Protein AF-A0A2V2WIL4-F1 (afdb_monomer_lite)

InterPro domains:
  IPR010301 Ribosomal RNA processing protein 1 [PF05997] (195-309)
  IPR010301 Ribosomal RNA processing protein 1 [PTHR13026] (158-414)

Structure (mmCIF, N/CA/C/O backbone):
data_AF-A0A2V2WIL4-F1
#
_entry.id   AF-A0A2V2WIL4-F1
#
loop_
_atom_site.group_PDB
_atom_site.id
_atom_site.type_symbol
_atom_site.label_atom_id
_atom_site.label_alt_id
_atom_site.label_comp_id
_atom_site.label_asym_id
_atom_site.label_entity_id
_atom_site.label_seq_id
_atom_site.pdbx_PDB_ins_code
_atom_site.Cartn_x
_atom_site.Cartn_y
_atom_site.Cartn_z
_atom_site.occupancy
_atom_site.B_iso_or_equiv
_atom_site.auth_seq_id
_atom_site.auth_comp_id
_atom_site.auth_asym_id
_atom_site.auth_atom_id
_atom_site.pdbx_PDB_model_num
ATOM 1 N N . MET A 1 1 ? 17.177 -31.056 9.328 1.00 36.19 1 MET A N 1
ATOM 2 C CA . MET A 1 1 ? 18.014 -32.006 8.550 1.00 36.19 1 MET A CA 1
ATOM 3 C C . MET A 1 1 ? 19.173 -31.248 7.904 1.00 36.19 1 MET A C 1
ATOM 5 O O . MET A 1 1 ? 18.957 -30.120 7.481 1.00 36.19 1 MET A O 1
ATOM 9 N N . LYS A 1 2 ? 20.387 -31.818 7.833 1.00 34.34 2 LYS A N 1
ATOM 10 C CA . LYS A 1 2 ? 21.531 -31.203 7.123 1.00 34.34 2 LYS A CA 1
ATOM 11 C C . LYS A 1 2 ? 21.518 -31.635 5.648 1.00 34.34 2 LYS A C 1
ATOM 13 O O . LYS A 1 2 ? 22.010 -32.714 5.334 1.00 34.34 2 LYS A O 1
ATOM 18 N N . ILE A 1 3 ? 20.945 -30.811 4.769 1.00 43.88 3 ILE A N 1
ATOM 19 C CA . ILE A 1 3 ? 20.915 -31.048 3.311 1.00 43.88 3 ILE A CA 1
ATOM 20 C C . ILE A 1 3 ? 22.345 -30.961 2.755 1.00 43.88 3 ILE A C 1
ATOM 22 O O . ILE A 1 3 ? 23.100 -30.049 3.110 1.00 43.88 3 ILE A O 1
ATOM 26 N N . LYS A 1 4 ? 22.754 -31.905 1.898 1.00 44.25 4 LYS A N 1
ATOM 27 C CA . LYS A 1 4 ? 24.133 -31.952 1.388 1.00 44.25 4 LYS A CA 1
ATOM 28 C C . LYS A 1 4 ? 24.279 -31.020 0.181 1.00 44.25 4 LYS A C 1
ATOM 30 O O . LYS A 1 4 ? 23.500 -31.073 -0.764 1.00 44.25 4 LYS A O 1
ATOM 35 N N . LYS A 1 5 ? 25.374 -30.243 0.125 1.00 52.03 5 LYS A N 1
ATOM 36 C CA . LYS A 1 5 ? 25.752 -29.300 -0.969 1.00 52.03 5 LYS A CA 1
ATOM 37 C C . LYS A 1 5 ? 25.836 -29.902 -2.397 1.00 52.03 5 LYS A C 1
ATOM 39 O O . LYS A 1 5 ? 26.211 -29.202 -3.343 1.00 52.03 5 LYS A O 1
ATOM 44 N N . LYS A 1 6 ? 25.571 -31.202 -2.559 1.00 45.12 6 LYS A N 1
ATOM 45 C CA . LYS A 1 6 ? 25.514 -31.920 -3.841 1.00 45.12 6 LYS A CA 1
ATOM 46 C C . LYS A 1 6 ? 24.081 -31.986 -4.400 1.00 45.12 6 LYS A C 1
ATOM 48 O O . LYS A 1 6 ? 23.931 -31.938 -5.612 1.00 45.12 6 LYS A O 1
ATOM 53 N N . GLU A 1 7 ? 23.059 -31.992 -3.539 1.00 48.84 7 GLU A N 1
ATOM 54 C CA . GLU A 1 7 ? 21.634 -32.069 -3.914 1.00 48.84 7 GLU A CA 1
ATOM 55 C C . GLU A 1 7 ? 21.127 -30.743 -4.508 1.00 48.84 7 GLU A C 1
ATOM 57 O O . GLU A 1 7 ? 20.537 -30.741 -5.587 1.00 48.84 7 GLU A O 1
ATOM 62 N N . LEU A 1 8 ? 21.488 -29.591 -3.915 1.00 51.78 8 LEU A N 1
ATOM 63 C CA . LEU A 1 8 ? 21.175 -28.263 -4.485 1.00 51.78 8 LEU A CA 1
ATOM 64 C C . LEU A 1 8 ? 21.667 -28.086 -5.935 1.00 51.78 8 LEU A C 1
ATOM 66 O O . LEU A 1 8 ? 21.083 -27.321 -6.697 1.00 51.78 8 LEU A O 1
ATOM 70 N N . ARG A 1 9 ? 22.746 -28.777 -6.331 1.00 48.81 9 ARG A N 1
ATOM 71 C CA . ARG A 1 9 ? 23.337 -28.648 -7.673 1.00 48.81 9 ARG A CA 1
ATOM 72 C C . ARG A 1 9 ? 22.627 -29.469 -8.754 1.00 48.81 9 ARG A C 1
ATOM 74 O O . ARG A 1 9 ? 22.918 -29.254 -9.924 1.00 48.81 9 ARG A O 1
ATOM 81 N N . ARG A 1 10 ? 21.685 -30.350 -8.395 1.00 49.38 10 ARG A N 1
ATOM 82 C CA . ARG A 1 10 ? 20.854 -31.096 -9.357 1.00 49.38 10 ARG A CA 1
ATOM 83 C C . ARG A 1 10 ? 19.494 -30.457 -9.659 1.00 49.38 10 ARG A C 1
ATOM 85 O O . ARG A 1 10 ? 18.772 -30.985 -10.489 1.00 49.38 10 ARG A O 1
ATOM 92 N N . ARG A 1 11 ? 19.140 -29.335 -9.014 1.00 45.31 11 ARG A N 1
ATOM 93 C CA . ARG A 1 11 ? 17.783 -28.730 -9.022 1.00 45.31 11 ARG A CA 1
ATOM 94 C C . ARG A 1 11 ? 16.670 -29.607 -8.410 1.00 45.31 11 ARG A C 1
ATOM 96 O O . ARG A 1 11 ? 15.530 -29.171 -8.363 1.00 45.31 11 ARG A O 1
ATOM 103 N N . GLU A 1 12 ? 17.005 -30.781 -7.875 1.00 49.03 12 GLU A N 1
ATOM 104 C CA . GLU A 1 12 ? 16.069 -31.739 -7.254 1.00 49.03 12 GLU A CA 1
ATOM 105 C C . GLU A 1 12 ? 15.666 -31.366 -5.811 1.00 49.03 12 GLU A C 1
ATOM 107 O O . GLU A 1 12 ? 14.754 -31.964 -5.251 1.00 49.03 12 GLU A O 1
ATOM 112 N N . ALA A 1 13 ? 16.337 -30.388 -5.187 1.00 42.25 13 ALA A N 1
ATOM 113 C CA . ALA A 1 13 ? 16.110 -30.001 -3.794 1.00 42.25 13 ALA A CA 1
ATOM 114 C C . ALA A 1 13 ? 15.630 -28.546 -3.673 1.00 42.25 13 ALA A C 1
ATOM 116 O O . ALA A 1 13 ? 16.425 -27.604 -3.727 1.00 42.25 13 ALA A O 1
ATOM 117 N N . GLN A 1 14 ? 14.327 -28.375 -3.453 1.00 48.66 14 GLN A N 1
ATOM 118 C CA . GLN A 1 14 ? 13.736 -27.110 -3.025 1.00 48.66 14 GLN A CA 1
ATOM 119 C C . GLN A 1 14 ? 14.083 -26.862 -1.548 1.00 48.66 14 GLN A C 1
ATOM 121 O O . GLN A 1 14 ? 13.973 -27.762 -0.714 1.00 48.66 14 GLN A O 1
ATOM 126 N N . LEU A 1 15 ? 14.507 -25.641 -1.201 1.00 44.72 15 LEU A N 1
ATOM 127 C CA . LEU A 1 15 ? 14.585 -25.237 0.206 1.00 44.72 15 LEU A CA 1
ATOM 128 C C . LEU A 1 15 ? 13.162 -25.255 0.788 1.00 44.72 15 LEU A C 1
ATOM 130 O O . LEU A 1 15 ? 12.281 -24.659 0.165 1.00 44.72 15 LEU A O 1
ATOM 134 N N . PRO A 1 16 ? 12.912 -25.886 1.953 1.00 36.34 16 PRO A N 1
ATOM 135 C CA . PRO A 1 16 ? 11.592 -25.864 2.566 1.00 36.34 16 PRO A CA 1
ATOM 136 C C . PRO A 1 16 ? 11.191 -24.425 2.904 1.00 36.34 16 PRO A C 1
ATOM 138 O O . PRO A 1 16 ? 11.681 -23.843 3.874 1.00 36.34 16 PRO A O 1
ATOM 141 N N . ILE A 1 17 ? 10.298 -23.845 2.099 1.00 49.31 17 ILE A N 1
ATOM 142 C CA . ILE A 1 17 ? 9.622 -22.591 2.429 1.00 49.31 17 ILE A CA 1
ATOM 143 C C . ILE A 1 17 ? 8.602 -22.949 3.507 1.00 49.31 17 ILE A C 1
ATOM 145 O O . ILE A 1 17 ? 7.461 -23.296 3.214 1.00 49.31 17 ILE A O 1
ATOM 149 N N . ASN A 1 18 ? 9.063 -22.944 4.756 1.00 34.97 18 ASN A N 1
ATOM 150 C CA . ASN A 1 18 ? 8.259 -23.297 5.914 1.00 34.97 18 ASN A CA 1
ATOM 151 C C . ASN A 1 18 ? 7.233 -22.186 6.184 1.00 34.97 18 ASN A C 1
ATOM 153 O O . ASN A 1 18 ? 7.481 -21.269 6.968 1.00 34.97 18 ASN A O 1
ATOM 157 N N . TYR A 1 19 ? 6.094 -22.253 5.494 1.00 43.78 19 TYR A N 1
ATOM 158 C CA . TYR A 1 19 ? 4.872 -21.642 5.993 1.00 43.78 19 TYR A CA 1
ATOM 159 C C . TYR A 1 19 ? 4.469 -22.417 7.253 1.00 43.78 19 TYR A C 1
ATOM 161 O O . TYR A 1 19 ? 4.292 -23.633 7.156 1.00 43.78 19 TYR A O 1
ATOM 169 N N . PRO A 1 20 ? 4.325 -21.765 8.422 1.00 36.91 20 PRO A N 1
ATOM 170 C CA . PRO A 1 20 ? 3.735 -22.433 9.572 1.00 36.91 20 PRO A CA 1
ATOM 171 C C . PRO A 1 20 ? 2.324 -22.879 9.182 1.00 36.91 20 PRO A C 1
ATOM 173 O O . PRO A 1 20 ? 1.522 -22.060 8.729 1.00 36.91 20 PRO A O 1
ATOM 176 N N . HIS A 1 21 ? 2.040 -24.175 9.315 1.00 30.53 21 HIS A N 1
ATOM 177 C CA . HIS A 1 21 ? 0.690 -24.685 9.110 1.00 30.53 21 HIS A CA 1
ATOM 178 C C . HIS A 1 21 ? -0.252 -24.012 10.120 1.00 30.53 21 HIS A C 1
ATOM 180 O O . HIS A 1 21 ? 0.058 -24.028 11.314 1.00 30.53 21 HIS A O 1
ATOM 186 N N . PRO A 1 22 ? -1.381 -23.426 9.684 1.00 38.47 22 PRO A N 1
ATOM 187 C CA . PRO A 1 22 ? -2.407 -22.996 10.615 1.00 38.47 22 PRO A CA 1
ATOM 188 C C . PRO A 1 22 ? -3.039 -24.241 11.245 1.00 38.47 22 PRO A C 1
ATOM 190 O O . PRO A 1 22 ? -3.589 -25.090 10.543 1.00 38.47 22 PRO A O 1
ATOM 193 N N . GLU A 1 23 ? -2.948 -24.355 12.568 1.00 37.19 23 GLU A N 1
ATOM 194 C CA . GLU A 1 23 ? -3.745 -25.315 13.329 1.00 37.19 23 GLU A CA 1
ATOM 195 C C . GLU A 1 23 ? -5.212 -24.882 13.236 1.00 37.19 23 GLU A C 1
ATOM 197 O O . GLU A 1 23 ? -5.610 -23.854 13.787 1.00 37.19 23 GLU A O 1
ATOM 202 N N . VAL A 1 24 ? -6.009 -25.638 12.480 1.00 40.00 24 VAL A N 1
ATOM 203 C CA . VAL A 1 24 ? -7.449 -25.402 12.349 1.00 40.00 24 VAL A CA 1
ATOM 204 C C . VAL A 1 24 ? -8.147 -26.019 13.558 1.00 40.00 24 VAL A C 1
ATOM 206 O O . VAL A 1 24 ? -8.063 -27.226 13.771 1.00 40.00 24 VAL A O 1
ATOM 209 N N . ALA A 1 25 ? -8.838 -25.184 14.332 1.00 34.16 25 ALA A N 1
ATOM 210 C CA . ALA A 1 25 ? -9.780 -25.603 15.365 1.00 34.16 25 ALA A CA 1
ATOM 211 C C . ALA A 1 25 ? -11.213 -25.265 14.920 1.00 34.16 25 ALA A C 1
ATOM 213 O O . ALA A 1 25 ? -11.446 -24.240 14.275 1.00 34.16 25 ALA A O 1
ATOM 214 N N . ASP A 1 26 ? -12.156 -26.152 15.234 1.00 35.50 26 ASP A N 1
ATOM 215 C CA . ASP A 1 26 ? -13.437 -26.261 14.530 1.00 35.50 26 ASP A CA 1
ATOM 216 C C . ASP A 1 26 ? -14.567 -25.300 14.957 1.00 35.50 26 ASP A C 1
ATOM 218 O O . ASP A 1 26 ? -14.660 -24.831 16.089 1.00 35.50 26 ASP A O 1
ATOM 222 N N . ALA A 1 27 ? -15.509 -25.156 14.016 1.00 44.59 27 ALA A N 1
ATOM 223 C CA . ALA A 1 27 ? -16.955 -24.994 14.222 1.00 44.59 27 ALA A CA 1
ATOM 224 C C . ALA A 1 27 ? -17.500 -23.761 14.982 1.00 44.59 27 ALA A C 1
ATOM 226 O O . ALA A 1 27 ? -18.014 -23.853 16.095 1.00 44.59 27 ALA A O 1
ATOM 227 N N . SER A 1 28 ? -17.600 -22.629 14.275 1.00 44.16 28 SER A N 1
ATOM 228 C CA . SER A 1 28 ? -18.897 -21.945 14.024 1.00 44.16 28 SER A CA 1
ATOM 229 C C . SER A 1 28 ? -18.688 -20.726 13.117 1.00 44.16 28 SER A C 1
ATOM 231 O O . SER A 1 28 ? -18.733 -19.572 13.533 1.00 44.16 28 SER A O 1
ATOM 233 N N . VAL A 1 29 ? -18.387 -20.984 11.845 1.00 44.38 29 VAL A N 1
ATOM 234 C CA . VAL A 1 29 ? -17.968 -19.936 10.908 1.00 44.38 29 VAL A CA 1
ATOM 235 C C . VAL A 1 29 ? -19.201 -19.227 10.331 1.00 44.38 29 VAL A C 1
ATOM 237 O O . VAL A 1 29 ? -19.995 -19.852 9.630 1.00 44.38 29 VAL A O 1
ATOM 240 N N . SER A 1 30 ? -19.360 -17.927 10.618 1.00 58.00 30 SER A N 1
ATOM 241 C CA . SER A 1 30 ? -20.354 -17.063 9.948 1.00 58.00 30 SER A CA 1
ATOM 242 C C . SER A 1 30 ? -20.171 -17.122 8.426 1.00 58.00 30 SER A C 1
ATOM 244 O O . SER A 1 30 ? -19.049 -17.293 7.950 1.00 58.00 30 SER A O 1
ATOM 246 N N . VAL A 1 31 ? -21.243 -16.932 7.650 1.00 60.69 31 VAL A N 1
ATOM 247 C CA . VAL A 1 31 ? -21.197 -16.953 6.173 1.00 60.69 31 VAL A CA 1
ATOM 248 C C . VAL A 1 31 ? -20.116 -16.005 5.632 1.00 60.69 31 VAL A C 1
ATOM 250 O O . VAL A 1 31 ? -19.3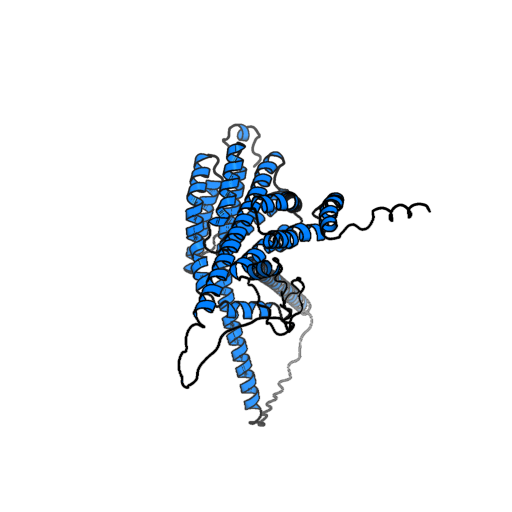78 -16.363 4.718 1.00 60.69 31 VAL A O 1
ATOM 253 N N . GLU A 1 32 ? -19.956 -14.836 6.250 1.00 58.44 32 GLU A N 1
ATOM 254 C CA . GLU A 1 32 ? -18.933 -13.838 5.905 1.00 58.44 32 GLU A CA 1
ATOM 255 C C . GLU A 1 32 ? -17.510 -14.358 6.151 1.00 58.44 32 GLU A C 1
ATOM 257 O O . GLU A 1 32 ? -16.654 -14.280 5.272 1.00 58.44 32 GLU A O 1
ATOM 262 N N . ALA A 1 33 ? -17.275 -14.992 7.302 1.00 61.03 33 ALA A N 1
ATOM 263 C CA . ALA A 1 33 ? -15.991 -15.607 7.627 1.00 61.03 33 ALA A CA 1
ATOM 264 C C . ALA A 1 33 ? -15.690 -16.830 6.734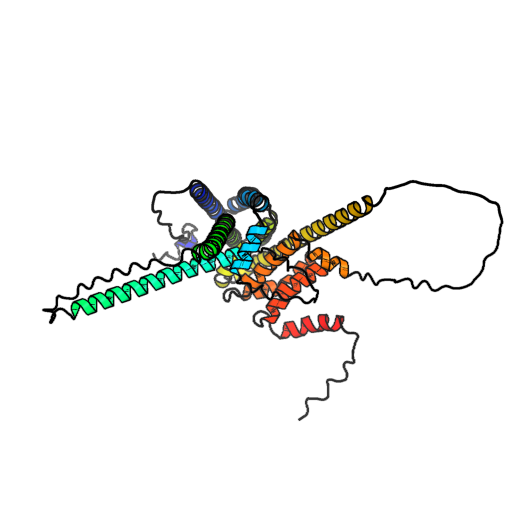 1.00 61.03 33 ALA A C 1
ATOM 266 O O . ALA A 1 33 ? -14.533 -17.093 6.417 1.00 61.03 33 ALA A O 1
ATOM 267 N N . ALA A 1 34 ? -16.712 -17.551 6.259 1.00 64.25 34 ALA A N 1
ATOM 268 C CA . ALA A 1 34 ? -16.537 -18.646 5.304 1.00 64.25 34 ALA A CA 1
ATOM 269 C C . ALA A 1 34 ? -16.131 -18.123 3.913 1.00 64.25 34 ALA A C 1
ATOM 271 O O . ALA A 1 34 ? -15.233 -18.683 3.282 1.00 64.25 34 ALA A O 1
ATOM 272 N N . ILE A 1 35 ? -16.734 -17.013 3.466 1.00 71.50 35 ILE A N 1
ATOM 273 C CA . ILE A 1 35 ? -16.332 -16.290 2.248 1.00 71.50 35 ILE A CA 1
ATOM 274 C C . ILE A 1 35 ? -14.889 -15.782 2.380 1.00 71.50 35 ILE A C 1
ATOM 276 O O . ILE A 1 35 ? -14.094 -15.939 1.452 1.00 71.50 35 ILE A O 1
ATOM 280 N N . PHE A 1 36 ? -14.525 -15.226 3.539 1.00 74.81 36 PHE A N 1
ATOM 281 C CA . PHE A 1 36 ? -13.170 -14.745 3.794 1.00 74.81 36 PHE A CA 1
ATOM 282 C C . PHE A 1 36 ? -12.126 -15.871 3.752 1.00 74.81 36 PHE A C 1
ATOM 284 O O . PHE A 1 36 ? -11.144 -15.759 3.021 1.00 74.81 36 PHE A O 1
ATOM 291 N N . ASN A 1 37 ? -12.371 -16.993 4.436 1.00 78.31 37 ASN A N 1
ATOM 292 C CA . ASN A 1 37 ? -11.480 -18.162 4.430 1.00 78.31 37 ASN A CA 1
ATOM 293 C C . ASN A 1 37 ? -11.314 -18.769 3.017 1.00 78.31 37 ASN A C 1
ATOM 295 O O . ASN A 1 37 ? -10.243 -19.278 2.659 1.00 78.31 37 ASN A O 1
ATOM 299 N N . ALA A 1 38 ? -12.358 -18.699 2.182 1.00 83.75 38 ALA A N 1
ATOM 300 C CA . ALA A 1 38 ? -12.295 -19.121 0.785 1.00 83.75 38 ALA A CA 1
ATOM 301 C C . ALA A 1 38 ? -11.396 -18.195 -0.057 1.00 83.75 38 ALA A C 1
ATOM 303 O O . ALA A 1 38 ? -10.536 -18.684 -0.796 1.00 83.75 38 ALA A O 1
ATOM 304 N N . GLU A 1 39 ? -11.530 -16.871 0.081 1.00 88.06 39 GLU A N 1
ATOM 305 C CA . GLU A 1 39 ? -10.622 -15.924 -0.578 1.00 88.06 39 GLU A CA 1
ATOM 306 C C . GLU A 1 39 ? -9.191 -16.023 -0.035 1.00 88.06 39 GLU A C 1
ATOM 308 O O . GLU A 1 39 ? -8.247 -16.001 -0.820 1.00 88.06 39 GLU A O 1
ATOM 313 N N . GLU A 1 40 ? -8.997 -16.251 1.264 1.00 86.19 40 GLU A N 1
ATOM 314 C CA . GLU A 1 40 ? -7.676 -16.495 1.849 1.00 86.19 40 GLU A CA 1
ATOM 315 C C . GLU A 1 40 ? -6.971 -17.687 1.172 1.00 86.19 40 GLU A C 1
ATOM 317 O O . GLU A 1 40 ? -5.825 -17.572 0.719 1.00 86.19 40 GLU A O 1
ATOM 322 N N . THR A 1 41 ? -7.689 -18.801 1.009 1.00 89.25 41 THR A N 1
ATOM 323 C CA . THR A 1 41 ? -7.214 -20.002 0.300 1.00 89.25 41 THR A CA 1
ATOM 324 C C . THR A 1 41 ? -6.893 -19.706 -1.173 1.00 89.25 41 THR A C 1
ATOM 326 O O . THR A 1 41 ? -5.900 -20.202 -1.721 1.00 89.25 41 THR A O 1
ATOM 329 N N . ARG A 1 42 ? -7.710 -18.868 -1.822 1.00 91.62 42 ARG A N 1
ATOM 330 C CA . ARG A 1 42 ? -7.561 -18.464 -3.227 1.00 91.62 42 ARG A CA 1
ATOM 331 C C . ARG A 1 42 ? -6.334 -17.577 -3.450 1.00 91.62 42 ARG A C 1
ATOM 333 O O . ARG A 1 42 ? -5.567 -17.842 -4.380 1.00 91.62 42 ARG A O 1
ATOM 340 N N . VAL A 1 43 ? -6.096 -16.590 -2.580 1.00 92.56 43 VAL A N 1
ATOM 341 C CA . VAL A 1 43 ? -4.876 -15.764 -2.600 1.00 92.56 43 VAL A CA 1
ATOM 342 C C . VAL A 1 43 ? -3.644 -16.644 -2.448 1.00 92.56 43 VAL A C 1
ATOM 344 O O . VAL A 1 43 ? -2.674 -16.477 -3.182 1.00 92.56 43 VAL A O 1
ATOM 347 N N . GLU A 1 44 ? -3.662 -17.617 -1.537 1.00 92.06 44 GLU A N 1
ATOM 348 C CA . GLU A 1 44 ? -2.512 -18.500 -1.355 1.00 92.06 44 GLU A CA 1
ATOM 349 C C . GLU A 1 44 ? -2.223 -19.374 -2.576 1.00 92.06 44 GLU A C 1
ATOM 351 O O . GLU A 1 44 ? -1.057 -19.541 -2.937 1.00 92.06 44 GLU A O 1
ATOM 356 N N . ALA A 1 45 ? -3.251 -19.893 -3.252 1.00 91.69 45 ALA A N 1
ATOM 357 C CA . ALA A 1 45 ? -3.073 -20.615 -4.510 1.00 91.69 45 ALA A CA 1
ATOM 358 C C . ALA A 1 45 ? -2.432 -19.724 -5.595 1.00 91.69 45 ALA A C 1
ATOM 360 O O . ALA A 1 45 ? -1.515 -20.162 -6.295 1.00 91.69 45 ALA A O 1
ATOM 361 N N . ILE A 1 46 ? -2.848 -18.455 -5.688 1.00 94.31 46 ILE A N 1
ATOM 362 C CA . ILE A 1 46 ? -2.234 -17.449 -6.568 1.00 94.31 46 ILE A CA 1
ATOM 363 C C . ILE A 1 46 ? -0.7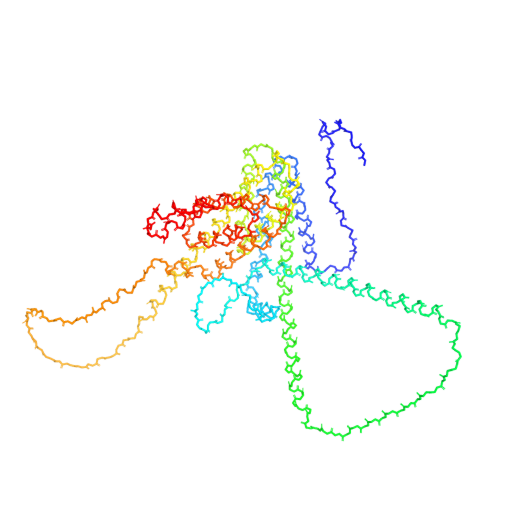70 -17.201 -6.171 1.00 94.31 46 ILE A C 1
ATOM 365 O O . ILE A 1 46 ? 0.112 -17.261 -7.027 1.00 94.31 46 ILE A O 1
ATOM 369 N N . CYS A 1 47 ? -0.474 -17.006 -4.884 1.00 94.12 47 CYS A N 1
ATOM 370 C CA . CYS A 1 47 ? 0.885 -16.771 -4.391 1.00 94.12 47 CYS A CA 1
ATOM 371 C C . CYS A 1 47 ? 1.829 -17.961 -4.631 1.00 94.12 47 CYS A C 1
ATOM 373 O O . CYS A 1 47 ? 2.986 -17.749 -4.991 1.00 94.12 47 CYS A O 1
ATOM 375 N N . ARG A 1 48 ? 1.346 -19.208 -4.515 1.00 91.69 48 ARG A N 1
ATOM 376 C CA . ARG A 1 48 ? 2.124 -20.411 -4.871 1.00 91.69 48 ARG A CA 1
ATOM 377 C C . ARG A 1 48 ? 2.488 -20.430 -6.361 1.00 91.69 48 ARG A C 1
ATOM 379 O O . ARG A 1 48 ? 3.623 -20.758 -6.695 1.00 91.69 48 ARG A O 1
ATOM 386 N N . ARG A 1 49 ? 1.568 -20.029 -7.250 1.00 94.19 49 ARG A N 1
ATOM 387 C CA . ARG A 1 49 ? 1.834 -19.914 -8.699 1.00 94.19 49 ARG A CA 1
ATOM 388 C C . ARG A 1 49 ? 2.753 -18.726 -9.032 1.00 94.19 49 ARG A C 1
ATOM 390 O O . ARG A 1 49 ? 3.617 -18.857 -9.892 1.00 94.19 49 ARG A O 1
ATOM 397 N N . LEU A 1 50 ? 2.637 -17.599 -8.321 1.00 92.19 50 LEU A N 1
ATOM 398 C CA . LEU A 1 50 ? 3.554 -16.451 -8.436 1.00 92.19 50 LEU A CA 1
ATOM 399 C C . LEU A 1 50 ? 4.987 -16.785 -7.997 1.00 92.19 50 LEU A C 1
ATOM 401 O O . LEU A 1 50 ? 5.934 -16.259 -8.571 1.00 92.19 50 LEU A O 1
ATOM 405 N N . ALA A 1 51 ? 5.167 -17.675 -7.022 1.00 90.31 51 ALA A N 1
ATOM 406 C CA . ALA A 1 51 ? 6.480 -18.165 -6.597 1.00 90.31 51 ALA A CA 1
ATOM 407 C C . ALA A 1 51 ? 6.979 -19.386 -7.405 1.00 90.31 51 ALA A C 1
ATOM 409 O O . ALA A 1 51 ? 7.975 -20.005 -7.031 1.00 90.31 51 ALA A O 1
ATOM 410 N N . HIS A 1 52 ? 6.305 -19.764 -8.499 1.00 90.69 52 HIS A N 1
ATOM 411 C CA . HIS A 1 52 ? 6.677 -20.942 -9.282 1.00 90.69 52 HIS A CA 1
ATOM 412 C C . HIS A 1 52 ? 8.001 -20.740 -10.038 1.00 90.69 52 HIS A C 1
ATOM 414 O O . HIS A 1 52 ? 8.294 -19.649 -10.532 1.00 90.69 52 HIS A O 1
ATOM 420 N N . ASN A 1 53 ? 8.794 -21.807 -10.175 1.00 84.06 53 ASN A N 1
ATOM 421 C CA . ASN A 1 53 ? 10.105 -21.749 -10.834 1.00 84.06 53 ASN A CA 1
ATOM 422 C C . ASN A 1 53 ? 9.998 -21.380 -12.326 1.00 84.06 53 ASN A C 1
ATOM 424 O O . ASN A 1 53 ? 10.836 -20.646 -12.852 1.00 84.06 53 ASN A O 1
ATOM 428 N N . GLU A 1 54 ? 8.957 -21.866 -13.005 1.00 87.81 54 GLU A N 1
ATOM 429 C CA . GLU A 1 54 ? 8.740 -21.627 -14.433 1.00 87.81 54 GLU A CA 1
ATOM 430 C C . GLU A 1 54 ? 8.214 -20.218 -14.713 1.00 87.81 54 GLU A C 1
ATOM 432 O O . GLU A 1 54 ? 7.183 -19.805 -14.183 1.00 87.81 54 GLU A O 1
ATOM 437 N N . VAL A 1 55 ? 8.899 -19.510 -15.613 1.00 87.62 55 VAL A N 1
ATOM 438 C CA . VAL A 1 55 ? 8.560 -18.136 -16.013 1.00 87.62 55 VAL A CA 1
ATOM 439 C C . VAL A 1 55 ? 7.157 -18.064 -16.631 1.00 87.62 55 VAL A C 1
ATOM 441 O O . VAL A 1 55 ? 6.366 -17.224 -16.223 1.00 87.62 55 VAL A O 1
ATOM 444 N N . ALA A 1 56 ? 6.801 -19.009 -17.510 1.00 89.88 56 ALA A N 1
ATOM 445 C CA . ALA A 1 56 ? 5.490 -19.049 -18.166 1.00 89.88 56 ALA A CA 1
ATOM 446 C C . ALA A 1 56 ? 4.313 -19.149 -17.174 1.00 89.88 56 ALA A C 1
ATOM 448 O O . ALA A 1 56 ? 3.287 -18.499 -17.365 1.00 89.88 56 ALA A O 1
ATOM 449 N N . VAL A 1 57 ? 4.472 -19.910 -16.082 1.00 91.69 57 VAL A N 1
ATOM 450 C CA . VAL A 1 57 ? 3.452 -20.013 -15.024 1.00 91.69 57 VAL A CA 1
ATOM 451 C C . VAL A 1 57 ? 3.289 -18.676 -14.302 1.00 91.69 57 VAL A C 1
ATOM 453 O O . VAL A 1 57 ? 2.158 -18.245 -14.077 1.00 91.69 57 VAL A O 1
ATOM 456 N N . ARG A 1 58 ? 4.393 -17.988 -13.983 1.00 91.88 58 ARG A N 1
ATOM 457 C CA . ARG A 1 58 ? 4.343 -16.660 -13.352 1.00 91.88 58 ARG A CA 1
ATOM 458 C C . ARG A 1 58 ? 3.714 -15.616 -14.273 1.00 91.88 58 ARG A C 1
ATOM 4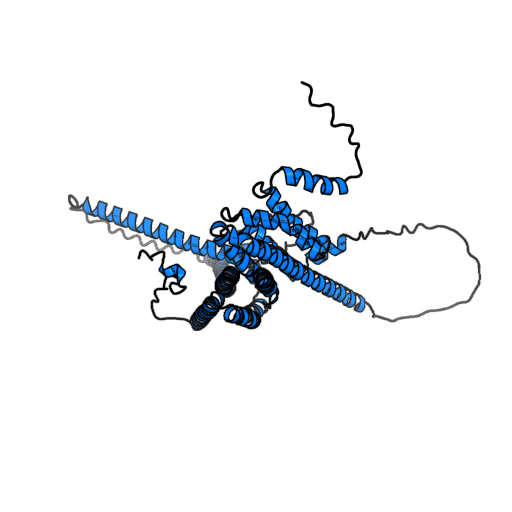60 O O . ARG A 1 58 ? 2.834 -14.881 -13.833 1.00 91.88 58 ARG A O 1
ATOM 467 N N . ASP A 1 59 ? 4.100 -15.588 -15.545 1.00 91.81 59 ASP A N 1
ATOM 468 C CA . ASP A 1 59 ? 3.609 -14.612 -16.526 1.00 91.81 59 ASP A CA 1
ATOM 469 C C . ASP A 1 59 ? 2.113 -14.770 -16.823 1.00 91.81 59 ASP A C 1
ATOM 471 O O . ASP A 1 59 ? 1.419 -13.761 -16.997 1.00 91.81 59 ASP A O 1
ATOM 475 N N . ALA A 1 60 ? 1.610 -16.012 -16.824 1.00 93.75 60 ALA A N 1
ATOM 476 C CA . ALA A 1 60 ? 0.183 -16.314 -16.905 1.00 93.75 60 ALA A CA 1
ATOM 477 C C . ALA A 1 60 ? -0.575 -15.766 -15.685 1.00 93.75 60 ALA A C 1
ATOM 479 O O . ALA A 1 60 ? -1.556 -15.040 -15.842 1.00 93.75 60 ALA A O 1
ATOM 480 N N . VAL A 1 61 ? -0.074 -16.004 -14.465 1.00 93.94 61 VAL A N 1
ATOM 481 C CA . VAL A 1 61 ? -0.695 -15.460 -13.242 1.00 93.94 61 VAL A CA 1
ATOM 482 C C . VAL A 1 61 ? -0.673 -13.932 -13.254 1.00 93.94 61 VAL A C 1
ATOM 484 O O . VAL A 1 61 ? -1.698 -13.307 -12.999 1.00 93.94 61 VAL A O 1
ATOM 487 N N . LEU A 1 62 ? 0.450 -13.310 -13.627 1.00 93.88 62 LEU A N 1
ATOM 488 C CA . LEU A 1 62 ? 0.561 -11.855 -13.779 1.00 93.88 62 LEU A CA 1
ATOM 489 C C . LEU A 1 62 ? -0.410 -11.280 -14.832 1.00 93.88 62 LEU A C 1
ATOM 491 O O . LEU A 1 62 ? -0.679 -10.081 -14.804 1.00 93.88 62 LEU A O 1
ATOM 495 N N . ALA A 1 63 ? -0.917 -12.084 -15.774 1.00 94.62 63 ALA A N 1
ATOM 496 C CA . ALA A 1 63 ? -1.962 -11.686 -16.725 1.00 94.62 63 ALA A CA 1
ATOM 497 C C . ALA A 1 63 ? -3.393 -11.915 -16.185 1.00 94.62 63 ALA A C 1
ATOM 499 O O . ALA A 1 63 ? -4.327 -11.217 -16.581 1.00 94.62 63 ALA A O 1
ATOM 500 N N . GLU A 1 64 ? -3.579 -12.859 -15.258 1.00 95.19 64 GLU A N 1
ATOM 501 C CA . GLU A 1 64 ? -4.840 -13.091 -14.540 1.00 95.19 64 GLU A CA 1
ATOM 502 C C . GLU A 1 64 ? -5.088 -12.046 -13.434 1.00 95.19 64 GLU A C 1
ATOM 504 O O . GLU A 1 64 ? -6.233 -11.636 -13.215 1.00 95.19 64 GLU A O 1
ATOM 509 N N . LEU A 1 65 ? -4.025 -11.585 -12.759 1.00 96.00 65 LEU A N 1
ATOM 510 C CA . LEU A 1 65 ? -4.102 -10.715 -11.578 1.00 96.00 65 LEU A CA 1
ATOM 511 C C . LEU A 1 65 ? -4.977 -9.462 -11.730 1.00 96.00 65 LEU A C 1
ATOM 513 O O . LEU A 1 65 ? -5.730 -9.191 -10.792 1.00 96.00 65 LEU A O 1
ATOM 517 N N . PRO A 1 66 ? -4.961 -8.711 -12.852 1.00 97.25 66 PRO A N 1
ATOM 518 C CA . PRO A 1 66 ? -5.820 -7.540 -12.990 1.00 97.25 66 PRO A CA 1
ATOM 519 C C . PRO A 1 66 ? -7.315 -7.867 -12.854 1.00 97.25 66 PRO A C 1
ATOM 521 O O . PRO A 1 66 ? -8.070 -7.099 -12.263 1.00 97.25 66 PRO A O 1
ATOM 524 N N . ARG A 1 67 ? -7.754 -9.037 -13.339 1.00 96.31 67 ARG A N 1
ATOM 525 C CA . ARG A 1 67 ? -9.145 -9.491 -13.174 1.00 96.31 67 ARG A CA 1
ATOM 526 C C . ARG A 1 67 ? -9.425 -9.908 -11.731 1.00 96.31 67 ARG A C 1
ATOM 528 O O . ARG A 1 67 ? -10.484 -9.583 -11.202 1.00 96.31 67 ARG A O 1
ATOM 535 N N . TYR A 1 68 ? -8.472 -10.589 -11.093 1.00 95.88 68 TYR A N 1
ATOM 536 C CA . TYR A 1 68 ? -8.601 -11.033 -9.706 1.00 95.88 68 TYR A CA 1
ATOM 537 C C . TYR A 1 68 ? -8.710 -9.858 -8.722 1.00 95.88 68 TYR A C 1
ATOM 539 O O . TYR A 1 68 ? -9.696 -9.761 -7.995 1.00 95.88 68 TYR A O 1
ATOM 547 N N . ILE A 1 69 ? -7.756 -8.921 -8.752 1.00 96.56 69 ILE A N 1
ATOM 548 C CA . ILE A 1 69 ? -7.740 -7.741 -7.870 1.00 96.56 69 ILE A CA 1
ATOM 549 C C . ILE A 1 69 ? -9.020 -6.919 -8.057 1.00 96.56 69 ILE A C 1
ATOM 551 O O . ILE A 1 69 ? -9.644 -6.518 -7.074 1.00 96.56 69 ILE A O 1
ATOM 555 N N . ARG A 1 70 ? -9.462 -6.720 -9.306 1.00 95.50 70 ARG A N 1
ATOM 556 C CA . ARG A 1 70 ? -10.723 -6.032 -9.608 1.00 95.50 70 ARG A CA 1
ATOM 557 C C . ARG A 1 70 ? -11.931 -6.742 -8.983 1.00 95.50 70 ARG A C 1
ATOM 559 O O . ARG A 1 70 ? -12.740 -6.093 -8.329 1.00 95.50 70 ARG A O 1
ATOM 566 N N . SER A 1 71 ? -12.020 -8.067 -9.127 1.00 93.88 71 SER A N 1
ATOM 567 C CA . SER A 1 71 ? -13.102 -8.877 -8.550 1.00 93.88 71 SER A CA 1
ATOM 568 C C . SER A 1 71 ? -13.165 -8.783 -7.025 1.00 93.88 71 SER A C 1
ATOM 570 O O . SER A 1 71 ? -14.255 -8.661 -6.476 1.00 93.88 71 SER A O 1
ATOM 572 N N . VAL A 1 72 ? -12.023 -8.844 -6.335 1.00 92.69 72 VAL A N 1
ATOM 573 C CA . VAL A 1 72 ? -11.982 -8.793 -4.864 1.00 92.69 72 VAL A CA 1
ATOM 574 C C . VAL A 1 72 ? -12.293 -7.381 -4.363 1.00 92.69 72 VAL A C 1
ATOM 576 O O . VAL A 1 72 ? -13.158 -7.197 -3.506 1.00 92.69 72 VAL A O 1
ATOM 579 N N . THR A 1 73 ? -11.655 -6.361 -4.946 1.00 94.56 73 THR A N 1
ATOM 580 C CA . THR A 1 73 ? -11.854 -4.954 -4.550 1.00 94.56 73 THR A CA 1
ATOM 581 C C . THR A 1 73 ? -13.232 -4.390 -4.914 1.00 94.56 73 THR A C 1
ATOM 583 O O . THR A 1 73 ? -13.575 -3.306 -4.453 1.00 94.56 73 THR A O 1
ATOM 586 N N . GLN A 1 74 ? -14.069 -5.118 -5.666 1.00 93.06 74 GLN A N 1
ATOM 587 C CA . GLN A 1 74 ? -15.472 -4.757 -5.918 1.00 93.06 74 GLN A CA 1
ATOM 588 C C . GLN A 1 74 ? -16.263 -4.506 -4.620 1.00 93.06 74 GLN A C 1
ATOM 590 O O . GLN A 1 74 ? -17.095 -3.600 -4.585 1.00 93.06 74 GLN A O 1
ATOM 595 N N . ARG A 1 75 ? -15.973 -5.252 -3.538 1.00 90.25 75 ARG A N 1
ATOM 596 C CA . ARG A 1 75 ? -16.614 -5.066 -2.218 1.00 90.25 75 ARG A CA 1
ATOM 597 C C . ARG A 1 75 ? -16.413 -3.651 -1.655 1.00 90.25 75 ARG A C 1
ATOM 599 O O . ARG A 1 75 ? -17.314 -3.136 -1.002 1.00 90.25 75 ARG A O 1
ATOM 606 N N . LEU A 1 76 ? -15.281 -3.003 -1.954 1.00 92.81 76 LEU A N 1
ATOM 607 C CA . LEU A 1 76 ? -14.991 -1.639 -1.494 1.00 92.81 76 LEU A CA 1
ATOM 608 C C . LEU A 1 76 ? -15.910 -0.591 -2.132 1.00 92.81 76 LEU A C 1
ATOM 610 O O . LEU A 1 76 ? -16.216 0.406 -1.492 1.00 92.81 76 LEU A O 1
ATOM 614 N N . VAL A 1 77 ? -16.377 -0.816 -3.366 1.00 91.94 77 VAL A N 1
ATOM 615 C CA . VAL A 1 77 ? -17.272 0.125 -4.065 1.00 91.94 77 VAL A CA 1
ATOM 616 C C . VAL A 1 77 ? -18.625 0.197 -3.360 1.00 91.94 77 VAL A C 1
ATOM 618 O O . VAL A 1 77 ? -19.122 1.285 -3.092 1.00 91.94 77 VAL A O 1
ATOM 621 N N . GLY A 1 78 ? -19.197 -0.962 -3.013 1.00 88.00 78 GLY A N 1
ATOM 622 C CA . GLY A 1 78 ? -20.435 -1.023 -2.231 1.00 88.00 78 GLY A CA 1
ATOM 623 C C . GLY A 1 78 ? -20.254 -0.446 -0.827 1.00 88.00 78 GLY A C 1
ATOM 624 O O . GLY A 1 78 ? -21.100 0.310 -0.362 1.00 88.00 78 GLY A O 1
ATOM 625 N N . LEU A 1 79 ? -19.117 -0.732 -0.182 1.00 90.62 79 LEU A N 1
ATOM 626 C CA . LEU A 1 79 ? -18.789 -0.180 1.131 1.00 90.62 79 LEU A CA 1
ATOM 627 C C . LEU A 1 79 ? -18.723 1.356 1.109 1.00 90.62 79 LEU A C 1
ATOM 629 O O . LEU A 1 79 ? -19.397 2.005 1.898 1.00 90.62 79 LEU A O 1
ATOM 633 N N . GLU A 1 80 ? -17.945 1.950 0.201 1.00 88.12 80 GLU A N 1
ATOM 634 C CA . GLU A 1 80 ? -17.802 3.410 0.116 1.00 88.12 80 GLU A CA 1
ATOM 635 C C . GLU A 1 80 ? -19.111 4.117 -0.282 1.00 88.12 80 GLU A C 1
ATOM 637 O O . GLU A 1 80 ? -19.315 5.259 0.123 1.00 88.12 80 GLU A O 1
ATOM 642 N N . ALA A 1 81 ? -20.015 3.445 -1.006 1.00 88.06 81 ALA A N 1
ATOM 643 C CA . ALA A 1 81 ? -21.318 3.991 -1.392 1.00 88.06 81 ALA A CA 1
ATOM 644 C C . ALA A 1 81 ? -22.396 3.914 -0.290 1.00 88.06 81 ALA A C 1
ATOM 646 O O . ALA A 1 81 ? -23.275 4.772 -0.243 1.00 88.06 81 ALA A O 1
ATOM 647 N N . CYS A 1 82 ? -22.366 2.895 0.578 1.00 85.94 82 CYS A N 1
ATOM 648 C CA . CYS A 1 82 ? -23.419 2.653 1.579 1.00 85.94 82 CYS A CA 1
ATOM 649 C C . CYS A 1 82 ? -23.125 3.225 2.978 1.00 85.94 82 CYS A C 1
ATOM 651 O O . CYS A 1 82 ? -23.996 3.204 3.845 1.00 85.94 82 CYS A O 1
ATOM 653 N N . VAL A 1 83 ? -21.904 3.695 3.231 1.00 86.56 83 VAL A N 1
ATOM 654 C CA . VAL A 1 83 ? -21.437 4.095 4.566 1.00 86.56 83 VAL A CA 1
ATOM 655 C C . VAL A 1 83 ? -21.840 5.528 4.925 1.00 86.56 83 VAL A C 1
ATOM 657 O O . VAL A 1 83 ? -21.553 6.469 4.187 1.00 86.56 83 VAL A O 1
ATOM 660 N N . ASP A 1 84 ? -22.407 5.721 6.123 1.00 87.12 84 ASP A N 1
ATOM 661 C CA . ASP A 1 84 ? -22.605 7.057 6.704 1.00 87.12 84 ASP A CA 1
ATOM 662 C C . ASP A 1 84 ? -21.247 7.677 7.095 1.00 87.12 84 ASP A C 1
ATOM 664 O O . ASP A 1 84 ? -20.721 7.509 8.202 1.00 87.12 84 ASP A O 1
ATOM 668 N N . LEU A 1 85 ? -20.679 8.437 6.156 1.00 85.44 85 LEU A N 1
ATOM 669 C CA . LEU A 1 85 ? -19.443 9.197 6.338 1.00 85.44 85 LEU A CA 1
ATOM 670 C C . LEU A 1 85 ? -19.547 10.239 7.464 1.00 85.44 85 LEU A C 1
ATOM 672 O O . LEU A 1 85 ? -18.529 10.570 8.077 1.00 85.44 85 LEU A O 1
ATOM 676 N N . ALA A 1 86 ? -20.740 10.760 7.767 1.00 85.31 86 ALA A N 1
ATOM 677 C CA . ALA A 1 86 ? -20.933 11.708 8.858 1.00 85.31 86 ALA A CA 1
ATOM 678 C C . ALA A 1 86 ? -20.880 10.994 10.219 1.00 85.31 86 ALA A C 1
ATOM 680 O O . ALA A 1 86 ? -20.203 11.482 11.126 1.00 85.31 86 ALA A O 1
ATOM 681 N N . ALA A 1 87 ? -21.501 9.817 10.356 1.00 86.44 87 ALA A N 1
ATOM 682 C CA . ALA A 1 87 ? -21.342 8.952 11.529 1.00 86.44 87 ALA A CA 1
ATOM 683 C C . ALA A 1 87 ? -19.878 8.553 11.754 1.00 86.44 87 ALA A C 1
ATOM 685 O O . ALA A 1 87 ? -19.375 8.706 12.871 1.00 86.44 87 ALA A O 1
ATOM 686 N N . LEU A 1 88 ? -19.164 8.122 10.706 1.00 87.50 88 LEU A N 1
ATOM 687 C CA . LEU A 1 88 ? -17.736 7.802 10.819 1.00 87.50 88 LEU A CA 1
ATOM 688 C C . LEU A 1 88 ? -16.906 9.014 11.265 1.00 87.50 88 LEU A C 1
ATOM 690 O O . LEU A 1 88 ? -16.112 8.890 12.197 1.00 87.50 88 LEU A O 1
ATOM 694 N N . ARG A 1 89 ? -17.115 10.198 10.668 1.00 87.81 89 ARG A N 1
ATOM 695 C CA . ARG A 1 89 ? -16.434 11.440 11.085 1.00 87.81 89 ARG A CA 1
ATOM 696 C C . ARG A 1 89 ? -16.706 11.764 12.560 1.00 87.81 89 ARG A C 1
ATOM 698 O O . ARG A 1 89 ? -15.750 11.979 13.305 1.00 87.81 89 ARG A O 1
ATOM 705 N N . ARG A 1 90 ? -17.972 11.724 13.009 1.00 85.94 90 ARG A N 1
ATOM 706 C CA . ARG A 1 90 ? -18.345 11.925 14.428 1.00 85.94 90 ARG A CA 1
ATOM 707 C C . ARG A 1 90 ? -17.616 10.936 15.344 1.00 85.94 90 ARG A C 1
ATOM 709 O O . ARG A 1 90 ? -17.071 11.332 16.374 1.00 85.94 90 ARG A O 1
ATOM 716 N N . PHE A 1 91 ? -17.555 9.663 14.957 1.00 86.44 91 PHE A N 1
ATOM 717 C CA . PHE A 1 91 ? -16.908 8.618 15.746 1.00 86.44 91 PHE A CA 1
ATOM 718 C C . PHE A 1 91 ? -15.379 8.774 15.835 1.00 86.44 91 PHE A C 1
ATOM 720 O O . PHE A 1 91 ? -14.822 8.702 16.931 1.00 86.44 91 PHE A O 1
ATOM 727 N N . ILE A 1 92 ? -14.699 9.060 14.721 1.00 85.69 92 ILE A N 1
ATOM 728 C CA . ILE A 1 92 ? -13.238 9.270 14.671 1.00 85.69 92 ILE A CA 1
ATOM 729 C C . ILE A 1 92 ? -12.829 10.506 15.497 1.00 85.69 92 ILE A C 1
ATOM 731 O O . ILE A 1 92 ? -11.852 10.466 16.256 1.00 85.69 92 ILE A O 1
ATOM 735 N N . VAL A 1 93 ? -13.610 11.592 15.429 1.00 84.00 93 VAL A N 1
ATOM 736 C CA . VAL A 1 93 ? -13.403 12.794 16.260 1.00 84.00 93 VAL A CA 1
ATOM 737 C C . VAL A 1 93 ? -13.608 12.483 17.747 1.00 84.00 93 VAL A C 1
ATOM 739 O O . VAL A 1 93 ? -12.784 12.881 18.575 1.00 84.00 93 VAL A O 1
ATOM 742 N N . MET A 1 94 ? -14.647 11.713 18.093 1.00 81.81 94 MET A N 1
ATOM 743 C CA . MET A 1 94 ? -14.902 11.266 19.468 1.00 81.81 94 MET A CA 1
ATOM 744 C C . MET A 1 94 ? -13.747 10.410 20.014 1.00 81.81 94 MET A C 1
ATOM 746 O O . MET A 1 94 ? -13.292 10.638 21.135 1.00 81.81 94 MET A O 1
ATOM 750 N N . GLN A 1 95 ? -13.223 9.469 19.221 1.00 77.19 95 GLN A N 1
ATOM 751 C CA . GLN A 1 95 ? -12.065 8.647 19.595 1.00 77.19 95 GLN A CA 1
ATOM 752 C C . GLN A 1 95 ? -10.774 9.459 19.765 1.00 77.19 95 GLN A C 1
ATOM 754 O O . GLN A 1 95 ? -9.929 9.099 20.582 1.00 77.19 95 GLN A O 1
ATOM 759 N N . SER A 1 96 ? -10.631 10.563 19.028 1.00 67.62 96 SER A N 1
ATOM 760 C CA . SER A 1 96 ? -9.497 11.491 19.142 1.00 67.62 96 SER A CA 1
ATOM 761 C C . SER A 1 96 ? -9.584 12.409 20.377 1.00 67.62 96 SER A C 1
ATOM 763 O O . SER A 1 96 ? -8.706 13.245 20.598 1.00 67.62 96 SER A O 1
ATOM 765 N N . GLY A 1 97 ? -10.630 12.267 21.203 1.00 57.44 97 GLY A N 1
ATOM 766 C CA . GLY A 1 97 ? -10.754 12.932 22.503 1.00 57.44 97 GLY A CA 1
ATOM 767 C C . GLY A 1 97 ? -10.838 14.457 22.424 1.00 57.44 97 GLY A C 1
ATOM 768 O O . GLY A 1 97 ? -10.304 15.140 23.295 1.00 57.44 97 GLY A O 1
ATOM 769 N N . GLY A 1 98 ? -11.409 15.003 21.344 1.00 48.81 98 GLY A N 1
ATOM 770 C CA . GLY A 1 98 ? -11.492 16.452 21.106 1.00 48.81 98 GLY A CA 1
ATOM 771 C C . GLY A 1 98 ? -10.151 17.137 20.805 1.00 48.81 98 GLY A C 1
ATOM 772 O O . GLY A 1 98 ? -10.130 18.301 20.409 1.00 48.81 98 GLY A O 1
ATOM 773 N N . LYS A 1 99 ? -9.019 16.425 20.906 1.00 42.41 99 LYS A N 1
ATOM 774 C CA . LYS A 1 99 ? -7.713 16.894 20.430 1.00 42.41 99 LYS A CA 1
ATOM 775 C C . LYS A 1 99 ? -7.638 16.710 18.918 1.00 42.41 99 LYS A C 1
ATOM 777 O O . LYS A 1 99 ? -6.913 15.849 18.423 1.00 42.41 99 LYS A O 1
ATOM 782 N N . GLY A 1 100 ? -8.394 17.544 18.199 1.00 39.22 100 GLY A N 1
ATOM 783 C CA . GLY A 1 100 ? -8.266 17.705 16.754 1.00 39.22 100 GLY A CA 1
ATOM 784 C C . GLY A 1 100 ? -6.792 17.882 16.406 1.00 39.22 100 GLY A C 1
ATOM 785 O O . GLY A 1 100 ? -6.140 18.810 16.891 1.00 39.22 100 GLY A O 1
ATOM 786 N N . GLY A 1 101 ? -6.251 16.923 15.653 1.00 36.44 101 GLY A N 1
ATOM 787 C CA . GLY A 1 101 ? -4.817 16.804 15.439 1.00 36.44 101 GLY A CA 1
ATOM 788 C C . GLY A 1 101 ? -4.229 18.091 14.874 1.00 36.44 101 GLY A C 1
ATOM 789 O O . GLY A 1 101 ? -4.769 18.682 13.939 1.00 36.44 101 GLY A O 1
ATOM 790 N N . ARG A 1 102 ? -3.083 18.501 15.425 1.00 35.50 102 ARG A N 1
ATOM 791 C CA . ARG A 1 102 ? -2.243 19.580 14.896 1.00 35.50 102 ARG A CA 1
ATOM 792 C C . ARG A 1 102 ? -1.587 19.113 13.586 1.00 35.50 102 ARG A C 1
ATOM 794 O O . ARG A 1 102 ? -0.381 18.899 13.539 1.00 35.50 102 ARG A O 1
ATOM 801 N N . CYS A 1 103 ? -2.394 18.904 12.546 1.00 34.09 103 CYS A N 1
ATOM 802 C CA . CYS A 1 103 ? -1.913 18.769 11.180 1.00 34.09 103 CYS A CA 1
ATOM 803 C C . CYS A 1 103 ? -1.460 20.159 10.739 1.00 34.09 103 CYS A C 1
ATOM 805 O O . CYS A 1 103 ? -2.260 21.096 10.710 1.00 34.09 103 CYS A O 1
ATOM 807 N N . GLY A 1 104 ? -0.157 20.313 10.525 1.00 33.38 104 GLY A N 1
ATOM 808 C CA . GLY A 1 104 ? 0.426 21.591 10.161 1.00 33.38 104 GLY A CA 1
ATOM 809 C C . GLY A 1 104 ? 0.280 21.851 8.671 1.00 33.38 104 GLY A C 1
ATOM 810 O O . GLY A 1 104 ? 0.954 21.198 7.890 1.00 33.38 104 GLY A O 1
ATOM 811 N N . THR A 1 105 ? -0.528 22.848 8.328 1.00 29.78 105 THR A N 1
ATOM 812 C CA . THR A 1 105 ? -0.219 23.872 7.320 1.00 29.78 105 THR A CA 1
ATOM 813 C C . THR A 1 105 ? -0.895 25.177 7.753 1.00 29.78 105 THR A C 1
ATOM 815 O O . THR A 1 105 ? -1.845 25.181 8.542 1.00 29.78 105 THR A O 1
ATOM 818 N N . SER A 1 106 ? -0.313 26.299 7.343 1.00 35.00 106 SER A N 1
ATOM 819 C CA . SER A 1 106 ? -0.642 27.658 7.786 1.00 35.00 106 SER A CA 1
ATOM 820 C C . SER A 1 106 ? -1.924 28.219 7.165 1.00 35.00 106 SER A C 1
ATOM 822 O O . SER A 1 106 ? -2.205 27.961 6.001 1.00 35.00 106 SER A O 1
ATOM 824 N N . GLY A 1 107 ? -2.629 29.081 7.905 1.00 28.50 107 GLY A N 1
ATOM 825 C CA . GLY A 1 107 ? -3.738 29.889 7.383 1.00 28.50 107 GLY A CA 1
ATOM 826 C C . GLY A 1 107 ? -4.766 30.208 8.466 1.00 28.50 107 GLY A C 1
ATOM 827 O O . GLY A 1 107 ? -5.458 29.314 8.948 1.00 28.50 107 GLY A O 1
ATOM 828 N N . GLY A 1 108 ? -4.840 31.469 8.893 1.00 35.06 108 GLY A N 1
ATOM 829 C CA . GLY A 1 108 ? -5.860 31.929 9.837 1.00 35.06 108 GLY A CA 1
ATOM 830 C C . GLY A 1 108 ? -7.157 32.287 9.112 1.00 35.06 108 GLY A C 1
ATOM 831 O O . GLY A 1 108 ? -7.129 33.064 8.166 1.00 35.06 108 GLY A O 1
ATOM 832 N N . GLY A 1 109 ? -8.284 31.756 9.580 1.00 27.92 109 GLY A N 1
ATOM 833 C CA . GLY A 1 109 ? -9.623 32.070 9.081 1.00 27.92 109 GLY A CA 1
ATOM 834 C C . GLY A 1 109 ? -10.668 31.609 10.095 1.00 27.92 109 GLY A C 1
ATOM 835 O O . GLY A 1 109 ? -10.551 30.517 10.651 1.00 27.92 109 GLY A O 1
ATOM 836 N N . ALA A 1 110 ? -11.639 32.465 10.410 1.00 34.44 110 ALA A N 1
ATOM 837 C CA . ALA A 1 110 ? -12.620 32.202 11.460 1.00 34.44 110 ALA A CA 1
ATOM 838 C C . ALA A 1 110 ? -13.760 31.278 10.987 1.00 34.44 110 ALA A C 1
ATOM 840 O O . ALA A 1 110 ? -14.147 31.295 9.824 1.00 34.44 110 ALA A O 1
ATOM 841 N N . GLY A 1 111 ? -14.353 30.526 11.919 1.00 32.44 111 GLY A N 1
ATOM 842 C CA . GLY A 1 111 ? -15.724 30.007 11.790 1.00 32.44 111 GLY A CA 1
ATOM 843 C C . GLY A 1 111 ? -15.950 28.703 11.014 1.00 32.44 111 GLY A C 1
ATOM 844 O O . GLY A 1 111 ? -17.033 28.141 11.135 1.00 32.44 111 GLY A O 1
ATOM 845 N N . GLY A 1 112 ? -14.975 28.177 10.270 1.00 32.50 112 GLY A N 1
ATOM 846 C CA . GLY A 1 112 ? -15.123 26.886 9.584 1.00 32.50 112 GLY A CA 1
ATOM 847 C C . GLY A 1 112 ? -14.860 25.683 10.498 1.00 32.50 112 GLY A C 1
ATOM 848 O O . GLY A 1 112 ? -13.755 25.546 11.032 1.00 32.50 112 GLY A O 1
ATOM 849 N N . GLU A 1 113 ? -15.822 24.761 10.632 1.00 41.50 113 GLU A N 1
ATOM 850 C CA . GLU A 1 113 ? -15.526 23.415 11.141 1.00 41.50 113 GLU A CA 1
ATOM 851 C C . GLU A 1 113 ? -14.466 22.766 10.240 1.00 41.50 113 GLU A C 1
ATOM 853 O O . GLU A 1 113 ? -14.666 22.604 9.034 1.00 41.50 113 GLU A O 1
ATOM 858 N N . LYS A 1 114 ? -13.318 22.377 10.809 1.00 52.47 114 LYS A N 1
ATOM 859 C CA . LYS A 1 114 ? -12.263 21.703 10.043 1.00 52.47 114 LYS A CA 1
ATOM 860 C C . LYS A 1 114 ? -12.771 20.345 9.555 1.00 52.47 114 LYS A C 1
ATOM 862 O O . LYS A 1 114 ? -12.802 19.388 10.327 1.00 52.47 114 LYS A O 1
ATOM 867 N N . ARG A 1 115 ? -13.137 20.265 8.271 1.00 60.66 115 ARG A N 1
ATOM 868 C CA . ARG A 1 115 ? -13.577 19.045 7.575 1.00 60.66 115 ARG A CA 1
ATOM 869 C C . ARG A 1 115 ? -12.535 17.939 7.758 1.00 60.66 115 ARG A C 1
ATOM 871 O O . ARG A 1 115 ? -11.476 17.958 7.139 1.00 60.66 115 ARG A O 1
ATOM 878 N N . VAL A 1 116 ? -12.833 16.971 8.626 1.00 71.94 116 VAL A N 1
ATOM 879 C CA . VAL A 1 116 ? -11.935 15.840 8.888 1.00 71.94 116 VAL A CA 1
ATOM 880 C C . VAL A 1 116 ? -11.976 14.878 7.701 1.00 71.94 116 VAL A C 1
ATOM 882 O O . VAL A 1 116 ? -12.982 14.203 7.456 1.00 71.94 116 VAL A O 1
ATOM 885 N N . VAL A 1 117 ? -10.866 14.819 6.968 1.00 81.81 117 VAL A N 1
ATOM 886 C CA . VAL A 1 117 ? -10.622 13.824 5.919 1.00 81.81 117 VAL A CA 1
ATOM 887 C C . VAL A 1 117 ? -10.401 12.463 6.585 1.00 81.81 117 VAL A C 1
ATOM 889 O O . VAL A 1 117 ? -9.557 12.324 7.472 1.00 81.81 117 VAL A O 1
ATOM 892 N N . ILE A 1 118 ? -11.178 11.453 6.183 1.00 86.06 118 ILE A N 1
ATOM 893 C CA . ILE A 1 118 ? -10.988 10.076 6.656 1.00 86.06 118 ILE A CA 1
ATOM 894 C C . ILE A 1 118 ? -9.835 9.469 5.858 1.00 86.06 118 ILE A C 1
ATOM 896 O O . ILE A 1 118 ? -9.928 9.352 4.641 1.00 86.06 118 ILE A O 1
ATOM 900 N N . ASN A 1 119 ? -8.774 9.062 6.551 1.00 91.62 119 ASN A N 1
ATOM 901 C CA . ASN A 1 119 ? -7.636 8.351 5.975 1.00 91.62 119 ASN A CA 1
ATOM 902 C C . ASN A 1 119 ? -7.735 6.871 6.370 1.00 91.62 119 ASN A C 1
ATOM 904 O O . ASN A 1 119 ? -7.511 6.520 7.532 1.00 91.62 119 ASN A O 1
ATOM 908 N N . VAL A 1 120 ? -8.088 6.009 5.414 1.00 93.00 120 VAL A N 1
ATOM 909 C CA . VAL A 1 120 ? -8.362 4.581 5.666 1.00 93.00 120 VAL A CA 1
ATOM 910 C C . VAL A 1 120 ? -7.147 3.864 6.256 1.00 93.00 120 VAL A C 1
ATOM 912 O O . VAL A 1 120 ? -7.280 3.083 7.197 1.00 93.00 120 VAL A O 1
ATOM 915 N N . LEU A 1 121 ? -5.947 4.153 5.746 1.00 93.69 121 LEU A N 1
ATOM 916 C CA . LEU A 1 121 ? -4.712 3.493 6.181 1.00 93.69 121 LEU A CA 1
ATOM 917 C C . LEU A 1 121 ? -4.365 3.811 7.639 1.00 93.69 121 LEU A C 1
ATOM 919 O O . LEU A 1 121 ? -3.916 2.933 8.379 1.00 93.69 121 LEU A O 1
ATOM 923 N N . ARG A 1 122 ? -4.607 5.058 8.056 1.00 92.38 122 ARG A N 1
ATOM 924 C CA . ARG A 1 122 ? -4.431 5.512 9.437 1.00 92.38 122 ARG A CA 1
ATOM 925 C C . ARG A 1 122 ? -5.430 4.849 10.380 1.00 92.38 122 ARG A C 1
ATOM 927 O O . ARG A 1 122 ? -5.039 4.432 11.468 1.00 92.38 122 ARG A O 1
ATOM 934 N N . GLU A 1 123 ? -6.690 4.718 9.968 1.00 92.44 123 GLU A N 1
ATOM 935 C CA . GLU A 1 123 ? -7.715 4.045 10.774 1.00 92.44 123 GLU A CA 1
ATOM 936 C C . GLU A 1 123 ? -7.460 2.539 10.900 1.00 92.44 123 GLU A C 1
ATOM 938 O O . GLU A 1 123 ? -7.560 2.002 12.002 1.00 92.44 123 GLU A O 1
ATOM 943 N N . LEU A 1 124 ? -7.022 1.872 9.826 1.00 92.69 124 LEU A N 1
ATOM 944 C CA . LEU A 1 124 ? -6.572 0.476 9.862 1.00 92.69 124 LEU A CA 1
ATOM 945 C C . LEU A 1 124 ? -5.444 0.266 10.881 1.00 92.69 124 LEU A C 1
ATOM 947 O O . LEU A 1 124 ? -5.464 -0.679 11.672 1.00 92.69 124 LEU A O 1
ATOM 951 N N . GLU A 1 125 ? -4.466 1.168 10.906 1.00 90.00 125 GLU A N 1
ATOM 952 C CA . GLU A 1 125 ? -3.364 1.095 11.859 1.00 90.00 125 GLU A CA 1
ATOM 953 C C . GLU A 1 125 ? -3.793 1.404 13.297 1.00 90.00 125 GLU A C 1
ATOM 955 O O . GLU A 1 125 ? -3.426 0.674 14.223 1.00 90.00 125 GLU A O 1
ATOM 960 N N . ALA A 1 126 ? -4.632 2.424 13.495 1.00 88.50 126 ALA A N 1
ATOM 961 C CA . ALA A 1 126 ? -5.225 2.732 14.790 1.00 88.50 126 ALA A CA 1
ATOM 962 C C . ALA A 1 126 ? -6.053 1.553 15.330 1.00 88.50 126 ALA A C 1
ATOM 964 O O . ALA A 1 126 ? -5.958 1.232 16.516 1.00 88.50 126 ALA A O 1
ATOM 965 N N . TYR A 1 127 ? -6.813 0.871 14.470 1.00 89.88 127 TYR A N 1
ATOM 966 C CA . TYR A 1 127 ? -7.588 -0.317 14.812 1.00 89.88 127 TYR A CA 1
ATOM 967 C C . TYR A 1 127 ? -6.693 -1.475 15.272 1.00 89.88 127 TYR A C 1
ATOM 969 O O . TYR A 1 127 ? -6.843 -1.940 16.405 1.00 89.88 127 TYR A O 1
ATOM 977 N N . ARG A 1 128 ? -5.688 -1.869 14.471 1.00 89.31 128 ARG A N 1
ATOM 978 C CA . ARG A 1 128 ? -4.720 -2.921 14.850 1.00 89.31 128 ARG A CA 1
ATOM 979 C C . ARG A 1 128 ? -4.021 -2.611 16.175 1.00 89.31 128 ARG A C 1
ATOM 981 O O . ARG A 1 128 ? -3.921 -3.481 17.040 1.00 89.31 128 ARG A O 1
ATOM 988 N N . ASN A 1 129 ? -3.587 -1.364 16.366 1.00 85.50 129 ASN A N 1
ATOM 989 C CA . ASN A 1 129 ? -2.920 -0.926 17.592 1.00 85.50 129 ASN A CA 1
ATOM 990 C C . ASN A 1 129 ? -3.851 -0.991 18.816 1.00 85.50 129 ASN A C 1
ATOM 992 O O . ASN A 1 129 ? -3.414 -1.382 19.901 1.00 85.50 129 ASN A O 1
ATOM 996 N N . ARG A 1 130 ? -5.141 -0.655 18.666 1.00 85.06 130 ARG A N 1
ATOM 997 C CA . ARG A 1 130 ? -6.149 -0.803 19.733 1.00 85.06 130 ARG A CA 1
ATOM 998 C C . ARG A 1 130 ? -6.386 -2.268 20.080 1.00 85.06 130 ARG A C 1
ATOM 1000 O O . ARG A 1 130 ? -6.366 -2.599 21.264 1.00 85.06 130 ARG A O 1
ATOM 1007 N N . GLU A 1 131 ? -6.556 -3.143 19.087 1.00 82.38 131 GLU A N 1
ATOM 1008 C CA . GLU A 1 131 ? -6.712 -4.576 19.345 1.00 82.38 131 GLU A CA 1
ATOM 1009 C C . GLU A 1 131 ? -5.485 -5.170 20.046 1.00 82.38 131 GLU A C 1
ATOM 1011 O O . GLU A 1 131 ? -5.620 -5.922 21.012 1.00 82.38 131 GLU A O 1
ATOM 1016 N N . GLU A 1 132 ? -4.272 -4.846 19.587 1.00 81.12 132 GLU A N 1
ATOM 1017 C CA . GLU A 1 132 ? -3.062 -5.383 20.205 1.00 81.12 132 GLU A CA 1
ATOM 1018 C C . GLU A 1 132 ? -2.901 -4.873 21.641 1.00 81.12 132 GLU A C 1
ATOM 1020 O O . GLU A 1 132 ? -2.573 -5.651 22.538 1.00 81.12 132 GLU A O 1
ATOM 1025 N N . ASN A 1 133 ? -3.208 -3.598 21.895 1.00 83.00 133 ASN A N 1
ATOM 1026 C CA . ASN A 1 133 ? -3.218 -3.036 23.243 1.00 83.00 133 ASN A CA 1
ATOM 1027 C C . ASN A 1 133 ? -4.288 -3.685 24.135 1.00 83.00 133 ASN A C 1
ATOM 1029 O O . ASN A 1 133 ? -3.984 -4.002 25.283 1.00 83.00 133 ASN A O 1
ATOM 1033 N N . ALA A 1 134 ? -5.479 -3.996 23.615 1.00 83.44 134 ALA A N 1
ATOM 1034 C CA . ALA A 1 134 ? -6.488 -4.767 24.342 1.00 83.44 134 ALA A CA 1
ATOM 1035 C C . ALA A 1 134 ? -5.991 -6.188 24.680 1.00 83.44 134 ALA A C 1
ATOM 1037 O O . ALA A 1 134 ? -6.069 -6.610 25.834 1.00 83.44 134 ALA A O 1
ATOM 1038 N N . ARG A 1 135 ? -5.377 -6.900 23.721 1.00 86.12 135 ARG A N 1
ATOM 1039 C CA . ARG A 1 135 ? -4.753 -8.224 23.940 1.00 86.12 135 ARG A C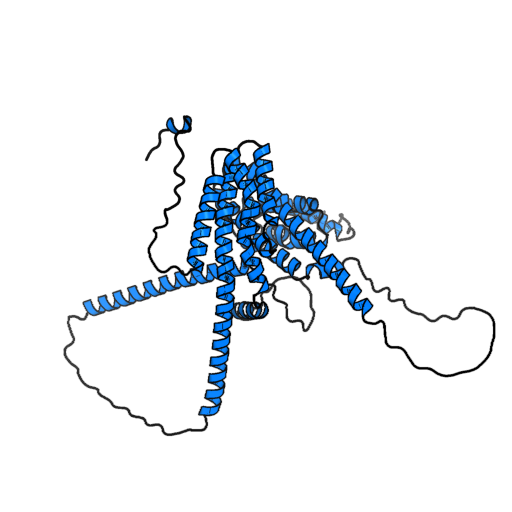A 1
ATOM 1040 C C . ARG A 1 135 ? -3.561 -8.161 24.910 1.00 86.12 135 ARG A C 1
ATOM 1042 O O . ARG A 1 135 ? -3.283 -9.127 25.622 1.00 86.12 135 ARG A O 1
ATOM 1049 N N . ARG A 1 136 ? -2.800 -7.061 24.944 1.00 81.88 136 ARG A N 1
ATOM 1050 C CA . ARG A 1 136 ? -1.724 -6.813 25.931 1.00 81.88 136 ARG A CA 1
ATOM 1051 C C . ARG A 1 136 ? -2.308 -6.577 27.328 1.00 81.88 136 ARG A C 1
ATOM 1053 O O . ARG A 1 136 ? -1.804 -7.146 28.293 1.00 81.88 136 ARG A O 1
ATOM 1060 N N . GLU A 1 137 ? -3.386 -5.809 27.433 1.00 85.94 137 GLU A N 1
ATOM 1061 C CA . GLU A 1 137 ? -4.034 -5.494 28.707 1.00 85.94 137 GLU A CA 1
ATOM 1062 C C . GLU A 1 137 ? -4.765 -6.704 29.309 1.00 85.94 137 GLU A C 1
ATOM 1064 O O . GLU A 1 137 ? -4.593 -6.999 30.488 1.00 85.94 137 GLU A O 1
ATOM 1069 N N . GLN A 1 138 ? -5.449 -7.512 28.494 1.00 90.38 138 GLN A N 1
ATOM 1070 C CA . GLN A 1 138 ? -5.999 -8.808 28.922 1.00 90.38 138 GLN A CA 1
ATOM 1071 C C . GLN A 1 138 ? -4.915 -9.731 29.506 1.00 90.38 138 GLN A C 1
ATOM 1073 O O . GLN A 1 138 ? -5.121 -10.338 30.558 1.00 90.38 138 GLN A O 1
ATOM 1078 N N . ARG A 1 139 ? -3.731 -9.798 28.874 1.00 89.75 139 ARG A N 1
ATOM 1079 C CA . ARG A 1 139 ? -2.582 -10.567 29.390 1.00 89.75 139 ARG A CA 1
ATOM 1080 C C . ARG A 1 139 ? -2.074 -10.026 30.732 1.00 89.75 139 ARG A C 1
ATOM 1082 O O . ARG A 1 139 ? -1.794 -10.822 31.627 1.00 89.75 139 ARG A O 1
ATOM 1089 N N . ARG A 1 140 ? -2.009 -8.700 30.910 1.00 89.75 140 ARG A N 1
ATOM 1090 C CA . ARG A 1 140 ? -1.654 -8.065 32.196 1.00 89.75 140 ARG A CA 1
ATOM 1091 C C . ARG A 1 140 ? -2.675 -8.379 33.287 1.00 89.75 140 ARG A C 1
ATOM 1093 O O . ARG A 1 140 ? -2.289 -8.816 34.365 1.00 89.75 140 ARG A O 1
ATOM 1100 N N . GLN A 1 141 ? -3.967 -8.229 33.002 1.00 92.12 141 GLN A N 1
ATOM 1101 C CA . GLN A 1 141 ? -5.037 -8.529 33.955 1.00 92.12 141 GLN A CA 1
ATOM 1102 C C . GLN A 1 141 ? -5.059 -10.012 34.345 1.00 92.12 141 GLN A C 1
ATOM 1104 O O . GLN A 1 141 ? -5.226 -10.331 35.520 1.00 92.12 141 GLN A O 1
ATOM 1109 N N . ALA A 1 142 ? -4.826 -10.924 33.395 1.00 90.75 142 ALA A N 1
ATOM 1110 C CA . ALA A 1 142 ? -4.682 -12.350 33.681 1.00 90.75 142 ALA A CA 1
ATOM 1111 C C . ALA A 1 142 ? -3.470 -12.642 34.587 1.00 90.75 142 ALA A C 1
ATOM 1113 O O . ALA A 1 142 ? -3.597 -13.414 35.537 1.00 90.75 142 ALA A O 1
ATOM 1114 N N . ALA A 1 143 ? -2.323 -11.994 34.351 1.00 91.75 143 ALA A N 1
ATOM 1115 C CA . ALA A 1 143 ? -1.142 -12.120 35.208 1.00 91.75 143 ALA A CA 1
ATOM 1116 C C . ALA A 1 143 ? -1.383 -11.567 36.627 1.00 91.75 143 ALA A C 1
ATOM 1118 O O . ALA A 1 143 ? -1.043 -12.227 37.605 1.00 91.75 143 ALA A O 1
ATOM 1119 N N . ILE A 1 144 ? -2.040 -10.408 36.756 1.00 92.50 144 ILE A N 1
ATOM 1120 C CA . ILE A 1 144 ? -2.412 -9.824 38.057 1.00 92.50 144 ILE A CA 1
ATOM 1121 C C . ILE A 1 144 ? -3.367 -10.753 38.818 1.00 92.50 144 ILE A C 1
ATOM 1123 O O . ILE A 1 144 ? -3.157 -10.993 40.005 1.00 92.50 144 ILE A O 1
ATOM 1127 N N . ARG A 1 145 ? -4.377 -11.328 38.148 1.00 92.56 145 ARG A N 1
ATOM 1128 C CA . ARG A 1 145 ? -5.301 -12.296 38.768 1.00 92.56 145 ARG A CA 1
ATOM 1129 C C . ARG A 1 145 ? -4.578 -13.557 39.247 1.00 92.56 145 ARG A C 1
ATOM 1131 O O . ARG A 1 145 ? -4.865 -14.010 40.350 1.00 92.56 145 ARG A O 1
ATOM 1138 N N . ARG A 1 146 ? -3.617 -14.087 38.476 1.00 92.56 146 ARG A N 1
ATOM 1139 C CA . ARG A 1 146 ? -2.773 -15.221 38.906 1.00 92.56 146 ARG A CA 1
ATOM 1140 C C . ARG A 1 146 ? -1.955 -14.874 40.151 1.00 92.56 146 ARG A C 1
ATOM 1142 O O . ARG A 1 146 ? -2.072 -15.574 41.147 1.00 92.56 146 ARG A O 1
ATOM 1149 N N . LEU A 1 147 ? -1.253 -13.739 40.157 1.00 91.00 147 LEU A N 1
ATOM 1150 C CA . LEU A 1 147 ? -0.490 -13.271 41.326 1.00 91.00 147 LEU A CA 1
ATOM 1151 C C . LEU A 1 147 ? -1.375 -13.038 42.565 1.00 91.00 147 LEU A C 1
ATOM 1153 O O . LEU A 1 147 ? -0.951 -13.291 43.692 1.00 91.00 147 LEU A O 1
ATOM 1157 N N . GLN A 1 148 ? -2.611 -12.561 42.386 1.00 91.44 148 GLN A N 1
ATOM 1158 C CA . GLN A 1 148 ? -3.581 -12.428 43.478 1.00 91.44 148 GLN A CA 1
ATOM 1159 C C . GLN A 1 148 ? -4.035 -13.794 44.012 1.00 91.44 148 GLN A C 1
ATOM 1161 O O . GLN A 1 148 ? -4.118 -13.964 45.226 1.00 91.44 148 GLN A O 1
ATOM 1166 N N . GLN A 1 149 ? -4.284 -14.771 43.134 1.00 90.12 149 GLN A N 1
ATOM 1167 C CA . GLN A 1 149 ? -4.623 -16.144 43.522 1.00 90.12 149 GLN A CA 1
ATOM 1168 C C . GLN A 1 149 ? -3.456 -16.834 44.241 1.00 90.12 149 GLN A C 1
ATOM 1170 O O . GLN A 1 149 ? -3.669 -17.412 45.302 1.00 90.12 149 GLN A O 1
ATOM 1175 N N . GLU A 1 150 ? -2.228 -16.703 43.739 1.00 87.81 150 GLU A N 1
ATOM 1176 C CA . GLU A 1 150 ? -1.006 -17.212 44.379 1.00 87.81 150 GLU A CA 1
ATOM 1177 C C . GLU A 1 150 ? -0.803 -16.594 45.770 1.00 87.81 150 GLU A C 1
ATOM 1179 O O . GLU A 1 150 ? -0.570 -17.317 46.736 1.00 87.81 150 GLU A O 1
ATOM 1184 N N . ARG A 1 151 ? -0.990 -15.272 45.924 1.00 84.88 151 ARG A N 1
ATOM 1185 C CA . ARG A 1 151 ? -0.953 -14.609 47.243 1.00 84.88 151 ARG A CA 1
ATOM 1186 C C . ARG A 1 151 ? -2.052 -15.099 48.187 1.00 84.88 151 ARG A C 1
ATOM 1188 O O . ARG A 1 151 ? -1.784 -15.279 49.370 1.00 84.88 151 ARG A O 1
ATOM 1195 N N . GLN A 1 152 ? -3.270 -15.330 47.694 1.00 83.88 152 GLN A N 1
ATOM 1196 C CA . GLN A 1 152 ? -4.364 -15.880 48.504 1.00 83.88 152 GLN A CA 1
ATOM 1197 C C . GLN A 1 152 ? -4.112 -17.341 48.904 1.00 83.88 152 GLN A C 1
ATOM 1199 O O . GLN A 1 152 ? -4.453 -17.729 50.018 1.00 83.88 152 GLN A O 1
ATOM 1204 N N . GLN A 1 153 ? -3.500 -18.145 48.032 1.00 79.06 153 GLN A N 1
ATOM 1205 C CA . GLN A 1 153 ? -3.105 -19.522 48.336 1.00 79.06 153 GLN A CA 1
ATOM 1206 C C . GLN A 1 153 ? -1.940 -19.568 49.329 1.00 79.06 153 GLN A C 1
ATOM 1208 O O . GLN A 1 153 ? -2.006 -20.336 50.281 1.00 79.06 153 GLN A O 1
ATOM 1213 N N . ALA A 1 154 ? -0.933 -18.703 49.182 1.00 76.75 154 ALA A N 1
ATOM 1214 C CA . ALA A 1 154 ? 0.159 -18.566 50.145 1.00 76.75 154 ALA A CA 1
ATOM 1215 C C . ALA A 1 154 ? -0.343 -18.094 51.521 1.00 76.75 154 ALA A C 1
ATOM 1217 O O . ALA A 1 154 ? 0.065 -18.643 52.540 1.00 76.75 154 ALA A O 1
ATOM 1218 N N . ALA A 1 155 ? -1.286 -17.143 51.561 1.00 74.31 155 ALA A N 1
ATOM 1219 C CA . ALA A 1 155 ? -1.939 -16.728 52.802 1.00 74.31 155 ALA A CA 1
ATOM 1220 C C . ALA A 1 155 ? -2.720 -17.887 53.449 1.00 74.31 155 ALA A C 1
ATOM 1222 O O . ALA A 1 155 ? -2.528 -18.166 54.627 1.00 74.31 155 ALA A O 1
ATOM 1223 N N . ARG A 1 156 ? -3.530 -18.627 52.677 1.00 62.53 156 ARG A N 1
ATOM 1224 C CA . ARG A 1 156 ? -4.256 -19.817 53.170 1.00 62.53 156 ARG A CA 1
ATOM 1225 C C . ARG A 1 156 ? -3.330 -20.959 53.604 1.00 62.53 156 ARG A C 1
ATOM 1227 O O . ARG A 1 156 ? -3.679 -21.689 54.519 1.00 62.53 156 ARG A O 1
ATOM 1234 N N . GLY A 1 157 ? -2.162 -21.103 52.980 1.00 58.38 157 GLY A N 1
ATOM 1235 C CA . GLY A 1 157 ? -1.129 -22.058 53.388 1.00 58.38 157 GLY A CA 1
ATOM 1236 C C . GLY A 1 157 ? -0.380 -21.654 54.664 1.00 58.38 157 GLY A C 1
ATOM 1237 O O . GLY A 1 157 ? 0.180 -22.521 55.326 1.00 58.38 157 GLY A O 1
ATOM 1238 N N . GLY A 1 158 ? -0.385 -20.364 55.021 1.00 54.47 158 GLY A N 1
ATOM 1239 C CA . GLY A 1 158 ? 0.191 -19.847 56.266 1.00 54.47 158 GLY A CA 1
ATOM 1240 C C . GLY A 1 158 ? -0.772 -19.826 57.461 1.00 54.47 158 GLY A C 1
ATOM 1241 O O . GLY A 1 158 ? -0.316 -19.909 58.596 1.00 54.47 158 GLY A O 1
ATOM 1242 N N . ASP A 1 159 ? -2.087 -19.759 57.225 1.00 49.97 159 ASP A N 1
ATOM 1243 C CA . ASP A 1 159 ? -3.114 -19.547 58.268 1.00 49.97 159 ASP A CA 1
ATOM 1244 C C . ASP A 1 159 ? -3.666 -20.851 58.896 1.00 49.97 159 ASP A C 1
ATOM 1246 O O . ASP A 1 159 ? -4.662 -20.829 59.615 1.00 49.97 159 ASP A O 1
ATOM 1250 N N . ASN A 1 160 ? -3.025 -22.004 58.661 1.00 48.34 160 ASN A N 1
ATOM 1251 C CA . ASN A 1 160 ? -3.476 -23.307 59.186 1.00 48.34 160 ASN A CA 1
ATOM 1252 C C . ASN A 1 160 ? -3.149 -23.555 60.678 1.00 48.34 160 ASN A C 1
ATOM 1254 O O . ASN A 1 160 ? -3.511 -24.604 61.199 1.00 48.34 160 ASN A O 1
ATOM 1258 N N . ASN A 1 161 ? -2.498 -22.607 61.367 1.00 48.53 161 ASN A N 1
ATOM 1259 C CA . ASN A 1 161 ? -2.156 -22.678 62.797 1.00 48.53 161 ASN A CA 1
ATOM 1260 C C . ASN A 1 161 ? -2.614 -21.419 63.571 1.00 48.53 161 ASN A C 1
ATOM 1262 O O . ASN A 1 161 ? -1.800 -20.789 64.244 1.00 48.53 161 ASN A O 1
ATOM 1266 N N . ASN A 1 162 ? -3.888 -21.021 63.435 1.00 51.38 162 ASN A N 1
ATOM 1267 C CA . ASN A 1 162 ? -4.736 -20.446 64.504 1.00 51.38 162 ASN A CA 1
ATOM 1268 C C . ASN A 1 162 ? -5.984 -19.770 63.917 1.00 51.38 162 ASN A C 1
ATOM 1270 O O . ASN A 1 162 ? -5.883 -18.663 63.388 1.00 51.38 162 ASN A O 1
ATOM 1274 N N . ARG A 1 163 ? -7.166 -20.377 64.107 1.00 43.59 163 ARG A N 1
ATOM 1275 C CA . ARG A 1 163 ? -8.464 -19.671 64.131 1.00 43.59 163 ARG A CA 1
ATOM 1276 C C . ARG A 1 163 ? -9.595 -20.571 64.632 1.00 43.59 163 ARG A C 1
ATOM 1278 O O . ARG A 1 163 ? -10.463 -20.998 63.877 1.00 43.59 163 ARG A O 1
ATOM 1285 N N . GLU A 1 164 ? -9.587 -20.810 65.938 1.00 47.06 164 GLU A N 1
ATOM 1286 C CA . GLU A 1 164 ? -10.844 -20.979 66.668 1.00 47.06 164 GLU A CA 1
ATOM 1287 C C . GLU A 1 164 ? -11.463 -19.591 66.933 1.00 47.06 164 GLU A C 1
ATOM 1289 O O . GLU A 1 164 ? -10.761 -18.581 67.006 1.00 47.06 164 GLU A O 1
ATOM 1294 N N . ASP A 1 165 ? -12.790 -19.570 67.022 1.00 47.66 165 ASP A N 1
ATOM 1295 C CA . ASP A 1 165 ? -13.649 -18.549 67.628 1.00 47.66 165 ASP A CA 1
ATOM 1296 C C . ASP A 1 165 ? -13.466 -17.057 67.270 1.00 47.66 165 ASP A C 1
ATOM 1298 O O . ASP A 1 165 ? -12.747 -16.293 67.915 1.00 47.66 165 ASP A O 1
ATOM 1302 N N . ASN A 1 166 ? -14.375 -16.558 66.423 1.00 45.84 166 ASN A N 1
ATOM 1303 C CA . ASN A 1 166 ? -15.553 -15.902 67.011 1.00 45.84 166 ASN A CA 1
ATOM 1304 C C . ASN A 1 166 ? -16.720 -15.735 66.030 1.00 45.84 166 ASN A C 1
ATOM 1306 O O . ASN A 1 166 ? -16.562 -15.278 64.899 1.00 45.84 166 ASN A O 1
ATOM 1310 N N . ASN A 1 167 ? -17.919 -16.052 66.511 1.00 49.88 167 ASN A N 1
ATOM 1311 C CA . ASN A 1 167 ? -19.169 -15.960 65.771 1.00 49.88 167 ASN A CA 1
ATOM 1312 C C . ASN A 1 167 ? -20.106 -14.996 66.506 1.00 49.88 167 ASN A C 1
ATOM 1314 O O . ASN A 1 167 ? -20.678 -15.390 67.516 1.00 49.88 167 ASN A O 1
ATOM 1318 N N . ASN A 1 168 ? -20.222 -13.748 66.034 1.00 48.09 168 ASN A N 1
ATOM 1319 C CA . ASN A 1 168 ? -21.351 -12.831 66.272 1.00 48.09 168 ASN A CA 1
ATOM 1320 C C . ASN A 1 168 ? -21.043 -11.423 65.732 1.00 48.09 168 ASN A C 1
ATOM 1322 O O . ASN A 1 168 ? -20.298 -10.677 66.359 1.00 48.09 168 ASN A O 1
ATOM 1326 N N . ASN A 1 169 ? -21.709 -11.008 64.650 1.00 42.97 169 ASN A N 1
ATOM 1327 C CA . ASN A 1 169 ? -22.547 -9.804 64.711 1.00 42.97 169 ASN A CA 1
ATOM 1328 C C . ASN A 1 169 ? -23.537 -9.782 63.535 1.00 42.97 169 ASN A C 1
ATOM 1330 O O . ASN A 1 169 ? -23.143 -9.640 62.378 1.00 42.97 169 ASN A O 1
ATOM 1334 N N . LYS A 1 170 ? -24.832 -9.927 63.825 1.00 47.59 170 LYS A N 1
ATOM 1335 C CA . LYS A 1 170 ? -25.906 -9.928 62.825 1.00 47.59 170 LYS A CA 1
ATOM 1336 C C . LYS A 1 170 ? -26.736 -8.661 62.988 1.00 47.59 170 LYS A C 1
ATOM 1338 O O . LYS A 1 170 ? -27.838 -8.701 63.527 1.00 47.59 170 LYS A O 1
ATOM 1343 N N . ASN A 1 171 ? -26.177 -7.534 62.555 1.00 38.41 171 ASN A N 1
ATOM 1344 C CA . ASN A 1 171 ? -26.826 -6.238 62.714 1.00 38.41 171 ASN A CA 1
ATOM 1345 C C . ASN A 1 171 ? -27.729 -5.931 61.508 1.00 38.41 171 ASN A C 1
ATOM 1347 O O . ASN A 1 171 ? -27.254 -5.581 60.427 1.00 38.41 171 ASN A O 1
ATOM 1351 N N . ASN A 1 172 ? -29.041 -6.081 61.703 1.00 45.38 172 ASN A N 1
ATOM 1352 C CA . ASN A 1 172 ? -30.054 -5.554 60.790 1.00 45.38 172 ASN A CA 1
ATOM 1353 C C . ASN A 1 172 ? -29.975 -4.023 60.777 1.00 45.38 172 ASN A C 1
ATOM 1355 O O . ASN A 1 172 ? -30.096 -3.408 61.831 1.00 45.38 172 ASN A O 1
ATOM 1359 N N . ASN A 1 173 ? -29.896 -3.414 59.594 1.00 39.84 173 ASN A N 1
ATOM 1360 C CA . ASN A 1 173 ? -30.187 -1.991 59.407 1.00 39.84 173 ASN A CA 1
ATOM 1361 C C . ASN A 1 173 ? -31.193 -1.824 58.260 1.00 39.84 173 ASN A C 1
ATOM 1363 O O . ASN A 1 173 ? -30.828 -1.585 57.110 1.00 39.84 173 ASN A O 1
ATOM 1367 N N . ASN A 1 174 ? -32.480 -1.963 58.590 1.00 43.28 174 ASN A N 1
ATOM 1368 C CA . ASN A 1 174 ? -33.579 -1.560 57.714 1.00 43.28 174 ASN A CA 1
ATOM 1369 C C . ASN A 1 174 ? -33.806 -0.049 57.859 1.00 43.28 174 ASN A C 1
ATOM 1371 O O . ASN A 1 174 ? -34.591 0.375 58.705 1.00 43.28 174 ASN A O 1
ATOM 1375 N N . ASN A 1 175 ? -33.164 0.757 57.012 1.00 41.53 175 ASN A N 1
ATOM 1376 C CA . ASN A 1 175 ? -33.513 2.171 56.865 1.00 41.53 175 ASN A CA 1
ATOM 1377 C C . ASN A 1 175 ? -34.509 2.351 55.712 1.00 41.53 175 ASN A C 1
ATOM 1379 O O . ASN A 1 175 ? -34.123 2.534 54.559 1.00 41.53 175 ASN A O 1
ATOM 1383 N N . ASN A 1 176 ? -35.802 2.338 56.042 1.00 42.84 176 ASN A N 1
ATOM 1384 C CA . ASN A 1 176 ? -36.857 2.801 55.141 1.00 42.84 176 ASN A CA 1
ATOM 1385 C C . ASN A 1 176 ? -36.834 4.333 55.087 1.00 42.84 176 ASN A C 1
ATOM 1387 O O . ASN A 1 176 ? -37.453 4.987 55.926 1.00 42.84 176 ASN A O 1
ATOM 1391 N N . ASN A 1 177 ? -36.133 4.909 54.110 1.00 42.53 177 ASN A N 1
ATOM 1392 C CA . ASN A 1 177 ? -36.154 6.353 53.903 1.00 42.53 177 ASN A CA 1
ATOM 1393 C C . ASN A 1 177 ? -37.293 6.727 52.939 1.00 42.53 177 ASN A C 1
ATOM 1395 O O . ASN A 1 177 ? -37.150 6.644 51.720 1.00 42.53 177 ASN A O 1
ATOM 1399 N N . THR A 1 178 ? -38.446 7.104 53.495 1.00 47.91 178 THR A N 1
ATOM 1400 C CA . THR A 1 178 ? -39.611 7.572 52.727 1.00 47.91 178 THR A CA 1
ATOM 1401 C C . THR A 1 178 ? -39.564 9.095 52.621 1.00 47.91 178 THR A C 1
ATOM 1403 O O . THR A 1 178 ? -40.114 9.797 53.466 1.00 47.91 178 THR A O 1
ATOM 1406 N N . GLY A 1 179 ? -38.911 9.602 51.577 1.00 46.69 179 GLY A N 1
ATOM 1407 C CA . GLY A 1 179 ? -38.813 11.030 51.272 1.00 46.69 179 GLY A CA 1
ATOM 1408 C C . GLY A 1 179 ? -38.587 11.268 49.778 1.00 46.69 179 GLY A C 1
ATOM 1409 O O . GLY A 1 179 ? -38.141 10.373 49.069 1.00 46.69 179 GLY A O 1
ATOM 1410 N N . ASP A 1 180 ? -38.922 12.474 49.318 1.00 44.72 180 ASP A N 1
ATOM 1411 C CA . ASP A 1 180 ? -38.529 13.042 48.022 1.00 44.72 180 ASP A CA 1
ATOM 1412 C C . ASP A 1 180 ? -39.025 12.371 46.728 1.00 44.72 180 ASP A C 1
ATOM 1414 O O . ASP A 1 180 ? -38.282 11.823 45.915 1.00 44.72 180 ASP A O 1
ATOM 1418 N N . LYS A 1 181 ? -40.313 12.591 46.433 1.00 48.69 181 LYS A N 1
ATOM 1419 C CA . LYS A 1 181 ? -40.909 12.330 45.107 1.00 48.69 181 LYS A CA 1
ATOM 1420 C C . LYS A 1 181 ? -40.658 13.422 44.045 1.00 48.69 181 LYS A C 1
ATOM 1422 O O . LYS A 1 181 ? -41.165 13.273 42.940 1.00 48.69 181 LYS A O 1
ATOM 1427 N N . ASN A 1 182 ? -39.875 14.472 44.336 1.00 48.59 182 ASN A N 1
ATOM 1428 C CA . ASN A 1 182 ? -39.638 15.596 43.406 1.00 48.59 182 ASN A CA 1
ATOM 1429 C C . ASN A 1 182 ? -38.231 15.675 42.776 1.00 48.59 182 ASN A C 1
ATOM 1431 O O . ASN A 1 182 ? -38.065 16.431 41.824 1.00 48.59 182 ASN A O 1
ATOM 1435 N N . TYR A 1 183 ? -37.241 14.891 43.219 1.00 46.69 183 TYR A N 1
ATOM 1436 C CA . TYR A 1 183 ? -35.917 14.841 42.558 1.00 46.69 183 TYR A CA 1
ATOM 1437 C C . TYR A 1 183 ? -35.839 13.795 41.425 1.00 46.69 183 TYR A C 1
ATOM 1439 O O . TYR A 1 183 ? -35.029 13.909 40.509 1.00 46.69 183 TYR A O 1
ATOM 1447 N N . MET A 1 184 ? -36.772 12.838 41.418 1.00 49.38 184 MET A N 1
ATOM 1448 C CA . MET A 1 184 ? -36.846 11.710 40.477 1.00 49.38 184 MET A CA 1
ATOM 1449 C C . MET A 1 184 ? -37.188 12.074 39.020 1.00 49.38 184 MET A C 1
ATOM 1451 O O . MET A 1 184 ? -37.150 11.192 38.167 1.00 49.38 184 MET A O 1
ATOM 1455 N N . ALA A 1 185 ? -37.581 13.316 38.716 1.00 50.31 185 ALA A N 1
ATOM 1456 C CA . ALA A 1 185 ? -37.880 13.742 37.343 1.00 50.31 185 ALA A CA 1
ATOM 1457 C C . ALA A 1 185 ? -36.606 14.182 36.602 1.00 50.31 185 ALA A C 1
ATOM 1459 O O . ALA A 1 185 ? -36.286 13.628 35.555 1.00 50.31 185 ALA A O 1
ATOM 1460 N N . ALA A 1 186 ? -35.827 15.088 37.201 1.00 49.56 186 ALA A N 1
ATOM 1461 C CA . ALA A 1 186 ? -34.586 15.594 36.613 1.00 49.56 186 ALA A CA 1
ATOM 1462 C C . ALA A 1 186 ? -33.484 14.518 36.524 1.00 49.56 186 ALA A C 1
ATOM 1464 O O . ALA A 1 186 ? -32.740 14.481 35.545 1.00 49.56 186 ALA A O 1
ATOM 1465 N N . GLU A 1 187 ? -33.400 13.598 37.498 1.00 52.62 187 GLU A N 1
ATOM 1466 C CA . GLU A 1 187 ? -32.508 12.434 37.378 1.00 52.62 187 GLU A CA 1
ATOM 1467 C C . GLU A 1 187 ? -32.939 11.496 36.244 1.00 52.62 187 GLU A C 1
ATOM 1469 O O . GLU A 1 187 ? -32.079 10.998 35.523 1.00 52.62 187 GLU A O 1
ATOM 1474 N N . LYS A 1 188 ? -34.246 11.294 36.016 1.00 54.66 188 LYS A N 1
ATOM 1475 C CA . LYS A 1 188 ? -34.727 10.477 34.890 1.00 54.66 188 LYS A CA 1
ATOM 1476 C C . LYS A 1 188 ? -34.440 11.116 33.541 1.00 54.66 188 LYS A C 1
ATOM 1478 O O . LYS A 1 188 ? -33.958 10.412 32.664 1.00 54.66 188 LYS A O 1
ATOM 1483 N N . GLU A 1 189 ? -34.663 12.418 33.386 1.00 54.31 189 GLU A N 1
ATOM 1484 C CA . GLU A 1 189 ? -34.314 13.143 32.157 1.00 54.31 189 GLU A CA 1
ATOM 1485 C C . GLU A 1 189 ? -32.801 13.053 31.880 1.00 54.31 189 GLU A C 1
ATOM 1487 O O . GLU A 1 189 ? -32.389 12.658 30.788 1.00 54.31 189 GLU A O 1
ATOM 1492 N N . GLY A 1 190 ? -31.958 13.292 32.894 1.00 57.25 190 GLY A N 1
ATOM 1493 C CA . GLY A 1 190 ? -30.504 13.138 32.779 1.00 57.25 190 GLY A CA 1
ATOM 1494 C C . GLY A 1 190 ? -30.053 11.700 32.483 1.00 57.25 190 GLY A C 1
ATOM 1495 O O . GLY A 1 190 ? -29.157 11.482 31.663 1.00 57.25 190 GLY A O 1
ATOM 1496 N N . GLU A 1 191 ? -30.684 10.700 33.105 1.00 62.22 191 GLU A N 1
ATOM 1497 C CA . GLU A 1 191 ? -30.448 9.283 32.822 1.00 62.22 191 GLU A CA 1
ATOM 1498 C C . GLU A 1 191 ? -30.897 8.878 31.413 1.00 62.22 191 GLU A C 1
ATOM 1500 O O . GLU A 1 191 ? -30.216 8.082 30.768 1.00 62.22 191 GLU A O 1
ATOM 1505 N N . GLU A 1 192 ? -32.037 9.372 30.933 1.00 62.59 192 GLU A N 1
ATOM 1506 C CA . GLU A 1 192 ? -32.557 9.094 29.593 1.00 62.59 192 GLU A CA 1
ATOM 1507 C C . GLU A 1 192 ? -31.656 9.717 28.528 1.00 62.59 192 GLU A C 1
ATOM 1509 O O . GLU A 1 192 ? -31.250 9.015 27.600 1.00 62.59 192 GLU A O 1
ATOM 1514 N N . GLU A 1 193 ? -31.200 10.959 28.712 1.00 65.00 193 GLU A N 1
ATOM 1515 C CA . GLU A 1 193 ? -30.169 11.536 27.850 1.00 65.00 193 GLU A CA 1
ATOM 1516 C C . GLU A 1 193 ? -28.854 10.733 27.875 1.00 65.00 193 GLU A C 1
ATOM 1518 O O . GLU A 1 193 ? -28.221 10.546 26.835 1.00 65.00 193 GLU A O 1
ATOM 1523 N N . LEU A 1 194 ? -28.402 10.259 29.045 1.00 69.19 194 LEU A N 1
ATOM 1524 C CA . LEU A 1 194 ? -27.200 9.419 29.149 1.00 69.19 194 LEU A CA 1
ATOM 1525 C C . LEU A 1 194 ? -27.383 8.087 28.409 1.00 69.19 194 LEU A C 1
ATOM 1527 O O . LEU A 1 194 ? -26.510 7.703 27.631 1.00 69.19 194 LEU A O 1
ATOM 1531 N N . LYS A 1 195 ? -28.533 7.424 28.578 1.00 74.00 195 LYS A N 1
ATOM 1532 C CA . LYS A 1 195 ? -28.893 6.184 27.870 1.00 74.00 195 LYS A CA 1
ATOM 1533 C C . LYS A 1 195 ? -28.967 6.406 26.357 1.00 74.00 195 LYS A C 1
ATOM 1535 O O . LYS A 1 195 ? -28.462 5.568 25.612 1.00 74.00 195 LYS A O 1
ATOM 1540 N N . MET A 1 196 ? -29.511 7.538 25.905 1.00 67.94 196 MET A N 1
ATOM 1541 C CA . MET A 1 196 ? -29.556 7.927 24.490 1.00 67.94 196 MET A CA 1
ATOM 1542 C C . MET A 1 196 ? -28.155 8.190 23.924 1.00 67.94 196 MET A C 1
ATOM 1544 O O . MET A 1 196 ? -27.800 7.613 22.896 1.00 67.94 196 MET A O 1
ATOM 1548 N N . ARG A 1 197 ? -27.311 8.959 24.627 1.00 68.56 197 ARG A N 1
ATOM 1549 C CA . ARG A 1 197 ? -25.898 9.177 24.255 1.00 68.56 197 ARG A CA 1
ATOM 1550 C C . ARG A 1 197 ? -25.116 7.861 24.191 1.00 68.56 197 ARG A C 1
ATOM 1552 O O . ARG A 1 197 ? -24.305 7.667 23.286 1.00 68.56 197 ARG A O 1
ATOM 1559 N N . ASP A 1 198 ? -25.358 6.929 25.110 1.00 73.06 198 ASP A N 1
ATOM 1560 C CA . ASP A 1 198 ? -24.710 5.615 25.097 1.00 73.06 198 ASP A CA 1
ATOM 1561 C C . ASP A 1 198 ? -25.260 4.670 24.020 1.00 73.06 198 ASP A C 1
ATOM 1563 O O . ASP A 1 198 ? -24.496 3.860 23.485 1.00 73.06 198 ASP A O 1
ATOM 1567 N N . ALA A 1 199 ? -26.542 4.774 23.662 1.00 75.69 199 ALA A N 1
ATOM 1568 C CA . ALA A 1 199 ? -27.139 4.063 22.532 1.00 75.69 199 ALA A CA 1
ATOM 1569 C C . ALA A 1 199 ? -26.579 4.570 21.193 1.00 75.69 199 ALA A C 1
ATOM 1571 O O . ALA A 1 199 ? -26.116 3.763 20.386 1.00 75.69 199 ALA A O 1
ATOM 1572 N N . GLU A 1 200 ? -26.499 5.890 20.999 1.00 76.00 200 GLU A N 1
ATOM 1573 C CA . GLU A 1 200 ? -25.841 6.503 19.839 1.00 76.00 200 GLU A CA 1
ATOM 1574 C C . GLU A 1 200 ? -24.380 6.038 19.745 1.00 76.00 200 GLU A C 1
ATOM 1576 O O . GLU A 1 200 ? -23.943 5.532 18.713 1.00 76.00 200 GLU A O 1
ATOM 1581 N N . ARG A 1 201 ? -23.629 6.084 20.853 1.00 77.19 201 ARG A N 1
ATOM 1582 C CA . ARG A 1 201 ? -22.246 5.580 20.912 1.00 77.19 201 ARG A CA 1
ATOM 1583 C C . ARG A 1 201 ? -22.120 4.090 20.591 1.00 77.19 201 ARG A C 1
ATOM 1585 O O . ARG A 1 201 ? -21.079 3.682 20.077 1.00 77.19 201 ARG A O 1
ATOM 1592 N N . LYS A 1 202 ? -23.118 3.257 20.916 1.00 78.44 202 LYS A N 1
ATOM 1593 C CA . LYS A 1 202 ? -23.152 1.835 20.519 1.00 78.44 202 LYS A CA 1
ATOM 1594 C C . LYS A 1 202 ? -23.369 1.703 19.009 1.00 78.44 202 LYS A C 1
ATOM 1596 O O . LYS A 1 202 ? -22.594 0.990 18.383 1.00 78.44 202 LYS A O 1
ATOM 1601 N N . SER A 1 203 ? -24.315 2.451 18.441 1.00 85.88 203 SER A N 1
ATOM 1602 C CA . SER A 1 203 ? -24.563 2.505 16.992 1.00 85.88 203 SER A CA 1
ATOM 1603 C C . SER A 1 203 ? -23.328 2.979 16.208 1.00 85.88 203 SER A C 1
ATOM 1605 O O . SER A 1 203 ? -22.846 2.277 15.324 1.00 85.88 203 SER A O 1
ATOM 1607 N N . LEU A 1 204 ? -22.703 4.092 16.611 1.00 87.88 204 LEU A N 1
ATOM 1608 C CA . LEU A 1 204 ? -21.476 4.603 15.981 1.00 87.88 204 LEU A CA 1
ATOM 1609 C C . LEU A 1 204 ? -20.307 3.601 16.044 1.00 87.88 204 LEU A C 1
ATOM 1611 O O . LEU A 1 204 ? -19.556 3.468 15.078 1.00 87.88 204 LEU A O 1
ATOM 1615 N N . ARG A 1 205 ? -20.160 2.867 17.160 1.00 87.25 205 ARG A N 1
ATOM 1616 C CA . ARG A 1 205 ? -19.175 1.774 17.276 1.00 87.25 205 ARG A CA 1
ATOM 1617 C C . ARG A 1 205 ? -19.473 0.619 16.328 1.00 87.25 205 ARG A C 1
ATOM 1619 O O . ARG A 1 205 ? -18.526 0.051 15.794 1.00 87.25 205 ARG A O 1
ATOM 1626 N N . GLN A 1 206 ? -20.744 0.265 16.151 1.00 88.94 206 GLN A N 1
ATOM 1627 C CA . GLN A 1 206 ? -21.162 -0.794 15.239 1.00 88.94 206 GLN A CA 1
ATOM 1628 C C . GLN A 1 206 ? -20.853 -0.408 13.787 1.00 88.94 206 GLN A C 1
ATOM 1630 O O . GLN A 1 206 ? -20.118 -1.137 13.129 1.00 88.94 206 GLN A O 1
ATOM 1635 N N . ILE A 1 207 ? -21.277 0.782 13.345 1.00 88.56 207 ILE A N 1
ATOM 1636 C CA . ILE A 1 207 ? -21.012 1.307 11.992 1.00 88.56 207 ILE A CA 1
ATOM 1637 C C . ILE A 1 207 ? -19.504 1.328 11.691 1.00 88.56 207 ILE A C 1
ATOM 1639 O O . ILE A 1 207 ? -19.070 0.860 10.641 1.00 88.56 207 ILE A O 1
ATOM 1643 N N . TYR A 1 208 ? -18.679 1.826 12.621 1.00 91.19 208 TYR A N 1
ATOM 1644 C CA . TYR A 1 208 ? -17.222 1.802 12.449 1.00 91.19 208 TYR A CA 1
ATOM 1645 C C . TYR A 1 208 ? -16.650 0.379 12.449 1.00 91.19 208 TYR A C 1
ATOM 1647 O O . TYR A 1 208 ? -15.717 0.110 11.698 1.00 91.19 208 TYR A O 1
ATOM 1655 N N . GLY A 1 209 ? -17.179 -0.523 13.280 1.00 89.50 209 GLY A N 1
ATOM 1656 C CA . GLY A 1 209 ? -16.746 -1.919 13.367 1.00 89.50 209 GLY A CA 1
ATOM 1657 C C . GLY A 1 209 ? -17.008 -2.703 12.081 1.00 89.50 209 GLY A C 1
ATOM 1658 O O . GLY A 1 209 ? -16.102 -3.362 11.580 1.00 89.50 209 GLY A O 1
ATOM 1659 N N . GLU A 1 210 ? -18.214 -2.578 11.528 1.00 90.25 210 GLU A N 1
ATOM 1660 C CA . GLU A 1 210 ? -18.610 -3.157 10.238 1.00 90.25 210 GLU A CA 1
ATOM 1661 C C . GLU A 1 210 ? -17.795 -2.554 9.083 1.00 90.25 210 GLU A C 1
ATOM 1663 O O . GLU A 1 210 ? -17.322 -3.270 8.203 1.00 90.25 210 GLU A O 1
ATOM 1668 N N . TRP A 1 211 ? -17.554 -1.240 9.106 1.00 93.31 211 TRP A N 1
ATOM 1669 C CA . TRP A 1 211 ? -16.729 -0.575 8.099 1.00 93.31 211 TRP A CA 1
ATOM 1670 C C . TRP A 1 211 ? -15.264 -1.025 8.133 1.00 93.31 211 TRP A C 1
ATOM 1672 O O . TRP A 1 211 ? -14.699 -1.387 7.098 1.00 93.31 211 TRP A O 1
ATOM 1682 N N . ILE A 1 212 ? -14.629 -1.005 9.310 1.00 92.75 212 ILE A N 1
ATOM 1683 C CA . ILE A 1 212 ? -13.197 -1.298 9.435 1.00 92.75 212 ILE A CA 1
ATOM 1684 C C . ILE A 1 212 ? -12.893 -2.786 9.232 1.00 92.75 212 ILE A C 1
ATOM 1686 O O . ILE A 1 212 ? -11.821 -3.105 8.721 1.00 92.75 212 ILE A O 1
ATOM 1690 N N . SER A 1 213 ? -13.824 -3.695 9.554 1.00 91.00 213 SER A N 1
ATOM 1691 C CA . SER A 1 213 ? -13.628 -5.138 9.354 1.00 91.00 213 SER A CA 1
ATOM 1692 C C . SER A 1 213 ? -13.426 -5.483 7.876 1.00 91.00 213 SER A C 1
ATOM 1694 O O . SER A 1 213 ? -12.454 -6.160 7.540 1.00 91.00 213 SER A O 1
ATOM 1696 N N . VAL A 1 214 ? -14.250 -4.933 6.975 1.00 91.88 214 VAL A N 1
ATOM 1697 C CA . VAL A 1 214 ? -14.123 -5.139 5.521 1.00 91.88 214 VAL A CA 1
ATOM 1698 C C . VAL A 1 214 ? -12.792 -4.591 4.993 1.00 91.88 214 VAL A C 1
ATOM 1700 O O . VAL A 1 214 ? -12.153 -5.220 4.146 1.00 91.88 214 VAL A O 1
ATOM 1703 N N . TRP A 1 215 ? -12.323 -3.454 5.518 1.00 94.44 215 TRP A N 1
ATOM 1704 C CA . TRP A 1 215 ? -10.995 -2.929 5.186 1.00 94.44 215 TRP A CA 1
ATOM 1705 C C . TRP A 1 215 ? -9.858 -3.811 5.725 1.00 94.44 215 TRP A C 1
ATOM 1707 O O . TRP A 1 215 ? -8.866 -3.994 5.022 1.00 94.44 215 TRP A O 1
ATOM 1717 N N . CYS A 1 216 ? -9.987 -4.391 6.924 1.00 93.19 216 CYS A N 1
ATOM 1718 C CA . CYS A 1 216 ? -9.006 -5.329 7.482 1.00 93.19 216 CYS A CA 1
ATOM 1719 C C . CYS A 1 216 ? -8.928 -6.637 6.679 1.00 93.19 216 CYS A C 1
ATOM 1721 O O . CYS A 1 216 ? -7.827 -7.112 6.394 1.00 93.19 216 CYS A O 1
ATOM 1723 N N . GLU A 1 217 ? -10.071 -7.196 6.269 1.00 91.38 217 GLU A N 1
ATOM 1724 C CA . GLU A 1 217 ? -10.129 -8.350 5.363 1.00 91.38 217 GLU A CA 1
ATOM 1725 C C . GLU A 1 217 ? -9.397 -8.049 4.046 1.00 91.38 217 GLU A C 1
ATOM 1727 O O . GLU A 1 217 ? -8.527 -8.809 3.607 1.00 91.38 217 GLU A O 1
ATOM 1732 N N . MET A 1 218 ? -9.719 -6.904 3.435 1.00 94.44 218 MET A N 1
ATOM 1733 C CA . MET A 1 218 ? -9.115 -6.461 2.181 1.00 94.44 218 MET A CA 1
ATOM 1734 C C . MET A 1 218 ? -7.603 -6.253 2.311 1.00 94.44 218 MET A C 1
ATOM 1736 O O . MET A 1 218 ? -6.836 -6.700 1.458 1.00 94.44 218 MET A O 1
ATOM 1740 N N . GLU A 1 219 ? -7.162 -5.608 3.392 1.00 95.00 219 GLU A N 1
ATOM 1741 C CA . GLU A 1 219 ? -5.749 -5.404 3.693 1.00 95.00 219 GLU A CA 1
ATOM 1742 C C . GLU A 1 219 ? -5.004 -6.740 3.802 1.00 95.00 219 GLU A C 1
ATOM 1744 O O . GLU A 1 219 ? -3.931 -6.876 3.214 1.00 95.00 219 GLU A O 1
ATOM 1749 N N . LEU A 1 220 ? -5.557 -7.747 4.494 1.00 93.69 220 LEU A N 1
ATOM 1750 C CA . LEU A 1 220 ? -4.891 -9.046 4.628 1.00 93.69 220 LEU A CA 1
ATOM 1751 C C . LEU A 1 220 ? -4.722 -9.740 3.269 1.00 93.69 220 LEU A C 1
ATOM 1753 O O . LEU A 1 220 ? -3.638 -10.247 2.964 1.00 93.69 220 LEU A O 1
ATOM 1757 N N . VAL A 1 221 ? -5.770 -9.723 2.441 1.00 95.25 221 VAL A N 1
ATOM 1758 C CA . VAL A 1 221 ? -5.760 -10.282 1.081 1.00 95.25 221 VAL A CA 1
ATOM 1759 C C . VAL A 1 221 ? -4.711 -9.587 0.205 1.00 95.25 221 VAL A C 1
ATOM 1761 O O . VAL A 1 221 ? -3.860 -10.256 -0.391 1.00 95.25 221 VAL A O 1
ATOM 1764 N N . LEU A 1 222 ? -4.705 -8.251 0.169 1.00 96.88 222 LEU A N 1
ATOM 1765 C CA . LEU A 1 222 ? -3.751 -7.479 -0.632 1.00 96.88 222 LEU A CA 1
ATOM 1766 C C . LEU A 1 222 ? -2.310 -7.600 -0.105 1.00 96.88 222 LEU A C 1
ATOM 1768 O O . LEU A 1 222 ? -1.371 -7.631 -0.905 1.00 96.88 222 LEU A O 1
ATOM 1772 N N . LEU A 1 223 ? -2.106 -7.748 1.208 1.00 96.44 223 LEU A N 1
ATOM 1773 C CA . LEU A 1 223 ? -0.788 -7.962 1.811 1.00 96.44 223 LEU A CA 1
ATOM 1774 C C . LEU A 1 223 ? -0.236 -9.366 1.508 1.00 96.44 223 LEU A C 1
ATOM 1776 O O . LEU A 1 223 ? 0.941 -9.498 1.152 1.00 96.44 223 LEU A O 1
ATOM 1780 N N . LYS A 1 224 ? -1.076 -10.412 1.569 1.00 95.19 224 LYS A N 1
ATOM 1781 C CA . LYS A 1 224 ? -0.706 -11.767 1.119 1.00 95.19 224 LYS A CA 1
ATOM 1782 C C . LYS A 1 224 ? -0.343 -11.773 -0.370 1.00 95.19 224 LYS A C 1
ATOM 1784 O O . LYS A 1 224 ? 0.692 -12.338 -0.731 1.00 95.19 224 LYS A O 1
ATOM 1789 N N . LEU A 1 225 ? -1.132 -11.105 -1.215 1.00 97.19 225 LEU A N 1
ATOM 1790 C CA . LEU A 1 225 ? -0.854 -10.977 -2.649 1.00 97.19 225 LEU A CA 1
ATOM 1791 C C . LEU A 1 225 ? 0.451 -10.211 -2.919 1.00 97.19 225 LEU A C 1
ATOM 1793 O O . LEU A 1 225 ? 1.280 -10.666 -3.706 1.00 97.19 225 LEU A O 1
ATOM 1797 N N . SER A 1 226 ? 0.684 -9.098 -2.219 1.00 97.75 226 SER A N 1
ATOM 1798 C CA . SER A 1 226 ? 1.918 -8.303 -2.323 1.00 97.75 226 SER A CA 1
ATOM 1799 C C . SER A 1 226 ? 3.165 -9.123 -1.970 1.00 97.75 226 SER A C 1
ATOM 1801 O O . SER A 1 226 ? 4.199 -8.996 -2.627 1.00 97.75 226 SER A O 1
ATOM 1803 N N . ARG A 1 227 ? 3.063 -10.045 -0.999 1.00 95.31 227 ARG A N 1
ATOM 1804 C CA . ARG A 1 227 ? 4.128 -11.016 -0.689 1.00 95.31 227 ARG A CA 1
ATOM 1805 C C . ARG A 1 227 ? 4.357 -11.999 -1.842 1.00 95.31 227 ARG A C 1
ATOM 1807 O O . ARG A 1 227 ? 5.506 -12.287 -2.167 1.00 95.31 227 ARG A O 1
ATOM 1814 N N . GLY A 1 228 ? 3.298 -12.475 -2.498 1.00 95.50 228 GLY A N 1
ATOM 1815 C CA . GLY A 1 228 ? 3.406 -13.286 -3.718 1.00 95.50 228 GLY A CA 1
ATOM 1816 C C . GLY A 1 228 ? 4.102 -12.544 -4.865 1.00 95.50 228 GLY A C 1
ATOM 1817 O O . GLY A 1 228 ? 4.991 -13.098 -5.510 1.00 95.50 228 GLY A O 1
ATOM 1818 N N . LEU A 1 229 ? 3.759 -11.271 -5.079 1.00 97.31 229 LEU A N 1
ATOM 1819 C CA . LEU A 1 229 ? 4.366 -10.407 -6.100 1.00 97.31 229 LEU A CA 1
ATOM 1820 C C . LEU A 1 229 ? 5.858 -10.148 -5.839 1.00 97.31 229 LEU A C 1
ATOM 1822 O O . LEU A 1 229 ? 6.665 -10.221 -6.768 1.00 97.31 229 LEU A O 1
ATOM 1826 N N . PHE A 1 230 ? 6.243 -9.933 -4.577 1.00 96.00 230 PHE A N 1
ATOM 1827 C CA . PHE A 1 230 ? 7.648 -9.844 -4.173 1.00 96.00 230 PHE A CA 1
ATOM 1828 C C . PHE A 1 230 ? 8.431 -11.101 -4.575 1.00 96.00 230 PHE A C 1
ATOM 1830 O O . PHE A 1 230 ? 9.485 -10.994 -5.206 1.00 96.00 230 PHE A O 1
ATOM 1837 N N . PHE A 1 231 ? 7.900 -12.298 -4.291 1.00 93.94 231 PHE A N 1
ATOM 1838 C CA . PHE A 1 231 ? 8.566 -13.545 -4.679 1.00 93.94 231 PHE A CA 1
ATOM 1839 C C . PHE A 1 231 ? 8.530 -13.811 -6.195 1.00 93.94 231 PHE A C 1
ATOM 1841 O O . PHE A 1 231 ? 9.498 -14.342 -6.740 1.00 93.94 231 PHE A O 1
ATOM 1848 N N . CYS A 1 232 ? 7.502 -13.351 -6.912 1.00 95.06 232 CYS A N 1
ATOM 1849 C CA . CYS A 1 232 ? 7.484 -13.379 -8.377 1.00 95.06 232 CYS A CA 1
ATOM 1850 C C . CYS A 1 232 ? 8.671 -12.609 -8.980 1.00 95.06 232 CYS A C 1
ATOM 1852 O O . CYS A 1 232 ? 9.372 -13.128 -9.853 1.00 95.06 232 CYS A O 1
ATOM 1854 N N . LEU A 1 233 ? 8.958 -11.403 -8.473 1.00 95.44 233 LEU A N 1
ATOM 1855 C CA . LEU A 1 233 ? 10.140 -10.641 -8.881 1.00 95.44 233 LEU A CA 1
ATOM 1856 C C . LEU A 1 233 ? 11.442 -11.269 -8.352 1.00 95.44 233 LEU A C 1
ATOM 1858 O O . LEU A 1 233 ? 12.443 -11.301 -9.073 1.00 95.44 233 LEU A O 1
ATOM 1862 N N . TRP A 1 234 ? 11.441 -11.832 -7.138 1.00 93.81 234 TRP A N 1
ATOM 1863 C CA . TRP A 1 234 ? 12.587 -12.540 -6.547 1.00 93.81 234 TRP A CA 1
ATOM 1864 C C . TRP A 1 234 ? 13.114 -13.670 -7.444 1.00 93.81 234 TRP A C 1
ATOM 1866 O O . TRP A 1 234 ? 14.331 -13.775 -7.613 1.00 93.81 234 TRP A O 1
ATOM 1876 N N . HIS A 1 235 ? 12.219 -14.444 -8.067 1.00 90.19 235 HIS A N 1
ATOM 1877 C CA . HIS A 1 235 ? 12.541 -15.558 -8.972 1.00 90.19 235 HIS A CA 1
ATOM 1878 C C . HIS A 1 235 ? 12.770 -15.154 -10.444 1.00 90.19 235 HIS A C 1
ATOM 1880 O O . HIS A 1 235 ? 12.986 -16.018 -11.298 1.00 90.19 235 HIS A O 1
ATOM 1886 N N . SER A 1 236 ? 12.729 -13.860 -10.778 1.00 91.00 236 SER A N 1
ATOM 1887 C CA . SER A 1 236 ? 13.099 -13.363 -12.111 1.00 91.00 236 SER A CA 1
ATOM 1888 C C . SER A 1 236 ? 14.588 -13.010 -12.185 1.00 91.00 236 SER A C 1
ATOM 1890 O O . SER A 1 236 ? 15.056 -12.099 -11.499 1.00 91.00 236 SER A O 1
ATOM 1892 N N . ASP A 1 237 ? 15.326 -13.717 -13.046 1.00 88.94 237 ASP A N 1
ATOM 1893 C CA . ASP A 1 237 ? 16.794 -13.619 -13.163 1.00 88.94 237 ASP A CA 1
ATOM 1894 C C . ASP A 1 237 ? 17.281 -12.846 -14.404 1.00 88.94 237 ASP A C 1
ATOM 1896 O O . ASP A 1 237 ? 18.374 -12.288 -14.392 1.00 88.94 237 ASP A O 1
ATOM 1900 N N . LYS A 1 238 ? 16.490 -12.789 -15.486 1.00 90.06 238 LYS A N 1
ATOM 1901 C CA . LYS A 1 238 ? 16.872 -12.082 -16.724 1.00 90.06 238 LYS A CA 1
ATOM 1902 C C . LYS A 1 238 ? 16.569 -10.577 -16.600 1.00 90.06 238 LYS A C 1
ATOM 1904 O O . LYS A 1 238 ? 15.411 -10.263 -16.327 1.00 90.06 238 LYS A O 1
ATOM 1909 N N . PRO A 1 239 ? 17.508 -9.648 -16.882 1.00 92.19 239 PRO A N 1
ATOM 1910 C CA . PRO A 1 239 ? 17.300 -8.207 -16.671 1.00 92.19 239 PRO A CA 1
ATOM 1911 C C . PRO A 1 239 ? 16.053 -7.616 -17.346 1.00 92.19 239 PRO A C 1
ATOM 1913 O O . PRO A 1 239 ? 15.271 -6.927 -16.699 1.00 92.19 239 PRO A O 1
ATOM 1916 N N . LEU A 1 240 ? 15.796 -7.942 -18.619 1.00 92.62 240 LEU A N 1
ATOM 1917 C CA . LEU A 1 240 ? 14.595 -7.459 -19.322 1.00 92.62 240 LEU A CA 1
ATOM 1918 C C . LEU A 1 240 ? 13.297 -7.977 -18.674 1.00 92.62 240 LEU A C 1
ATOM 1920 O O . LEU A 1 240 ? 12.363 -7.209 -18.466 1.00 92.62 240 LEU A O 1
ATOM 1924 N N . VAL A 1 241 ? 13.275 -9.251 -18.263 1.00 92.31 241 VAL A N 1
ATOM 1925 C CA . VAL A 1 241 ? 12.131 -9.875 -17.570 1.00 92.31 241 VAL A CA 1
ATOM 1926 C C . VAL A 1 241 ? 11.939 -9.282 -16.170 1.00 92.31 241 VAL A C 1
ATOM 1928 O O . VAL A 1 241 ? 10.811 -9.141 -15.713 1.00 92.31 241 VAL A O 1
ATOM 1931 N N . GLN A 1 242 ? 13.017 -8.898 -15.478 1.00 94.00 242 GLN A N 1
ATOM 1932 C CA . GLN A 1 242 ? 12.933 -8.186 -14.198 1.00 94.00 242 GLN A CA 1
ATOM 1933 C C . GLN A 1 242 ? 12.282 -6.810 -14.368 1.00 94.00 242 GLN A C 1
ATOM 1935 O O . GLN A 1 242 ? 11.377 -6.478 -13.607 1.00 94.00 242 GLN A O 1
ATOM 1940 N N . LEU A 1 243 ? 12.702 -6.035 -15.374 1.00 95.31 243 LEU A N 1
ATOM 1941 C CA . LEU A 1 243 ? 12.148 -4.708 -15.654 1.00 95.31 243 LEU A CA 1
ATOM 1942 C C . LEU A 1 243 ? 10.679 -4.771 -16.093 1.00 95.31 243 LEU A C 1
ATOM 1944 O O . LEU A 1 243 ? 9.880 -3.955 -15.630 1.00 95.31 243 LEU A O 1
ATOM 1948 N N . GLU A 1 244 ? 10.312 -5.742 -16.935 1.00 95.69 244 GLU A N 1
ATOM 1949 C CA . GLU A 1 244 ? 8.920 -5.969 -17.341 1.00 95.69 244 GLU A CA 1
ATOM 1950 C C . GLU A 1 244 ? 8.060 -6.426 -16.154 1.00 95.69 244 GLU A C 1
ATOM 1952 O O . GLU A 1 244 ? 7.010 -5.838 -15.899 1.00 95.69 244 GLU A O 1
ATOM 1957 N N . CYS A 1 245 ? 8.520 -7.413 -15.377 1.00 95.75 245 CYS A N 1
ATOM 1958 C CA . CYS A 1 245 ? 7.833 -7.887 -14.173 1.00 95.75 245 CYS A CA 1
ATOM 1959 C C . CYS A 1 245 ? 7.616 -6.740 -13.174 1.00 95.75 245 CYS A C 1
ATOM 1961 O O . CYS A 1 245 ? 6.497 -6.530 -12.712 1.00 95.75 245 CYS A O 1
ATOM 1963 N N . ALA A 1 246 ? 8.645 -5.928 -12.912 1.00 97.62 246 ALA A N 1
ATOM 1964 C CA . ALA A 1 246 ? 8.538 -4.759 -12.045 1.00 97.62 246 ALA A CA 1
ATOM 1965 C C . ALA A 1 246 ? 7.538 -3.714 -12.581 1.00 97.62 246 ALA A C 1
ATOM 1967 O O . ALA A 1 246 ? 6.771 -3.152 -11.802 1.00 97.62 246 ALA A O 1
ATOM 1968 N N . GLN A 1 247 ? 7.484 -3.485 -13.900 1.00 97.94 247 GLN A N 1
ATOM 1969 C CA . GLN A 1 247 ? 6.486 -2.597 -14.512 1.00 97.94 247 GLN A CA 1
ATOM 1970 C C . GLN A 1 247 ? 5.064 -3.155 -14.395 1.00 97.94 247 GLN A C 1
ATOM 1972 O O . GLN A 1 247 ? 4.135 -2.410 -14.089 1.00 97.94 247 GLN A O 1
ATOM 1977 N N . ARG A 1 248 ? 4.888 -4.461 -14.624 1.00 97.62 248 ARG A N 1
ATOM 1978 C CA . ARG A 1 248 ? 3.591 -5.140 -14.506 1.00 97.62 248 ARG A CA 1
ATOM 1979 C C . ARG A 1 248 ? 3.082 -5.102 -13.069 1.00 97.62 248 ARG A C 1
ATOM 1981 O O . ARG A 1 248 ? 1.905 -4.826 -12.888 1.00 97.62 248 ARG A O 1
ATOM 1988 N N . ILE A 1 249 ? 3.957 -5.293 -12.075 1.00 98.25 249 ILE A N 1
ATOM 1989 C CA . ILE A 1 249 ? 3.634 -5.146 -10.646 1.00 98.25 249 ILE A CA 1
ATOM 1990 C C . ILE A 1 249 ? 3.235 -3.703 -10.322 1.00 98.25 249 ILE A C 1
ATOM 1992 O O . ILE A 1 249 ? 2.179 -3.496 -9.733 1.00 98.25 249 ILE A O 1
ATOM 1996 N N . ALA A 1 250 ? 4.036 -2.710 -10.724 1.00 98.25 250 ALA A N 1
ATOM 1997 C CA . ALA A 1 250 ? 3.766 -1.306 -10.410 1.00 98.25 250 ALA A CA 1
ATOM 1998 C C . ALA A 1 250 ? 2.411 -0.828 -10.969 1.00 98.25 250 ALA A C 1
ATOM 2000 O O . ALA A 1 250 ? 1.639 -0.197 -10.253 1.00 98.25 250 ALA A O 1
ATOM 2001 N N . ARG A 1 251 ? 2.064 -1.230 -12.200 1.00 98.19 251 ARG A N 1
ATOM 2002 C CA . ARG A 1 251 ? 0.769 -0.921 -12.838 1.00 98.19 251 ARG A CA 1
ATOM 2003 C C . ARG A 1 251 ? -0.451 -1.525 -12.141 1.00 98.19 251 ARG A C 1
ATOM 2005 O O . ARG A 1 251 ? -1.566 -1.087 -12.420 1.00 98.19 251 ARG A O 1
ATOM 2012 N N . LEU A 1 252 ? -0.286 -2.504 -11.243 1.00 98.25 252 LEU A N 1
ATOM 2013 C CA . LEU A 1 252 ? -1.417 -3.064 -10.495 1.00 98.25 252 LEU A CA 1
ATOM 2014 C C . LEU A 1 252 ? -2.080 -2.026 -9.578 1.00 98.25 252 LEU A C 1
ATOM 2016 O O . LEU A 1 252 ? -3.248 -2.209 -9.246 1.00 98.25 252 LEU A O 1
ATOM 2020 N N . ILE A 1 253 ? -1.391 -0.929 -9.228 1.00 97.69 253 ILE A N 1
ATOM 2021 C CA . ILE A 1 253 ? -1.969 0.176 -8.446 1.00 97.69 253 ILE A CA 1
ATOM 2022 C C . ILE A 1 253 ? -3.252 0.739 -9.078 1.00 97.69 253 ILE A C 1
ATOM 2024 O O . ILE A 1 253 ? -4.166 1.098 -8.351 1.00 97.69 253 ILE A O 1
ATOM 2028 N N . HIS A 1 254 ? -3.375 0.737 -10.410 1.00 97.56 254 HIS A N 1
ATOM 2029 C CA . HIS A 1 254 ? -4.542 1.274 -11.128 1.00 97.56 254 HIS A CA 1
ATOM 2030 C C . HIS A 1 254 ? -5.714 0.288 -11.248 1.00 97.56 254 HIS A C 1
ATOM 2032 O O . HIS A 1 254 ? -6.742 0.616 -11.836 1.00 97.56 254 HIS A O 1
ATOM 2038 N N . VAL A 1 255 ? -5.564 -0.946 -10.755 1.00 97.50 255 VAL A N 1
ATOM 2039 C CA . VAL A 1 255 ? -6.558 -2.016 -10.939 1.00 97.50 255 VAL A CA 1
ATOM 2040 C C . VAL A 1 255 ? -7.745 -1.948 -9.965 1.00 97.50 255 VAL A C 1
ATOM 2042 O O . VAL A 1 255 ? -8.864 -2.211 -10.425 1.00 97.50 255 VAL A O 1
ATOM 2045 N N . PRO A 1 256 ? -7.563 -1.655 -8.658 1.00 97.12 256 PRO A N 1
ATOM 2046 C CA . PRO A 1 256 ? -8.677 -1.477 -7.732 1.00 97.12 256 PRO A CA 1
ATOM 2047 C C . PRO A 1 256 ? -9.631 -0.361 -8.162 1.00 97.12 256 PRO A C 1
ATOM 2049 O O . PRO A 1 256 ? -9.209 0.668 -8.686 1.00 97.12 256 PRO A O 1
ATOM 2052 N N . HIS A 1 257 ? -10.922 -0.553 -7.896 1.00 93.31 257 HIS A N 1
ATOM 2053 C CA . HIS A 1 257 ? -11.952 0.413 -8.282 1.00 93.31 257 HIS A CA 1
ATOM 2054 C C . HIS A 1 257 ? -11.856 1.737 -7.512 1.00 93.31 257 HIS A C 1
ATOM 2056 O O . HIS A 1 257 ? -11.868 2.801 -8.126 1.00 93.31 257 HIS A O 1
ATOM 2062 N N . THR A 1 258 ? -11.762 1.684 -6.178 1.00 94.50 258 THR A N 1
ATOM 2063 C CA . THR A 1 258 ? -11.761 2.888 -5.331 1.00 94.50 258 THR A CA 1
ATOM 2064 C C . THR A 1 258 ? -10.348 3.415 -5.111 1.00 94.50 258 THR A C 1
ATOM 2066 O O . THR A 1 258 ? -9.394 2.639 -5.030 1.00 94.50 258 THR A O 1
ATOM 2069 N N . ASN A 1 259 ? -10.191 4.736 -4.989 1.00 95.31 259 ASN A N 1
ATOM 2070 C CA . ASN A 1 259 ? -8.872 5.363 -4.843 1.00 95.31 259 ASN A CA 1
ATOM 2071 C C . ASN A 1 259 ? -8.159 4.921 -3.555 1.00 95.31 259 ASN A C 1
ATOM 2073 O O . ASN A 1 259 ? -6.971 4.602 -3.599 1.00 95.31 259 ASN A O 1
ATOM 2077 N N . SER A 1 260 ? -8.889 4.761 -2.447 1.00 95.06 260 SER A N 1
ATOM 2078 C CA . SER A 1 260 ? -8.334 4.160 -1.228 1.00 95.06 260 SER A CA 1
ATOM 2079 C C . SER A 1 260 ? -7.947 2.692 -1.416 1.00 95.06 260 SER A C 1
ATOM 2081 O O . SER A 1 260 ? -6.938 2.260 -0.868 1.00 95.06 260 SER A O 1
ATOM 2083 N N . GLY A 1 261 ? -8.664 1.922 -2.244 1.00 96.94 261 GLY A N 1
ATOM 2084 C CA . GLY A 1 261 ? -8.256 0.567 -2.631 1.00 96.94 261 GLY A CA 1
ATOM 2085 C C . GLY A 1 261 ? -6.943 0.532 -3.429 1.00 96.94 261 GLY A C 1
ATOM 2086 O O . GLY A 1 261 ? -6.095 -0.329 -3.183 1.00 96.94 261 GLY A O 1
ATOM 2087 N N . LYS A 1 262 ? -6.740 1.492 -4.344 1.00 98.12 262 LYS A N 1
ATOM 2088 C CA . LYS A 1 262 ? -5.492 1.663 -5.117 1.00 98.12 262 LYS A CA 1
ATOM 2089 C C . LYS A 1 262 ? -4.310 1.957 -4.185 1.00 98.12 262 LYS A C 1
ATOM 2091 O O . LYS A 1 262 ? -3.282 1.280 -4.238 1.00 98.12 262 LYS A O 1
ATOM 2096 N N . ILE A 1 263 ? -4.485 2.908 -3.266 1.00 98.06 263 ILE A N 1
ATOM 2097 C CA . ILE A 1 263 ? -3.440 3.323 -2.318 1.00 98.06 263 ILE A CA 1
ATOM 2098 C C . ILE A 1 263 ? -3.205 2.259 -1.230 1.00 98.06 263 ILE A C 1
ATOM 2100 O O . ILE A 1 263 ? -2.068 2.064 -0.803 1.00 98.06 263 ILE A O 1
ATOM 2104 N N . LEU A 1 264 ? -4.223 1.485 -0.839 1.00 98.06 264 LEU A N 1
ATOM 2105 C CA . LEU A 1 264 ? -4.068 0.320 0.041 1.00 98.06 264 LEU A CA 1
ATOM 2106 C C . LEU A 1 264 ? -3.197 -0.771 -0.593 1.00 98.06 264 LEU A C 1
ATOM 2108 O O . LEU A 1 264 ? -2.334 -1.327 0.087 1.00 98.06 264 LEU A O 1
ATOM 2112 N N . LEU A 1 265 ? -3.361 -1.054 -1.890 1.00 98.50 265 LEU A N 1
ATOM 2113 C CA . LEU A 1 265 ? -2.473 -1.976 -2.604 1.00 98.50 265 LEU A CA 1
ATOM 2114 C C . LEU A 1 265 ? -1.029 -1.441 -2.647 1.00 98.50 265 LEU A C 1
ATOM 2116 O O . LEU A 1 265 ? -0.096 -2.193 -2.365 1.00 98.50 265 LEU A O 1
ATOM 2120 N N . PHE A 1 266 ? -0.837 -0.144 -2.910 1.00 98.56 266 PHE A N 1
ATOM 2121 C CA . PHE A 1 266 ? 0.483 0.495 -2.836 1.00 98.56 266 PHE A CA 1
ATOM 2122 C C . PHE A 1 266 ? 1.106 0.382 -1.429 1.00 98.56 266 PHE A C 1
ATOM 2124 O O . PHE A 1 266 ? 2.248 -0.058 -1.293 1.00 98.56 266 PHE A O 1
ATOM 2131 N N . SER A 1 267 ? 0.341 0.677 -0.372 1.00 98.31 267 SER A N 1
ATOM 2132 C CA . SER A 1 267 ? 0.748 0.495 1.031 1.00 98.31 267 SER A CA 1
ATOM 2133 C C . SER A 1 267 ? 1.157 -0.952 1.325 1.00 98.31 267 SER A C 1
ATOM 2135 O O . SER A 1 267 ? 2.202 -1.186 1.932 1.00 98.31 267 SER A O 1
ATOM 2137 N N . CYS A 1 268 ? 0.395 -1.942 0.848 1.00 98.25 268 CYS A N 1
ATOM 2138 C CA . CYS A 1 268 ? 0.729 -3.358 1.011 1.00 98.25 268 CYS A CA 1
ATOM 2139 C C . CYS A 1 268 ? 2.044 -3.741 0.310 1.00 98.25 268 CYS A C 1
ATOM 2141 O O . CYS A 1 268 ? 2.856 -4.462 0.897 1.00 98.25 268 CYS A O 1
ATOM 2143 N N . LEU A 1 269 ? 2.291 -3.232 -0.902 1.00 98.31 269 LEU A N 1
ATOM 2144 C CA . LEU A 1 269 ? 3.544 -3.445 -1.635 1.00 98.31 269 LEU A CA 1
ATOM 2145 C C . LEU A 1 269 ? 4.742 -2.825 -0.899 1.00 98.31 269 LEU A C 1
ATOM 2147 O O . LEU A 1 269 ? 5.737 -3.515 -0.666 1.00 98.31 269 LEU A O 1
ATOM 2151 N N . ILE A 1 270 ? 4.631 -1.566 -0.458 1.00 97.94 270 ILE A N 1
ATOM 2152 C CA . ILE A 1 270 ? 5.674 -0.892 0.332 1.00 97.94 270 ILE A CA 1
ATOM 2153 C C . ILE A 1 270 ? 5.926 -1.630 1.654 1.00 97.94 270 ILE A C 1
ATOM 2155 O O . ILE A 1 270 ? 7.079 -1.872 2.001 1.00 97.94 270 ILE A O 1
ATOM 2159 N N . ARG A 1 271 ? 4.886 -2.080 2.367 1.00 96.38 271 ARG A N 1
ATOM 2160 C CA . ARG A 1 271 ? 5.031 -2.828 3.632 1.00 96.38 271 ARG A CA 1
ATOM 2161 C C . ARG A 1 271 ? 5.721 -4.178 3.475 1.00 96.38 271 ARG A C 1
ATOM 2163 O O . ARG A 1 271 ? 6.478 -4.576 4.361 1.00 96.38 271 ARG A O 1
ATOM 2170 N N . VAL A 1 272 ? 5.508 -4.872 2.358 1.00 96.38 272 VAL A N 1
ATOM 2171 C CA . VAL A 1 272 ? 6.270 -6.088 2.035 1.00 96.38 272 VAL A CA 1
ATOM 2172 C C . VAL A 1 272 ? 7.732 -5.751 1.744 1.00 96.38 272 VAL A C 1
ATOM 2174 O O . VAL A 1 272 ? 8.612 -6.431 2.272 1.00 96.38 272 VAL A O 1
ATOM 2177 N N . LEU A 1 273 ? 8.005 -4.686 0.980 1.00 96.25 273 LEU A N 1
ATOM 2178 C CA . LEU A 1 273 ? 9.377 -4.247 0.719 1.00 96.25 273 LEU A CA 1
ATOM 2179 C C . LEU A 1 273 ? 10.111 -3.843 1.996 1.00 96.25 273 LEU A C 1
ATOM 2181 O O . LEU A 1 273 ? 11.227 -4.303 2.180 1.00 96.25 273 LEU A O 1
ATOM 2185 N N . MET A 1 274 ? 9.495 -3.063 2.890 1.00 94.38 274 MET A N 1
ATOM 2186 C CA . MET A 1 274 ? 10.090 -2.686 4.180 1.00 94.38 274 MET A CA 1
ATOM 2187 C C . MET A 1 274 ? 10.535 -3.910 4.980 1.00 94.38 274 MET A C 1
ATOM 2189 O O . MET A 1 274 ? 11.692 -4.008 5.386 1.00 94.38 274 MET A O 1
ATOM 2193 N N . ARG A 1 275 ? 9.623 -4.877 5.150 1.00 93.00 275 ARG A N 1
ATOM 2194 C CA . ARG A 1 275 ? 9.864 -6.099 5.924 1.00 93.00 275 ARG A CA 1
ATOM 2195 C C . ARG A 1 275 ? 11.018 -6.934 5.367 1.00 93.00 275 ARG A C 1
ATOM 2197 O O . ARG A 1 275 ? 11.782 -7.503 6.142 1.00 93.00 275 ARG A O 1
ATOM 2204 N N . GLU A 1 276 ? 11.115 -7.042 4.045 1.00 91.62 276 GLU A N 1
ATOM 2205 C CA . GLU A 1 276 ? 12.115 -7.877 3.372 1.00 91.62 276 GLU A CA 1
ATOM 2206 C C . GLU A 1 276 ? 13.340 -7.065 2.882 1.00 91.62 276 GLU A C 1
ATOM 2208 O O . GLU A 1 276 ? 14.239 -7.616 2.248 1.00 91.62 276 GLU A O 1
ATOM 2213 N N . TRP A 1 277 ? 13.435 -5.762 3.188 1.00 91.25 277 TRP A N 1
ATOM 2214 C CA . TRP A 1 277 ? 14.532 -4.909 2.702 1.00 91.25 277 TRP A CA 1
ATOM 2215 C C . TRP A 1 277 ? 15.885 -5.352 3.259 1.00 91.25 277 TRP A C 1
ATOM 2217 O O . TRP A 1 277 ? 16.866 -5.487 2.532 1.00 91.25 277 TRP A O 1
ATOM 2227 N N . ARG A 1 278 ? 15.925 -5.638 4.565 1.00 86.50 278 ARG A N 1
ATOM 2228 C CA . ARG A 1 278 ? 17.133 -6.079 5.275 1.00 86.50 278 ARG A CA 1
ATOM 2229 C C . ARG A 1 278 ? 17.527 -7.530 4.962 1.00 86.50 278 ARG A C 1
ATOM 2231 O O . ARG A 1 278 ? 18.686 -7.889 5.158 1.00 86.50 278 ARG A O 1
ATOM 2238 N N . SER A 1 279 ? 16.589 -8.373 4.519 1.00 85.44 279 SER A N 1
ATOM 2239 C CA . SER A 1 279 ? 16.853 -9.778 4.156 1.00 85.44 279 SER A CA 1
ATOM 2240 C C . SER A 1 279 ? 17.378 -9.937 2.720 1.00 85.44 279 SER A C 1
ATOM 2242 O O . SER A 1 279 ? 17.837 -11.019 2.349 1.00 85.44 279 SER A O 1
ATOM 2244 N N . MET A 1 280 ? 17.337 -8.867 1.923 1.00 86.94 280 MET A N 1
ATOM 2245 C CA . MET A 1 280 ? 17.717 -8.848 0.515 1.00 86.94 280 MET A CA 1
ATOM 2246 C C . MET A 1 280 ? 19.240 -8.816 0.318 1.00 86.94 280 MET A C 1
ATOM 2248 O O . MET A 1 280 ? 19.950 -8.013 0.920 1.00 86.94 280 MET A O 1
ATOM 2252 N N . ASP A 1 281 ? 19.757 -9.675 -0.561 1.00 86.88 281 ASP A N 1
ATOM 2253 C CA . ASP A 1 281 ? 21.176 -9.687 -0.915 1.00 86.88 281 ASP A CA 1
ATOM 2254 C C . ASP A 1 281 ? 21.510 -8.716 -2.060 1.00 86.88 281 ASP A C 1
ATOM 2256 O O . ASP A 1 281 ? 20.672 -8.377 -2.900 1.00 86.88 281 ASP A O 1
ATOM 2260 N N . ARG A 1 282 ? 22.787 -8.318 -2.134 1.00 86.12 282 ARG A N 1
ATOM 2261 C CA . ARG A 1 282 ? 23.291 -7.338 -3.109 1.00 86.12 282 ARG A CA 1
ATOM 2262 C C . ARG A 1 282 ? 22.996 -7.704 -4.569 1.00 86.12 282 ARG A C 1
ATOM 2264 O O . ARG A 1 282 ? 22.797 -6.797 -5.364 1.00 86.12 282 ARG A O 1
ATOM 2271 N N . HIS A 1 283 ? 22.939 -8.987 -4.935 1.00 83.69 283 HIS A N 1
ATOM 2272 C CA . HIS A 1 283 ? 22.674 -9.395 -6.323 1.00 83.69 283 HIS A CA 1
ATOM 2273 C C . HIS A 1 283 ? 21.190 -9.310 -6.708 1.00 83.69 283 HIS A C 1
ATOM 2275 O O . HIS A 1 283 ? 20.850 -9.471 -7.880 1.00 83.69 283 HIS A O 1
ATOM 2281 N N . ARG A 1 284 ? 20.297 -9.080 -5.737 1.00 87.38 284 ARG A N 1
ATOM 2282 C CA . ARG A 1 284 ? 18.857 -8.897 -5.960 1.00 87.38 284 ARG A CA 1
ATOM 2283 C C . ARG A 1 284 ? 18.393 -7.455 -5.773 1.00 87.38 284 ARG A C 1
ATOM 2285 O O . ARG A 1 284 ? 17.298 -7.152 -6.233 1.00 87.38 284 ARG A O 1
ATOM 2292 N N . ALA A 1 285 ? 19.199 -6.584 -5.164 1.00 90.50 285 ALA A N 1
ATOM 2293 C CA . ALA A 1 285 ? 18.834 -5.197 -4.871 1.00 90.50 285 ALA A CA 1
ATOM 2294 C C . ALA A 1 285 ? 18.331 -4.428 -6.108 1.00 90.50 285 ALA A C 1
ATOM 2296 O O . ALA A 1 285 ? 17.224 -3.893 -6.082 1.00 90.50 285 ALA A O 1
ATOM 2297 N N . ASP A 1 286 ? 19.081 -4.446 -7.215 1.00 93.69 286 ASP A N 1
ATOM 2298 C CA . ASP A 1 286 ? 18.837 -3.600 -8.397 1.00 93.69 286 ASP A CA 1
ATOM 2299 C C . ASP A 1 286 ? 17.408 -3.706 -8.960 1.00 93.69 286 ASP A C 1
ATOM 2301 O O . ASP A 1 286 ? 16.774 -2.696 -9.270 1.00 93.69 286 ASP A O 1
ATOM 2305 N N . LYS A 1 287 ? 16.844 -4.920 -9.031 1.00 94.94 287 LYS A N 1
ATOM 2306 C CA . LYS A 1 287 ? 15.469 -5.124 -9.524 1.00 94.94 287 LYS A CA 1
ATOM 2307 C C . LYS A 1 287 ? 14.396 -4.612 -8.560 1.00 94.94 287 LYS A C 1
ATOM 2309 O O . LYS A 1 287 ? 13.334 -4.192 -9.015 1.00 94.94 287 LYS A O 1
ATOM 2314 N N . PHE A 1 288 ? 14.660 -4.608 -7.254 1.00 96.38 288 PHE A N 1
ATOM 2315 C CA . PHE A 1 288 ? 13.747 -4.036 -6.263 1.00 96.38 288 PHE A CA 1
ATOM 2316 C C . PHE A 1 288 ? 13.890 -2.510 -6.168 1.00 96.38 288 PHE A C 1
ATOM 2318 O O . PHE A 1 288 ? 12.875 -1.828 -6.049 1.00 96.38 288 PHE A O 1
ATOM 2325 N N . LEU A 1 289 ? 15.095 -1.956 -6.352 1.00 95.81 289 LEU A N 1
ATOM 2326 C CA . LEU A 1 289 ? 15.304 -0.513 -6.545 1.00 95.81 289 LEU A CA 1
ATOM 2327 C C . LEU A 1 289 ? 14.536 -0.011 -7.787 1.00 95.81 289 LEU A C 1
ATOM 2329 O O . LEU A 1 289 ? 13.822 0.994 -7.719 1.00 95.81 289 LEU A O 1
ATOM 2333 N N . ALA A 1 290 ? 14.599 -0.759 -8.895 1.00 96.81 290 ALA A N 1
ATOM 2334 C CA . ALA A 1 290 ? 13.828 -0.483 -10.108 1.00 96.81 290 ALA A CA 1
ATOM 2335 C C . ALA A 1 290 ? 12.307 -0.623 -9.903 1.00 96.81 290 ALA A C 1
ATOM 2337 O O . ALA A 1 290 ? 11.548 0.178 -10.452 1.00 96.81 290 ALA A O 1
ATOM 2338 N N . LEU A 1 291 ? 11.845 -1.595 -9.103 1.00 98.38 291 LEU A N 1
ATOM 2339 C CA . LEU A 1 291 ? 10.433 -1.706 -8.719 1.00 98.38 291 LEU A CA 1
ATOM 2340 C C . LEU A 1 291 ? 9.972 -0.470 -7.938 1.00 98.38 291 LEU A C 1
ATOM 2342 O O . LEU A 1 291 ? 8.954 0.107 -8.302 1.00 98.38 291 LEU A O 1
ATOM 2346 N N . VAL A 1 292 ? 10.715 -0.033 -6.916 1.00 98.12 292 VAL A N 1
ATOM 2347 C CA . VAL A 1 292 ? 10.358 1.152 -6.112 1.00 98.12 292 VAL A CA 1
ATOM 2348 C C . VAL A 1 292 ? 10.223 2.393 -6.992 1.00 98.12 292 VAL A C 1
ATOM 2350 O O . VAL A 1 292 ? 9.189 3.056 -6.937 1.00 98.12 292 VAL A O 1
ATOM 2353 N N . ARG A 1 293 ? 11.201 2.648 -7.873 1.00 98.06 293 ARG A N 1
ATOM 2354 C CA . ARG A 1 293 ? 11.157 3.770 -8.825 1.00 98.06 293 ARG A CA 1
ATOM 2355 C C . ARG A 1 293 ? 9.895 3.715 -9.704 1.00 98.06 293 ARG A C 1
ATOM 2357 O O . ARG A 1 293 ? 9.175 4.701 -9.825 1.00 98.06 293 ARG A O 1
ATOM 2364 N N . LYS A 1 294 ? 9.557 2.537 -10.244 1.00 98.44 294 LYS A N 1
ATOM 2365 C CA . LYS A 1 294 ? 8.333 2.340 -11.045 1.00 98.44 294 LYS A CA 1
ATOM 2366 C C . LYS A 1 294 ? 7.046 2.535 -10.239 1.00 98.44 294 LYS A C 1
ATOM 2368 O O . LYS A 1 294 ? 6.107 3.122 -10.761 1.00 98.44 294 LYS A O 1
ATOM 2373 N N . MET A 1 295 ? 6.986 2.068 -8.992 1.00 98.56 295 MET A N 1
ATOM 2374 C CA . MET A 1 295 ? 5.803 2.232 -8.138 1.00 98.56 295 MET A CA 1
ATOM 2375 C C . MET A 1 295 ? 5.565 3.693 -7.739 1.00 98.56 295 MET A C 1
ATOM 2377 O O . MET A 1 295 ? 4.414 4.114 -7.704 1.00 98.56 295 MET A O 1
ATOM 2381 N N . ILE A 1 296 ? 6.624 4.467 -7.474 1.00 98.06 296 ILE A N 1
ATOM 2382 C CA . ILE A 1 296 ? 6.514 5.907 -7.179 1.00 98.06 296 ILE A CA 1
ATOM 2383 C C . ILE A 1 296 ? 5.925 6.654 -8.380 1.00 98.06 296 ILE A C 1
ATOM 2385 O O . ILE A 1 296 ? 5.013 7.455 -8.208 1.00 98.06 296 ILE A O 1
ATOM 2389 N N . TYR A 1 297 ? 6.377 6.345 -9.596 1.00 98.50 297 TYR A N 1
ATOM 2390 C CA . TYR A 1 297 ? 5.808 6.934 -10.808 1.00 98.50 297 TYR A CA 1
ATOM 2391 C C . TYR A 1 297 ? 4.347 6.554 -11.051 1.00 98.50 297 TYR A C 1
ATOM 2393 O O . TYR A 1 297 ? 3.537 7.419 -11.350 1.00 98.50 297 TYR A O 1
ATOM 2401 N N . GLU A 1 298 ? 3.985 5.275 -10.918 1.00 98.50 298 GLU A N 1
ATOM 2402 C CA . GLU A 1 298 ? 2.592 4.857 -11.132 1.00 98.50 298 GLU A CA 1
ATOM 2403 C C . GLU A 1 298 ? 1.656 5.459 -10.056 1.00 98.50 298 GLU A C 1
ATOM 2405 O O . GLU A 1 298 ? 0.499 5.753 -10.352 1.00 98.50 298 GLU A O 1
ATOM 2410 N N . LEU A 1 299 ? 2.160 5.734 -8.841 1.00 98.25 299 LEU A N 1
ATOM 2411 C CA . LEU A 1 299 ? 1.467 6.547 -7.832 1.00 98.25 299 LEU A CA 1
ATOM 2412 C C . LEU A 1 299 ? 1.360 8.028 -8.241 1.00 98.25 299 LEU A C 1
ATOM 2414 O O . LEU A 1 299 ? 0.302 8.626 -8.057 1.00 98.25 299 LEU A O 1
ATOM 2418 N N . ALA A 1 300 ? 2.419 8.618 -8.800 1.00 97.56 300 ALA A N 1
ATOM 2419 C CA . ALA A 1 300 ? 2.396 9.994 -9.291 1.00 97.56 300 ALA A CA 1
ATOM 2420 C C . ALA A 1 300 ? 1.362 10.167 -10.421 1.00 97.56 300 ALA A C 1
ATOM 2422 O O . ALA A 1 300 ? 0.494 11.026 -10.307 1.00 97.56 300 ALA A O 1
ATOM 2423 N N . CYS A 1 301 ? 1.358 9.284 -11.426 1.00 97.88 301 CYS A N 1
ATOM 2424 C CA . CYS A 1 301 ? 0.352 9.264 -12.498 1.00 97.88 301 CYS A CA 1
ATOM 2425 C C . CYS A 1 301 ? -1.078 9.040 -11.980 1.00 97.88 301 CYS A C 1
ATOM 2427 O O . CYS A 1 301 ? -2.034 9.582 -12.532 1.00 97.88 301 CYS A O 1
ATOM 2429 N N . LEU A 1 302 ? -1.256 8.250 -10.911 1.00 97.31 302 LEU A N 1
ATOM 2430 C CA . LEU A 1 302 ? -2.564 8.119 -10.269 1.00 97.31 302 LEU A CA 1
ATOM 2431 C C . LEU A 1 302 ? -3.022 9.472 -9.704 1.00 97.31 302 LEU A C 1
ATOM 2433 O O . LEU A 1 302 ? -4.140 9.892 -9.979 1.00 97.31 302 LEU A O 1
ATOM 2437 N N . LEU A 1 303 ? -2.171 10.171 -8.953 1.00 96.25 303 LEU A N 1
ATOM 2438 C CA . LEU A 1 303 ? -2.525 11.469 -8.370 1.00 96.25 303 LEU A CA 1
ATOM 2439 C C . LEU A 1 303 ? -2.721 12.561 -9.438 1.00 96.25 303 LEU A C 1
ATOM 2441 O O . LEU A 1 303 ? -3.655 13.346 -9.316 1.00 96.25 303 LEU A O 1
ATOM 2445 N N . GLU A 1 304 ? -1.923 12.552 -10.510 1.00 95.38 304 GLU A N 1
ATOM 2446 C CA . GLU A 1 304 ? -2.103 13.392 -11.706 1.00 95.38 304 GLU A CA 1
ATOM 2447 C C . GLU A 1 304 ? -3.498 13.201 -12.326 1.00 95.38 304 GLU A C 1
ATOM 2449 O O . GLU A 1 304 ? -4.229 14.168 -12.539 1.00 95.38 304 GLU A O 1
ATOM 2454 N N . SER A 1 305 ? -3.915 11.947 -12.551 1.00 95.19 305 SER A N 1
ATOM 2455 C CA . SER A 1 305 ? -5.234 11.645 -13.125 1.00 95.19 305 SER A CA 1
ATOM 2456 C C . SER A 1 305 ? -6.391 12.134 -12.246 1.00 95.19 305 SER A C 1
ATOM 2458 O O . SER A 1 305 ? -7.371 12.666 -12.763 1.00 95.19 305 SER A O 1
ATOM 2460 N N . LEU A 1 306 ? -6.252 12.041 -10.919 1.00 93.75 306 LEU A N 1
ATOM 2461 C CA . LEU A 1 306 ? -7.248 12.536 -9.965 1.00 93.75 306 LEU A CA 1
ATOM 2462 C C . LEU A 1 306 ? -7.286 14.068 -9.897 1.00 93.75 306 LEU A C 1
ATOM 2464 O O . LEU A 1 306 ? -8.340 14.648 -9.643 1.00 93.75 306 LEU A O 1
ATOM 2468 N N . GLU A 1 307 ? -6.157 14.729 -10.145 1.00 92.75 307 GLU A N 1
ATOM 2469 C CA . GLU A 1 307 ? -6.079 16.183 -10.267 1.00 92.75 307 GLU A CA 1
ATOM 2470 C C . GLU A 1 307 ? -6.733 16.675 -11.568 1.00 92.75 307 GLU A C 1
ATOM 2472 O O . GLU A 1 307 ? -7.490 17.646 -11.551 1.00 92.75 307 GLU A O 1
ATOM 2477 N N . ALA A 1 308 ? -6.528 15.967 -12.682 1.00 91.38 308 ALA A N 1
ATOM 2478 C CA . ALA A 1 308 ? -7.233 16.230 -13.934 1.00 91.38 308 ALA A CA 1
ATOM 2479 C C . ALA A 1 308 ? -8.755 16.020 -13.791 1.00 91.38 308 ALA A C 1
ATOM 2481 O O . ALA A 1 308 ? -9.536 16.879 -14.204 1.00 91.38 308 ALA A O 1
ATOM 2482 N N . GLU A 1 309 ? -9.188 14.930 -13.145 1.00 90.56 309 GLU A N 1
ATOM 2483 C CA . GLU A 1 309 ? -10.602 14.683 -12.823 1.00 90.56 309 GLU A CA 1
ATOM 2484 C C . GLU A 1 309 ? -11.203 15.783 -11.930 1.00 90.56 309 GLU A C 1
ATOM 2486 O O . GLU A 1 309 ? -12.349 16.180 -12.150 1.00 90.56 309 GLU A O 1
ATOM 2491 N N . ALA A 1 310 ? -10.446 16.296 -10.951 1.00 89.19 310 ALA A N 1
ATOM 2492 C CA . ALA A 1 310 ? -10.873 17.395 -10.083 1.00 89.19 310 ALA A CA 1
ATOM 2493 C C . ALA A 1 310 ? -11.045 18.713 -10.860 1.00 89.19 310 ALA A C 1
ATOM 2495 O O . ALA A 1 310 ? -12.102 19.338 -10.767 1.00 89.19 310 ALA A O 1
ATOM 2496 N N . ARG A 1 311 ? -10.063 19.097 -11.692 1.00 88.56 311 ARG A N 1
ATOM 2497 C CA . ARG A 1 311 ? -10.142 20.308 -12.535 1.00 88.56 311 ARG A CA 1
ATOM 2498 C C . ARG A 1 311 ? -11.342 20.274 -13.492 1.00 88.56 311 ARG A C 1
ATOM 2500 O O . ARG A 1 311 ? -12.029 21.281 -13.641 1.00 88.56 311 ARG A O 1
ATOM 2507 N N . LEU A 1 312 ? -11.635 19.117 -14.093 1.00 87.50 312 LEU A N 1
ATOM 2508 C CA . LEU A 1 312 ? -12.806 18.935 -14.965 1.00 87.50 312 LEU A CA 1
ATOM 2509 C C . LEU A 1 312 ? -14.142 19.054 -14.209 1.00 87.50 312 LEU A C 1
ATOM 2511 O O . LEU A 1 312 ? -15.126 19.540 -14.766 1.00 87.50 312 LEU A O 1
ATOM 2515 N N . GLN A 1 313 ? -14.196 18.610 -12.950 1.00 83.88 313 GLN A N 1
ATOM 2516 C CA . GLN A 1 313 ? -15.393 18.738 -12.112 1.00 83.88 313 GLN A CA 1
ATOM 2517 C C . GLN A 1 313 ? -15.625 20.186 -11.667 1.00 83.88 313 GLN A C 1
ATOM 2519 O O . GLN A 1 313 ? -16.769 20.633 -11.687 1.00 83.88 313 GLN A O 1
ATOM 2524 N N . GLN A 1 314 ? -14.557 20.924 -11.349 1.00 81.19 314 GLN A N 1
ATOM 2525 C CA . GLN A 1 314 ? -14.625 22.340 -10.985 1.00 81.19 314 GLN A CA 1
ATOM 2526 C C . GLN A 1 314 ? -15.152 23.203 -12.142 1.00 81.19 314 GLN A C 1
ATOM 2528 O O . GLN A 1 314 ? -16.146 23.899 -11.970 1.00 81.19 314 GLN A O 1
ATOM 2533 N N . GLN A 1 315 ? -14.593 23.051 -13.351 1.00 79.75 315 GLN A N 1
ATOM 2534 C CA . GLN A 1 315 ? -15.069 23.762 -14.552 1.00 79.75 315 GLN A CA 1
ATOM 2535 C C . GLN A 1 315 ? -16.564 23.521 -14.827 1.00 79.75 315 GLN A C 1
ATOM 2537 O O . GLN A 1 315 ? -17.304 24.443 -15.160 1.00 79.75 315 GLN A O 1
ATOM 2542 N N . ARG A 1 316 ? -17.038 22.285 -14.622 1.00 75.12 316 ARG A N 1
ATOM 2543 C CA . ARG A 1 316 ? -18.455 21.930 -14.789 1.00 75.12 316 ARG A CA 1
ATOM 2544 C C . ARG A 1 316 ? -19.363 22.497 -13.684 1.00 75.12 316 ARG A C 1
ATOM 2546 O O . ARG A 1 316 ? -20.578 22.541 -13.877 1.00 75.12 316 ARG A O 1
ATOM 2553 N N . GLY A 1 317 ? -18.820 22.887 -12.533 1.00 64.44 317 GLY A N 1
ATOM 2554 C CA . GLY A 1 317 ? -19.560 23.594 -11.484 1.00 64.44 317 GLY A CA 1
ATOM 2555 C C . GLY A 1 317 ? -19.902 25.018 -11.919 1.00 64.44 317 GLY A C 1
ATOM 2556 O O . GLY A 1 317 ? -21.080 25.374 -11.983 1.00 64.44 317 GLY A O 1
ATOM 2557 N N . ASP A 1 318 ? -18.875 25.772 -12.312 1.00 62.94 318 ASP A N 1
ATOM 2558 C CA . ASP A 1 318 ? -18.969 27.191 -12.676 1.00 62.94 318 ASP A CA 1
ATOM 2559 C C . ASP A 1 318 ? -19.952 27.439 -13.841 1.00 62.94 318 ASP A C 1
ATOM 2561 O O . ASP A 1 318 ? -20.781 28.353 -13.781 1.00 62.94 318 ASP A O 1
ATOM 2565 N N . ASP A 1 319 ? -19.941 26.571 -14.863 1.00 60.09 319 ASP A N 1
ATOM 2566 C CA . ASP A 1 319 ? -20.865 26.638 -16.008 1.00 60.09 319 ASP A CA 1
ATOM 2567 C C . ASP A 1 319 ? -22.352 26.535 -15.596 1.00 60.09 319 ASP A C 1
ATOM 2569 O O . ASP A 1 319 ? -23.224 27.157 -16.212 1.00 60.09 319 ASP A O 1
ATOM 2573 N N . ASN A 1 320 ? -22.670 25.761 -14.549 1.00 56.84 320 ASN A N 1
ATOM 2574 C CA . ASN A 1 320 ? -24.050 25.588 -14.078 1.00 56.84 320 ASN A CA 1
ATOM 2575 C C . ASN A 1 320 ? -24.528 26.779 -13.230 1.00 56.84 320 ASN A C 1
ATOM 2577 O O . ASN A 1 320 ? -25.690 27.184 -13.339 1.00 56.84 320 ASN A O 1
ATOM 2581 N N . GLU A 1 321 ? -23.653 27.379 -12.418 1.00 53.22 321 GLU A N 1
ATOM 2582 C CA . GLU A 1 321 ? -24.004 28.587 -11.660 1.00 53.22 321 GLU A CA 1
ATOM 2583 C C . GLU A 1 321 ? -24.210 29.791 -12.593 1.00 53.22 321 GLU A C 1
ATOM 2585 O O . GLU A 1 321 ? -25.189 30.532 -12.443 1.00 53.22 321 GLU A O 1
ATOM 2590 N N . ALA A 1 322 ? -23.378 29.926 -13.634 1.00 51.31 322 ALA A N 1
ATOM 2591 C CA . ALA A 1 322 ? -23.541 30.947 -14.669 1.00 51.31 322 ALA A CA 1
ATOM 2592 C C . ALA A 1 322 ? -24.887 30.838 -15.418 1.00 51.31 322 ALA A C 1
ATOM 2594 O O . ALA A 1 322 ? -25.498 31.856 -15.751 1.00 51.31 322 ALA A O 1
ATOM 2595 N N . GLY A 1 323 ? -25.389 29.617 -15.640 1.00 50.41 323 GLY A N 1
ATOM 2596 C CA . GLY A 1 323 ? -26.667 29.369 -16.318 1.00 50.41 323 GLY A CA 1
ATOM 2597 C C . GLY A 1 323 ? -27.925 29.711 -15.506 1.00 50.41 323 GLY A C 1
ATOM 2598 O O . GLY A 1 323 ? -29.000 29.850 -16.088 1.00 50.41 323 GLY A O 1
ATOM 2599 N N . THR A 1 324 ? -27.823 29.869 -14.181 1.00 46.31 324 THR A N 1
ATOM 2600 C CA . THR A 1 324 ? -29.007 29.936 -13.296 1.00 46.31 324 THR A CA 1
ATOM 2601 C C . THR A 1 324 ? -29.492 31.370 -13.013 1.00 46.31 324 THR A C 1
ATOM 2603 O O . THR A 1 324 ? -30.637 31.570 -12.616 1.00 46.31 324 THR A O 1
ATOM 2606 N N . ASN A 1 325 ? -28.681 32.397 -13.296 1.00 44.59 325 ASN A N 1
ATOM 2607 C CA . ASN A 1 325 ? -29.037 33.814 -13.085 1.00 44.59 325 ASN A CA 1
ATOM 2608 C C . ASN A 1 325 ? -29.678 34.504 -14.314 1.00 44.59 325 ASN A C 1
ATOM 2610 O O . ASN A 1 325 ? -29.796 35.729 -14.362 1.00 44.59 325 ASN A O 1
ATOM 2614 N N . GLY A 1 326 ? -30.103 33.730 -15.316 1.00 43.94 326 GLY A N 1
ATOM 2615 C CA . GLY A 1 326 ? -30.613 34.222 -16.599 1.00 43.94 326 GLY A CA 1
ATOM 2616 C C . GLY A 1 326 ? -32.136 34.187 -16.769 1.00 43.94 326 GLY A C 1
ATOM 2617 O O . GLY A 1 326 ? -32.599 33.596 -17.741 1.00 43.94 326 GLY A O 1
ATOM 2618 N N . GLY A 1 327 ? -32.929 34.824 -15.893 1.00 39.16 327 GLY A N 1
ATOM 2619 C CA . GLY A 1 327 ? -34.343 35.063 -16.233 1.00 39.16 327 GLY A CA 1
ATOM 2620 C C . GLY A 1 327 ? -35.328 35.450 -15.126 1.00 39.16 327 GLY A C 1
ATOM 2621 O O . GLY A 1 327 ? -35.987 34.583 -14.564 1.00 39.16 327 GLY A O 1
ATOM 2622 N N . VAL A 1 328 ? -35.574 36.757 -14.967 1.00 37.59 328 VAL A N 1
ATOM 2623 C CA . VAL A 1 328 ? -36.927 37.318 -14.760 1.00 37.59 328 VAL A CA 1
ATOM 2624 C C . VAL A 1 328 ? -37.008 38.626 -15.556 1.00 37.59 328 VAL A C 1
ATOM 2626 O O . VAL A 1 328 ? -36.090 39.438 -15.494 1.00 37.59 328 VAL A O 1
ATOM 2629 N N . ASP A 1 329 ? -38.091 38.822 -16.307 1.00 38.78 329 ASP A N 1
ATOM 2630 C CA . ASP A 1 329 ? -38.311 39.973 -17.195 1.00 38.78 329 ASP A CA 1
ATOM 2631 C C . ASP A 1 329 ? -39.710 40.592 -16.956 1.00 38.78 329 ASP A C 1
ATOM 2633 O O . ASP A 1 329 ? -40.589 39.925 -16.402 1.00 38.78 329 ASP A O 1
ATOM 2637 N N . ARG A 1 330 ? -39.927 41.824 -17.456 1.00 38.06 330 ARG A N 1
ATOM 2638 C CA . ARG A 1 330 ? -41.104 42.729 -17.320 1.00 38.06 330 ARG A CA 1
ATOM 2639 C C . ARG A 1 330 ? -41.122 43.562 -16.018 1.00 38.06 330 ARG A C 1
ATOM 2641 O O . ARG A 1 330 ? -40.907 43.042 -14.934 1.00 38.06 330 ARG A O 1
ATOM 2648 N N . SER A 1 331 ? -41.432 44.868 -16.031 1.00 31.38 331 SER A N 1
ATOM 2649 C CA . SER A 1 331 ? -42.395 45.582 -16.899 1.00 31.38 331 SER A CA 1
ATOM 2650 C C . SER A 1 331 ? -42.036 47.063 -17.180 1.00 31.38 331 SER A C 1
ATOM 2652 O O . SER A 1 331 ? -41.395 47.713 -16.363 1.00 31.38 331 SER A O 1
ATOM 2654 N N . ALA A 1 332 ? -42.517 47.601 -18.312 1.00 33.09 332 ALA A N 1
ATOM 2655 C CA 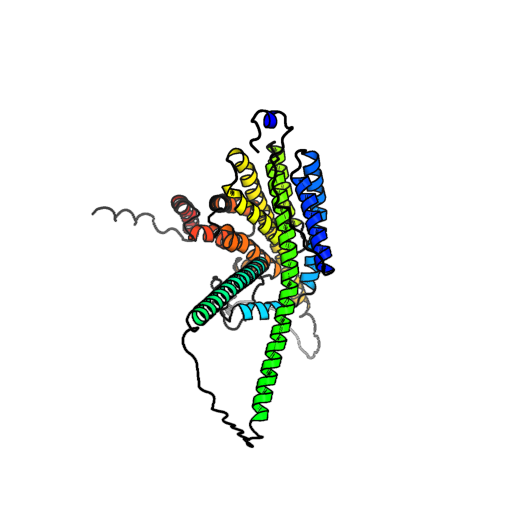. ALA A 1 332 ? -42.524 49.033 -18.706 1.00 33.09 332 ALA A CA 1
ATOM 2656 C C . ALA A 1 332 ? -43.832 49.744 -18.224 1.00 33.09 332 ALA A C 1
ATOM 2658 O O . ALA A 1 332 ? -44.612 49.047 -17.565 1.00 33.09 332 ALA A O 1
ATOM 2659 N N . PRO A 1 333 ? -44.181 51.031 -18.547 1.00 45.47 333 PRO A N 1
ATOM 2660 C CA . PRO A 1 333 ? -43.580 52.090 -19.410 1.00 45.47 333 PRO A CA 1
ATOM 2661 C C . PRO A 1 333 ? -43.203 53.378 -18.600 1.00 45.47 333 PRO A C 1
ATOM 2663 O O . PRO A 1 333 ? -43.031 53.255 -17.395 1.00 45.47 333 PRO A O 1
ATOM 2666 N N . ALA A 1 334 ? -43.015 54.630 -19.078 1.00 28.03 334 ALA A N 1
ATOM 2667 C CA . ALA A 1 334 ? -43.096 55.384 -20.362 1.00 28.03 334 ALA A CA 1
ATOM 2668 C C . ALA A 1 334 ? -42.115 56.613 -20.282 1.00 28.03 334 ALA A C 1
ATOM 2670 O O . ALA A 1 334 ? -41.497 56.787 -19.238 1.00 28.03 334 ALA A O 1
ATOM 2671 N N . GLY A 1 335 ? -41.912 57.547 -21.234 1.00 26.61 335 GLY A N 1
ATOM 2672 C CA . GLY A 1 335 ? -42.357 57.748 -22.631 1.00 26.61 335 GLY A CA 1
ATOM 2673 C C . GLY A 1 335 ? -42.168 59.221 -23.107 1.00 26.61 335 GLY A C 1
ATOM 2674 O O . GLY A 1 335 ? -42.555 60.134 -22.387 1.00 26.61 335 GLY A O 1
ATOM 2675 N N . GLY A 1 336 ? -41.618 59.460 -24.315 1.00 26.05 336 GLY A N 1
ATOM 2676 C CA . GLY A 1 336 ? -41.290 60.799 -24.888 1.00 26.05 336 GLY A CA 1
ATOM 2677 C C . GLY A 1 336 ? -39.911 61.367 -24.460 1.00 26.05 336 GLY A C 1
ATOM 2678 O O . GLY A 1 336 ? -39.444 61.041 -23.379 1.00 26.05 336 GLY A O 1
ATOM 2679 N N . THR A 1 337 ? -39.167 62.201 -25.218 1.00 26.36 337 THR A N 1
ATOM 2680 C CA . THR A 1 337 ? -39.368 62.787 -26.571 1.00 26.36 337 THR A CA 1
ATOM 2681 C C . THR A 1 337 ? -38.022 63.314 -27.160 1.00 26.36 337 THR A C 1
ATOM 2683 O O . THR A 1 337 ? -37.307 64.008 -26.456 1.00 26.36 337 THR A O 1
ATOM 2686 N N . VAL A 1 338 ? -37.723 63.032 -28.445 1.00 27.98 338 VAL A N 1
ATOM 2687 C CA . VAL A 1 338 ? -36.944 63.825 -29.460 1.00 27.98 338 VAL A CA 1
ATOM 2688 C C . VAL A 1 338 ? -35.511 64.394 -29.187 1.00 27.98 338 VAL A C 1
ATOM 2690 O O . VAL A 1 338 ? -35.354 65.336 -28.428 1.00 27.98 338 VAL A O 1
ATOM 2693 N N . ALA A 1 339 ? -34.543 63.956 -30.032 1.00 26.08 339 ALA A N 1
ATOM 2694 C CA . ALA A 1 339 ? -33.300 64.616 -30.553 1.00 26.08 339 ALA A CA 1
ATOM 2695 C C . ALA A 1 339 ? -32.230 65.185 -29.559 1.00 26.08 339 ALA A C 1
ATOM 2697 O O . ALA A 1 339 ? -32.527 65.499 -28.423 1.00 26.08 339 ALA A O 1
ATOM 2698 N N . SER A 1 340 ? -30.933 65.361 -29.883 1.00 26.16 340 SER A N 1
ATOM 2699 C CA . SER A 1 340 ? -30.233 65.529 -31.176 1.00 26.16 340 SER A CA 1
ATOM 2700 C C . SER A 1 340 ? -28.730 65.110 -31.133 1.00 26.16 340 SER A C 1
ATOM 2702 O O . SER A 1 340 ? -28.286 64.450 -30.199 1.00 26.16 340 SER A O 1
ATOM 2704 N N . ARG A 1 341 ? -27.955 65.434 -32.185 1.00 26.91 341 ARG A N 1
ATOM 2705 C CA . ARG A 1 341 ? -26.578 64.962 -32.484 1.00 26.91 341 ARG A CA 1
ATOM 2706 C C . ARG A 1 341 ? -25.476 65.737 -31.729 1.00 26.91 341 ARG A C 1
ATOM 2708 O O . ARG A 1 341 ? -25.533 66.959 -31.698 1.00 26.91 341 ARG A O 1
ATOM 2715 N N . GLY A 1 342 ? -24.367 65.058 -31.405 1.00 24.48 342 GLY A N 1
ATOM 2716 C CA . GLY A 1 342 ? -23.009 65.609 -31.599 1.00 24.48 342 GLY A CA 1
ATOM 2717 C C . GLY A 1 342 ? -22.112 65.866 -30.371 1.00 24.48 342 GLY A C 1
ATOM 2718 O O . GLY A 1 342 ? -22.578 66.266 -29.316 1.00 24.48 342 GLY A O 1
ATOM 2719 N N . ALA A 1 343 ? -20.799 65.717 -30.612 1.00 25.06 343 ALA A N 1
ATOM 2720 C CA . ALA A 1 343 ? -19.636 66.167 -29.823 1.00 25.06 343 ALA A CA 1
ATOM 2721 C C . ALA A 1 343 ? -19.248 65.436 -28.507 1.00 25.06 343 ALA A C 1
ATOM 2723 O O . ALA A 1 343 ? -19.863 65.570 -27.456 1.00 25.06 343 ALA A O 1
ATOM 2724 N N . SER A 1 344 ? -18.090 64.766 -28.559 1.00 28.06 344 SER A N 1
ATOM 2725 C CA . SER A 1 344 ? -17.094 64.697 -27.466 1.00 28.06 344 SER A CA 1
ATOM 2726 C C . SER A 1 344 ? -16.342 66.055 -27.376 1.00 28.06 344 SER A C 1
ATOM 2728 O O . SER A 1 344 ? -16.390 66.764 -28.386 1.00 28.06 344 SER A O 1
ATOM 2730 N N . PRO A 1 345 ? -15.610 66.436 -26.290 1.00 36.34 345 PRO A N 1
ATOM 2731 C CA . PRO A 1 345 ? -14.839 65.540 -25.409 1.00 36.34 345 PRO A CA 1
ATOM 2732 C C . PRO A 1 345 ? -14.703 65.902 -23.899 1.00 36.34 345 PRO A C 1
ATOM 2734 O O . PRO A 1 345 ? -15.128 66.950 -23.434 1.00 36.34 345 PRO A O 1
ATOM 2737 N N . LEU A 1 346 ? -13.999 65.015 -23.174 1.00 28.77 346 LEU A N 1
ATOM 2738 C CA . LEU A 1 346 ? -13.149 65.274 -21.989 1.00 28.77 346 LEU A CA 1
ATOM 2739 C C . LEU A 1 346 ? -13.738 66.012 -20.759 1.00 28.77 346 LEU A C 1
ATOM 2741 O O . LEU A 1 346 ? -13.596 67.220 -20.608 1.00 28.77 346 LEU A O 1
ATOM 2745 N N . ALA A 1 347 ? -14.169 65.232 -19.760 1.00 26.72 347 ALA A N 1
ATOM 2746 C CA . ALA A 1 347 ? -13.970 65.553 -18.339 1.00 26.72 347 ALA A CA 1
ATOM 2747 C C . ALA A 1 347 ? -13.874 64.251 -17.520 1.00 26.72 347 ALA A C 1
ATOM 2749 O O . ALA A 1 347 ? -14.692 63.346 -17.679 1.00 26.72 347 ALA A O 1
ATOM 2750 N N . GLY A 1 348 ? -12.839 64.116 -16.689 1.00 29.36 348 GLY A N 1
ATOM 2751 C CA . GLY A 1 348 ? -12.501 62.842 -16.053 1.00 29.36 348 GLY A CA 1
ATOM 2752 C C . GLY A 1 348 ? -13.382 62.470 -14.858 1.00 29.36 348 GLY A C 1
ATOM 2753 O O . GLY A 1 348 ? -13.699 63.302 -14.010 1.00 29.36 348 GLY A O 1
ATOM 2754 N N . ARG A 1 349 ? -13.659 61.172 -14.712 1.00 26.41 349 ARG A N 1
ATOM 2755 C CA . ARG A 1 349 ? -13.947 60.564 -13.410 1.00 26.41 349 ARG A CA 1
ATOM 2756 C C . ARG A 1 349 ? -13.166 59.263 -13.297 1.00 26.41 349 ARG A C 1
ATOM 2758 O O . ARG A 1 349 ? -13.403 58.339 -14.071 1.00 26.41 349 ARG A O 1
ATOM 2765 N N . LYS A 1 350 ? -12.235 59.213 -12.336 1.00 30.05 350 LYS A N 1
ATOM 2766 C CA . LYS A 1 350 ? -11.560 57.984 -11.903 1.00 30.05 350 LYS A CA 1
ATOM 2767 C C . LYS A 1 350 ? -12.618 56.893 -11.696 1.00 30.05 350 LYS A C 1
ATOM 2769 O O . LYS A 1 350 ? -13.409 56.972 -10.760 1.00 30.05 350 LYS A O 1
ATOM 2774 N N . ARG A 1 351 ? -12.608 55.874 -12.550 1.00 24.52 351 ARG A N 1
ATOM 2775 C CA . ARG A 1 351 ? -12.921 54.516 -12.119 1.00 24.52 351 ARG A CA 1
ATOM 2776 C C . ARG A 1 351 ? -11.577 53.847 -11.945 1.00 24.52 351 ARG A C 1
ATOM 2778 O O . ARG A 1 351 ? -10.919 53.527 -12.929 1.00 24.52 351 ARG A O 1
ATOM 2785 N N . GLU A 1 352 ? -11.160 53.730 -10.692 1.00 24.84 352 GLU A N 1
ATOM 2786 C CA . GLU A 1 352 ? -10.110 52.793 -10.331 1.00 24.84 352 GLU A CA 1
ATOM 2787 C C . GLU A 1 352 ? -10.628 51.416 -10.734 1.00 24.84 352 GLU A C 1
ATOM 2789 O O . GLU A 1 352 ? -11.609 50.900 -10.199 1.00 24.84 352 GLU A O 1
ATOM 2794 N N . ARG A 1 353 ? -10.035 50.898 -11.808 1.00 24.42 353 ARG A N 1
ATOM 2795 C CA . ARG A 1 353 ? -10.165 49.505 -12.179 1.00 24.42 353 ARG A CA 1
ATOM 2796 C C . ARG A 1 353 ? -9.413 48.769 -11.083 1.00 24.42 353 ARG A C 1
ATOM 2798 O O . ARG A 1 353 ? -8.187 48.806 -11.083 1.00 24.42 353 ARG A O 1
ATOM 2805 N N . ASN A 1 354 ? -10.139 48.162 -10.146 1.00 25.27 354 ASN A N 1
ATOM 2806 C CA . ASN A 1 354 ? -9.565 47.083 -9.359 1.00 25.27 354 ASN A CA 1
ATOM 2807 C C . ASN A 1 354 ? -9.231 45.978 -10.356 1.00 25.27 354 ASN A C 1
ATOM 2809 O O . ASN A 1 354 ? -10.067 45.159 -10.733 1.00 25.27 354 ASN A O 1
ATOM 2813 N N . GLU A 1 355 ? -7.997 46.025 -10.834 1.00 30.97 355 GLU A N 1
ATOM 2814 C CA . GLU A 1 355 ? -7.273 44.851 -11.270 1.00 30.97 355 GLU A CA 1
ATOM 2815 C C . GLU A 1 355 ? -6.973 44.089 -9.979 1.00 30.97 355 GLU A C 1
ATOM 2817 O O . GLU A 1 355 ? -5.885 44.194 -9.424 1.00 30.97 355 GLU A O 1
ATOM 2822 N N . ASP A 1 356 ? -8.000 43.415 -9.442 1.00 31.06 356 ASP A N 1
ATOM 2823 C CA . ASP A 1 356 ? -7.792 42.440 -8.378 1.00 31.06 356 ASP A CA 1
ATOM 2824 C C . ASP A 1 356 ? -6.795 41.425 -8.926 1.00 31.06 356 ASP A C 1
ATOM 2826 O O . ASP A 1 356 ? -7.023 40.813 -9.977 1.00 31.06 356 ASP A O 1
ATOM 2830 N N . GLU A 1 357 ? -5.657 41.311 -8.244 1.00 32.06 357 GLU A N 1
ATOM 2831 C CA . GLU A 1 357 ? -4.535 40.479 -8.655 1.00 32.06 357 GLU A CA 1
ATOM 2832 C C . GLU A 1 357 ? -4.900 38.997 -8.510 1.00 32.06 357 GLU A C 1
ATOM 2834 O O . GLU A 1 357 ? -4.493 38.307 -7.575 1.00 32.06 357 GLU A O 1
ATOM 2839 N N . GLY A 1 358 ? -5.662 38.489 -9.481 1.00 30.80 358 GLY A N 1
ATOM 2840 C CA . GLY A 1 358 ? -5.892 37.070 -9.723 1.00 30.80 358 GLY A CA 1
ATOM 2841 C C . GLY A 1 358 ? -4.605 36.390 -10.182 1.00 30.80 358 GLY A C 1
ATOM 2842 O O . GLY A 1 358 ? -4.485 35.970 -11.332 1.00 30.80 358 GLY A O 1
ATOM 2843 N N . GLY A 1 359 ? -3.615 36.318 -9.290 1.00 29.84 359 GLY A N 1
ATOM 2844 C CA . GLY A 1 359 ? -2.356 35.635 -9.539 1.00 29.84 359 GLY A CA 1
ATOM 2845 C C . GLY A 1 359 ? -2.598 34.147 -9.843 1.00 29.84 359 GLY A C 1
ATOM 2846 O O . GLY A 1 359 ? -3.457 33.539 -9.197 1.00 29.84 359 GLY A O 1
ATOM 2847 N N . PRO A 1 360 ? -1.820 33.512 -10.747 1.00 38.38 360 PRO A N 1
ATOM 2848 C CA . PRO A 1 360 ? -2.054 32.126 -11.187 1.00 38.38 360 PRO A CA 1
ATOM 2849 C C . PRO A 1 360 ? -2.088 31.059 -10.077 1.00 38.38 360 PRO A C 1
ATOM 2851 O O . PRO A 1 360 ? -2.492 29.928 -10.318 1.00 38.38 360 PRO A O 1
ATOM 2854 N N . PHE A 1 361 ? -1.651 31.404 -8.865 1.00 36.72 361 PHE A N 1
ATOM 2855 C CA . PHE A 1 361 ? -1.463 30.489 -7.742 1.00 36.72 361 PHE A CA 1
ATOM 2856 C C . PHE A 1 361 ? -2.703 30.261 -6.861 1.00 36.72 361 PHE A C 1
ATOM 2858 O O . PHE A 1 361 ? -2.690 29.325 -6.066 1.00 36.72 361 PHE A O 1
ATOM 2865 N N . HIS A 1 362 ? -3.762 31.080 -6.952 1.00 42.25 362 HIS A N 1
ATOM 2866 C CA . HIS A 1 362 ? -4.940 30.896 -6.083 1.00 42.25 362 HIS A CA 1
ATOM 2867 C C . HIS A 1 362 ? -5.849 29.730 -6.514 1.00 42.25 362 HIS A C 1
ATOM 2869 O O . HIS A 1 362 ? -6.342 29.011 -5.650 1.00 42.25 362 HIS A O 1
ATOM 2875 N N . GLY A 1 363 ? -6.021 29.484 -7.820 1.00 49.66 363 GLY A N 1
ATOM 2876 C CA . GLY A 1 363 ? -6.859 28.374 -8.305 1.00 49.66 363 GLY A CA 1
ATOM 2877 C C . GLY A 1 363 ? -6.273 26.985 -8.015 1.00 49.66 363 GLY A C 1
ATOM 2878 O O . GLY A 1 363 ? -6.991 26.060 -7.653 1.00 49.66 363 GLY A O 1
ATOM 2879 N N . ASP A 1 364 ? -4.950 26.843 -8.099 1.00 55.81 364 ASP A N 1
ATOM 2880 C CA . ASP A 1 364 ? -4.258 25.558 -7.918 1.00 55.81 364 ASP A CA 1
ATOM 2881 C C . ASP A 1 364 ? -4.297 25.048 -6.459 1.00 55.81 364 ASP A C 1
ATOM 2883 O O . ASP A 1 364 ? -4.264 23.842 -6.211 1.00 55.81 364 ASP A O 1
ATOM 2887 N N . ALA A 1 365 ? -4.404 25.953 -5.478 1.00 62.00 365 ALA A N 1
ATOM 2888 C CA . ALA A 1 365 ? -4.569 25.586 -4.071 1.00 62.00 365 ALA A CA 1
ATOM 2889 C C . ALA A 1 365 ? -5.965 25.007 -3.780 1.00 62.00 365 ALA A C 1
ATOM 2891 O O . ALA A 1 365 ? -6.088 24.091 -2.965 1.00 62.00 365 ALA A O 1
ATOM 2892 N N . ASP A 1 366 ? -6.995 25.519 -4.459 1.00 69.06 366 ASP A N 1
ATOM 2893 C CA . ASP A 1 366 ? -8.388 25.099 -4.298 1.00 69.06 366 ASP A CA 1
ATOM 2894 C C . ASP A 1 366 ? -8.624 23.685 -4.859 1.00 69.06 366 ASP A C 1
ATOM 2896 O O . ASP A 1 366 ? -9.202 22.836 -4.175 1.00 69.06 366 ASP A O 1
ATOM 2900 N N . VAL A 1 367 ? -8.035 23.371 -6.023 1.00 76.56 367 VAL A N 1
ATOM 2901 C CA . VAL A 1 367 ? -8.051 22.027 -6.641 1.00 76.56 367 VAL A CA 1
ATOM 2902 C C . VAL A 1 367 ? -7.572 20.940 -5.667 1.00 76.56 367 VAL A C 1
ATOM 2904 O O . VAL A 1 367 ? -8.184 19.873 -5.575 1.00 76.56 367 VAL A O 1
ATOM 2907 N N . LEU A 1 368 ? -6.519 21.202 -4.882 1.00 79.19 368 LEU A N 1
ATOM 2908 C CA . LEU A 1 368 ? -5.994 20.250 -3.890 1.00 79.19 368 LEU A CA 1
ATOM 2909 C C . LEU A 1 368 ? -6.933 20.013 -2.689 1.00 79.19 368 LEU A C 1
ATOM 2911 O O . LEU A 1 368 ? -6.720 19.060 -1.933 1.00 79.19 368 LEU A O 1
ATOM 2915 N N . THR A 1 369 ? -7.967 20.839 -2.501 1.00 79.94 369 THR A N 1
ATOM 2916 C CA . THR A 1 369 ? -8.994 20.638 -1.463 1.00 79.94 369 THR A CA 1
ATOM 2917 C C . THR A 1 369 ? -10.128 19.709 -1.905 1.00 79.94 369 THR A C 1
ATOM 2919 O O . THR A 1 369 ? -10.899 19.243 -1.060 1.00 79.94 369 THR A O 1
ATOM 2922 N N . HIS A 1 370 ? -10.210 19.375 -3.200 1.00 82.81 370 HIS A N 1
ATOM 2923 C CA . HIS A 1 370 ? -11.244 18.500 -3.745 1.00 82.81 370 HIS A CA 1
ATOM 2924 C C . HIS A 1 370 ? -11.219 17.114 -3.070 1.00 82.81 370 HIS A C 1
ATOM 2926 O O . HIS A 1 370 ? -10.211 16.408 -3.114 1.00 82.81 370 HIS A O 1
ATOM 2932 N N . ASP A 1 371 ? -12.331 16.714 -2.436 1.00 81.88 371 ASP A N 1
ATOM 2933 C CA . ASP A 1 371 ? -12.400 15.610 -1.453 1.00 81.88 371 ASP A CA 1
ATOM 2934 C C . ASP A 1 371 ? -11.708 14.290 -1.886 1.00 81.88 371 ASP A C 1
ATOM 2936 O O . ASP A 1 371 ? -10.883 13.795 -1.109 1.00 81.88 371 ASP A O 1
ATOM 2940 N N . PRO A 1 372 ? -11.925 13.730 -3.102 1.00 85.31 372 PRO A N 1
ATOM 2941 C CA . PRO A 1 372 ? -11.256 12.493 -3.516 1.00 85.31 372 PRO A CA 1
ATOM 2942 C C . PRO A 1 372 ? -9.749 12.656 -3.769 1.00 85.31 372 PRO A C 1
ATOM 2944 O O . PRO A 1 372 ? -8.997 11.724 -3.481 1.00 85.31 372 PRO A O 1
ATOM 2947 N N . LEU A 1 373 ? -9.293 13.811 -4.270 1.00 90.56 373 LEU A N 1
ATOM 2948 C CA . LEU A 1 373 ? -7.869 14.092 -4.486 1.00 90.56 373 LEU A CA 1
ATOM 2949 C C . LEU A 1 373 ? -7.167 14.357 -3.152 1.00 90.56 373 LEU A C 1
ATOM 2951 O O . LEU A 1 373 ? -6.121 13.773 -2.880 1.00 90.56 373 LEU A O 1
ATOM 2955 N N . CYS A 1 374 ? -7.775 15.181 -2.299 1.00 90.44 374 CYS A N 1
ATOM 2956 C CA . CYS A 1 374 ? -7.279 15.512 -0.967 1.00 90.44 374 CYS A CA 1
ATOM 2957 C C . CYS A 1 374 ? -7.085 14.241 -0.120 1.00 90.44 374 CYS A C 1
ATOM 2959 O O . CYS A 1 374 ? -6.004 14.005 0.423 1.00 90.44 374 CYS A O 1
ATOM 2961 N N . ARG A 1 375 ? -8.092 13.354 -0.099 1.00 90.75 375 ARG A N 1
ATOM 2962 C CA . ARG A 1 375 ? -8.011 12.049 0.575 1.00 90.75 375 ARG A CA 1
ATOM 2963 C C . ARG A 1 375 ? -6.947 11.137 -0.032 1.00 90.75 375 ARG A C 1
ATOM 2965 O O . ARG A 1 375 ? -6.191 10.525 0.720 1.00 90.75 375 ARG A O 1
ATOM 2972 N N . ALA A 1 376 ? -6.858 11.058 -1.361 1.00 93.75 376 ALA A N 1
ATOM 2973 C CA . ALA A 1 376 ? -5.844 10.249 -2.035 1.00 93.75 376 ALA A CA 1
ATOM 2974 C C . ALA A 1 376 ? -4.415 10.732 -1.723 1.00 93.75 376 ALA A C 1
ATOM 2976 O O . ALA A 1 376 ? -3.536 9.926 -1.422 1.00 93.75 376 ALA A O 1
ATOM 2977 N N . LEU A 1 377 ? -4.193 12.047 -1.722 1.00 94.00 377 LEU A N 1
ATOM 2978 C CA . LEU A 1 377 ? -2.920 12.671 -1.371 1.00 94.00 377 LEU A CA 1
ATOM 2979 C C . LEU A 1 377 ? -2.547 12.422 0.101 1.00 94.00 377 LEU A C 1
ATOM 2981 O O . LEU A 1 377 ? -1.405 12.068 0.396 1.00 94.00 377 LEU A O 1
ATOM 2985 N N . ASP A 1 378 ? -3.498 12.555 1.027 1.00 92.19 378 ASP A N 1
ATOM 2986 C CA . ASP A 1 378 ? -3.282 12.289 2.455 1.00 92.19 378 ASP A CA 1
ATOM 2987 C C . ASP A 1 378 ? -3.003 10.805 2.745 1.00 92.19 378 ASP A C 1
ATOM 2989 O O . ASP A 1 378 ? -2.150 10.483 3.579 1.00 92.19 378 ASP A O 1
ATOM 2993 N N . GLU A 1 379 ? -3.697 9.883 2.073 1.00 95.06 379 GLU A N 1
ATOM 2994 C CA . GLU A 1 379 ? -3.452 8.440 2.179 1.00 95.06 379 GLU A CA 1
ATOM 2995 C C . GLU A 1 379 ? -2.094 8.056 1.573 1.00 95.06 379 GLU A C 1
ATOM 2997 O O . GLU A 1 379 ? -1.331 7.334 2.217 1.00 95.06 379 GLU A O 1
ATOM 3002 N N . ALA A 1 380 ? -1.734 8.602 0.407 1.00 95.44 380 ALA A N 1
ATOM 3003 C CA . ALA A 1 380 ? -0.432 8.386 -0.224 1.00 95.44 380 ALA A CA 1
ATOM 3004 C C . ALA A 1 380 ? 0.723 8.898 0.655 1.00 95.44 380 ALA A C 1
ATOM 3006 O O . ALA A 1 380 ? 1.652 8.149 0.963 1.00 95.44 380 ALA A O 1
ATOM 3007 N N . CYS A 1 381 ? 0.639 10.141 1.138 1.00 94.56 381 CYS A N 1
ATOM 3008 C CA . CYS A 1 381 ? 1.633 10.721 2.043 1.00 94.56 381 CYS A CA 1
ATOM 3009 C C . CYS A 1 381 ? 1.740 9.952 3.369 1.00 94.56 381 CYS A C 1
ATOM 3011 O O . CYS A 1 381 ? 2.838 9.834 3.915 1.00 94.56 381 CYS A O 1
ATOM 3013 N N . TYR A 1 382 ? 0.644 9.371 3.872 1.00 95.25 382 TYR A N 1
ATOM 3014 C CA . TYR A 1 382 ? 0.670 8.544 5.081 1.00 95.25 382 TYR A CA 1
ATOM 3015 C C . TYR A 1 382 ? 1.480 7.247 4.914 1.00 95.25 382 TYR A C 1
ATOM 3017 O O . TYR A 1 382 ? 2.137 6.833 5.870 1.00 95.25 382 TYR A O 1
ATOM 3025 N N . VAL A 1 383 ? 1.524 6.639 3.721 1.00 96.19 383 VAL A N 1
ATOM 3026 C CA . VAL A 1 383 ? 2.402 5.475 3.466 1.00 96.19 383 VAL A CA 1
ATOM 3027 C C . VAL A 1 383 ? 3.868 5.837 3.714 1.00 96.19 383 VAL A C 1
ATOM 3029 O O . VAL A 1 383 ? 4.598 5.079 4.349 1.00 96.19 383 VAL A O 1
ATOM 3032 N N . PHE A 1 384 ? 4.299 7.026 3.294 1.00 93.81 384 PHE A N 1
ATOM 3033 C CA . PHE A 1 384 ? 5.670 7.474 3.522 1.00 93.81 384 PHE A CA 1
ATOM 3034 C C . PHE A 1 384 ? 5.890 7.960 4.963 1.00 93.81 384 PHE A C 1
ATOM 3036 O O . PHE A 1 384 ? 6.773 7.459 5.655 1.00 93.81 384 PHE A O 1
ATOM 3043 N N . GLN A 1 385 ? 5.070 8.897 5.447 1.00 91.00 385 GLN A N 1
ATOM 3044 C CA . GLN A 1 385 ? 5.242 9.530 6.762 1.00 91.00 385 GLN A CA 1
ATOM 3045 C C . GLN A 1 385 ? 4.945 8.608 7.949 1.00 91.00 385 GLN A C 1
ATOM 3047 O O . GLN A 1 385 ? 5.630 8.677 8.967 1.00 91.00 385 GLN A O 1
ATOM 3052 N N . GLY A 1 386 ? 3.878 7.813 7.848 1.00 87.19 386 GLY A N 1
ATOM 3053 C CA . GLY A 1 386 ? 3.354 6.991 8.935 1.00 87.19 386 GLY A CA 1
ATOM 3054 C C . GLY A 1 386 ? 3.916 5.575 8.954 1.00 87.19 386 GLY A C 1
ATOM 3055 O O . GLY A 1 386 ? 4.100 5.028 10.034 1.00 87.19 386 GLY A O 1
ATOM 3056 N N . GLN A 1 387 ? 4.216 5.002 7.782 1.00 91.12 387 GLN A N 1
ATOM 3057 C CA . GLN A 1 387 ? 4.635 3.600 7.671 1.00 91.12 387 GLN A CA 1
ATOM 3058 C C . GLN A 1 387 ? 6.124 3.457 7.321 1.00 91.12 387 GLN A C 1
ATOM 3060 O O . GLN A 1 387 ? 6.816 2.699 7.993 1.00 91.12 387 GLN A O 1
ATOM 3065 N N . LEU A 1 388 ? 6.633 4.184 6.315 1.00 90.25 388 LEU A N 1
ATOM 3066 C CA . LEU A 1 388 ? 8.015 4.022 5.839 1.00 90.25 388 LEU A CA 1
ATOM 3067 C C . LEU A 1 388 ? 9.072 4.714 6.704 1.00 90.25 388 LEU A C 1
ATOM 3069 O O . LEU A 1 388 ? 10.013 4.073 7.165 1.00 90.25 388 LEU A O 1
ATOM 3073 N N . LEU A 1 389 ? 8.945 6.022 6.920 1.00 87.69 389 LEU A N 1
ATOM 3074 C CA . LEU A 1 389 ? 9.959 6.804 7.633 1.00 87.69 389 LEU A CA 1
ATOM 3075 C C . LEU A 1 389 ? 10.173 6.393 9.105 1.00 87.69 389 LEU A C 1
ATOM 3077 O O . LEU A 1 389 ? 11.311 6.501 9.565 1.00 87.69 389 LEU A O 1
ATOM 3081 N N . PRO A 1 390 ? 9.158 5.916 9.857 1.00 87.25 390 PRO A N 1
ATOM 3082 C CA . PRO A 1 390 ? 9.364 5.443 11.226 1.00 87.25 390 PRO A CA 1
ATOM 3083 C C . PRO A 1 390 ? 10.040 4.070 11.338 1.00 87.25 390 PRO A C 1
ATOM 3085 O O . PRO A 1 390 ? 10.467 3.723 12.436 1.00 87.25 390 PRO A O 1
ATOM 3088 N N . GLU A 1 391 ? 10.120 3.280 10.260 1.00 85.44 391 GLU A N 1
ATOM 3089 C CA . GLU A 1 391 ? 10.554 1.878 10.302 1.00 85.44 391 GLU A CA 1
ATOM 3090 C C . GLU A 1 391 ? 12.096 1.749 10.275 1.00 85.44 391 GLU A C 1
ATOM 3092 O O . GLU A 1 391 ? 12.723 1.891 9.217 1.00 85.44 391 GLU A O 1
ATOM 3097 N N . PRO A 1 392 ? 12.759 1.436 11.410 1.00 82.25 392 PRO A N 1
ATOM 3098 C CA . PRO A 1 392 ? 14.220 1.455 11.501 1.00 82.25 392 PRO A CA 1
ATOM 3099 C C . PRO A 1 392 ? 14.890 0.323 10.712 1.00 82.25 392 PRO A C 1
ATOM 3101 O O . PRO A 1 392 ? 16.095 0.375 10.462 1.00 82.25 392 PRO A O 1
ATOM 3104 N N . THR A 1 393 ? 14.149 -0.720 10.319 1.00 84.25 393 THR A N 1
ATOM 3105 C CA . THR A 1 393 ? 14.703 -1.811 9.504 1.00 84.25 393 THR A CA 1
ATOM 3106 C C . THR A 1 393 ? 14.807 -1.461 8.017 1.00 84.25 393 THR A C 1
ATOM 3108 O O . THR A 1 393 ? 15.596 -2.092 7.308 1.00 84.25 393 THR A O 1
ATOM 3111 N N . ALA A 1 394 ? 14.084 -0.431 7.561 1.00 86.38 394 ALA A N 1
ATOM 3112 C CA . ALA A 1 394 ? 13.908 -0.081 6.153 1.00 86.38 394 ALA A CA 1
ATOM 3113 C C . ALA A 1 394 ? 14.577 1.248 5.742 1.00 86.38 394 ALA A C 1
ATOM 3115 O O . ALA A 1 394 ? 14.280 1.767 4.672 1.00 86.38 394 ALA A O 1
ATOM 3116 N N . VAL A 1 395 ? 15.523 1.786 6.528 1.00 87.12 395 VAL A N 1
ATOM 3117 C CA . VAL A 1 395 ? 16.190 3.083 6.248 1.00 87.12 395 VAL A CA 1
ATOM 3118 C C . VAL A 1 395 ? 16.728 3.178 4.812 1.00 87.12 395 VAL A C 1
ATOM 3120 O O . VAL A 1 395 ? 16.545 4.198 4.160 1.00 87.12 395 VAL A O 1
ATOM 3123 N N . GLY A 1 396 ? 17.325 2.108 4.275 1.00 88.12 396 GLY A N 1
ATOM 3124 C CA . GLY A 1 396 ? 17.814 2.090 2.888 1.00 88.12 396 GLY A CA 1
ATOM 3125 C C . GLY A 1 396 ? 16.717 2.211 1.819 1.00 88.12 396 GLY A C 1
ATOM 3126 O O . GLY A 1 396 ? 16.991 2.724 0.740 1.00 88.12 396 GLY A O 1
ATOM 3127 N N . LEU A 1 397 ? 15.485 1.780 2.113 1.00 91.19 397 LEU A N 1
ATOM 3128 C CA . LEU A 1 397 ? 14.326 2.020 1.252 1.00 91.19 397 LEU A CA 1
ATOM 3129 C C . LEU A 1 397 ? 13.918 3.491 1.341 1.00 91.19 397 LEU A C 1
ATOM 3131 O O . LEU A 1 397 ? 13.711 4.113 0.309 1.00 91.19 397 LEU A O 1
ATOM 3135 N N . SER A 1 398 ? 13.872 4.065 2.546 1.00 90.69 398 SER A N 1
ATOM 3136 C CA . SER A 1 398 ? 13.580 5.489 2.758 1.00 90.69 398 SER A CA 1
ATOM 3137 C C . SER A 1 398 ? 14.564 6.410 2.028 1.00 90.69 398 SER A C 1
ATOM 3139 O O . SER A 1 398 ? 14.126 7.365 1.390 1.00 90.69 398 SER A O 1
ATOM 3141 N N . MET A 1 399 ? 15.868 6.100 2.063 1.00 88.88 399 MET A N 1
ATOM 3142 C CA . MET A 1 399 ? 16.888 6.828 1.292 1.00 88.88 399 MET A CA 1
ATOM 3143 C C . MET A 1 399 ? 16.627 6.710 -0.213 1.00 88.88 399 MET A C 1
ATOM 3145 O O . MET A 1 399 ? 16.459 7.727 -0.872 1.00 88.88 399 MET A O 1
ATOM 3149 N N . HIS A 1 400 ? 16.454 5.488 -0.736 1.00 91.69 400 HIS A N 1
ATOM 3150 C CA . HIS A 1 400 ? 16.176 5.275 -2.163 1.00 91.69 400 HIS A CA 1
ATOM 3151 C C . HIS A 1 400 ? 14.878 5.951 -2.633 1.00 91.69 400 HIS A C 1
ATOM 3153 O O . HIS A 1 400 ? 14.817 6.451 -3.751 1.00 91.69 400 HIS A O 1
ATOM 3159 N N . VAL A 1 401 ? 13.836 6.017 -1.793 1.00 92.38 401 VAL A N 1
ATOM 3160 C CA . VAL A 1 401 ? 12.638 6.816 -2.098 1.00 92.38 401 VAL A CA 1
ATOM 3161 C C . VAL A 1 401 ? 13.000 8.296 -2.235 1.00 92.38 401 VAL A C 1
ATOM 3163 O O . VAL A 1 401 ? 12.577 8.910 -3.206 1.00 92.38 401 VAL A O 1
ATOM 3166 N N . CYS A 1 402 ? 13.790 8.865 -1.318 1.00 90.06 402 CYS A N 1
ATOM 3167 C CA . CYS A 1 402 ? 14.226 10.264 -1.410 1.00 90.06 402 CYS A CA 1
ATOM 3168 C C . CYS A 1 402 ? 15.093 10.524 -2.655 1.00 90.06 402 CYS A C 1
ATOM 3170 O O . CYS A 1 402 ? 14.892 11.539 -3.317 1.00 90.06 402 CYS A O 1
ATOM 3172 N N . ASP A 1 403 ? 15.989 9.593 -2.998 1.00 89.69 403 ASP A N 1
ATOM 3173 C CA . ASP A 1 403 ? 16.887 9.692 -4.156 1.00 89.69 403 ASP A CA 1
ATOM 3174 C C . ASP A 1 403 ? 16.130 9.719 -5.494 1.00 89.69 403 ASP A C 1
ATOM 3176 O O . ASP A 1 403 ? 16.575 10.368 -6.437 1.00 89.69 403 ASP A O 1
ATOM 3180 N N . VAL A 1 404 ? 14.999 9.004 -5.602 1.00 93.31 404 VAL A N 1
ATOM 3181 C CA . VAL A 1 404 ? 14.246 8.887 -6.867 1.00 93.31 404 VAL A CA 1
ATOM 3182 C C . VAL A 1 404 ? 12.944 9.684 -6.909 1.00 93.31 404 VAL A C 1
ATOM 3184 O O . VAL A 1 404 ? 12.372 9.802 -7.989 1.00 93.31 404 VAL A O 1
ATOM 3187 N N . LEU A 1 405 ? 12.440 10.215 -5.786 1.00 92.94 405 LEU A N 1
ATOM 3188 C CA . LEU A 1 405 ? 11.123 10.865 -5.751 1.00 92.94 405 LEU A CA 1
ATOM 3189 C C . LEU A 1 405 ? 11.039 11.998 -6.776 1.00 92.94 405 LEU A C 1
ATOM 3191 O O . LEU A 1 405 ? 10.166 11.964 -7.637 1.00 92.94 405 LEU A O 1
ATOM 3195 N N . PHE A 1 406 ? 11.955 12.968 -6.709 1.00 93.00 406 PHE A N 1
ATOM 3196 C CA . PHE A 1 406 ? 11.931 14.141 -7.585 1.00 93.00 406 PHE A CA 1
ATOM 3197 C C . PHE A 1 406 ? 12.003 13.763 -9.070 1.00 93.00 406 PHE A C 1
ATOM 3199 O O . PHE A 1 406 ? 11.214 14.287 -9.853 1.00 93.00 406 PHE A O 1
ATOM 3206 N N . ASP A 1 407 ? 12.862 12.806 -9.445 1.00 93.44 407 ASP A N 1
ATOM 3207 C CA . ASP A 1 407 ? 12.931 12.278 -10.814 1.00 93.44 407 ASP A CA 1
ATOM 3208 C C . ASP A 1 407 ? 11.564 11.777 -11.294 1.00 93.44 407 ASP A C 1
ATOM 3210 O O . ASP A 1 407 ? 11.134 12.095 -12.400 1.00 93.44 407 ASP A O 1
ATOM 3214 N N . GLU A 1 408 ? 10.878 10.977 -10.475 1.00 96.06 408 GLU A N 1
ATOM 3215 C CA . GLU A 1 408 ? 9.624 10.334 -10.866 1.00 96.06 408 GLU A CA 1
ATOM 3216 C C . GLU A 1 408 ? 8.422 11.289 -10.811 1.00 96.06 408 GLU A C 1
ATOM 3218 O O . GLU A 1 408 ? 7.528 11.149 -11.644 1.00 96.06 408 GLU A O 1
ATOM 3223 N N . LEU A 1 409 ? 8.418 12.289 -9.915 1.00 93.94 409 LEU A N 1
ATOM 3224 C CA . LEU A 1 409 ? 7.430 13.380 -9.934 1.00 93.94 409 LEU A CA 1
ATOM 3225 C C . LEU A 1 409 ? 7.603 14.253 -11.190 1.00 93.94 409 LEU A C 1
ATOM 3227 O O . LEU A 1 409 ? 6.625 14.539 -11.876 1.00 93.94 409 LEU A O 1
ATOM 3231 N N . CYS A 1 410 ? 8.843 14.617 -11.543 1.00 94.25 410 CYS A N 1
ATOM 3232 C CA . CYS A 1 410 ? 9.148 15.331 -12.787 1.00 94.25 410 CYS A CA 1
ATOM 3233 C C . CYS A 1 410 ? 8.782 14.498 -14.024 1.00 94.25 410 CYS A C 1
ATOM 3235 O O . CYS A 1 410 ? 8.212 15.019 -14.981 1.00 94.25 410 CYS A O 1
ATOM 3237 N N . ARG A 1 411 ? 9.066 13.188 -14.010 1.00 94.81 411 ARG A N 1
ATOM 3238 C CA . ARG A 1 411 ? 8.743 12.271 -15.115 1.00 94.81 411 ARG A CA 1
ATOM 3239 C C . ARG A 1 411 ? 7.239 12.061 -15.299 1.00 94.81 411 ARG A C 1
ATOM 3241 O O . ARG A 1 411 ? 6.822 11.760 -16.413 1.00 94.81 411 ARG A O 1
ATOM 3248 N N . ALA A 1 412 ? 6.451 12.208 -14.235 1.00 94.31 412 ALA A N 1
ATOM 3249 C CA . ALA A 1 412 ? 4.989 12.212 -14.275 1.00 94.31 412 ALA A CA 1
ATOM 3250 C C . ALA A 1 412 ? 4.387 13.585 -14.635 1.00 94.31 412 ALA A C 1
ATOM 3252 O O . ALA A 1 412 ? 3.172 13.709 -14.635 1.00 94.31 412 ALA A O 1
ATOM 3253 N N . ALA A 1 413 ? 5.208 14.603 -14.931 1.00 93.19 413 ALA A N 1
ATOM 3254 C CA . ALA A 1 413 ? 4.768 15.930 -15.378 1.00 93.19 413 ALA A CA 1
ATOM 3255 C C . ALA A 1 413 ? 3.688 16.588 -14.486 1.00 93.19 413 ALA A C 1
ATOM 3257 O O . ALA A 1 413 ? 2.810 17.294 -14.981 1.00 93.19 413 ALA A O 1
ATOM 3258 N N . LEU A 1 414 ? 3.763 16.361 -13.167 1.00 91.31 414 LEU A N 1
ATOM 3259 C CA . LEU A 1 414 ? 2.780 16.865 -12.205 1.00 91.31 414 LEU A CA 1
ATOM 3260 C C . LEU A 1 414 ? 2.670 18.395 -12.221 1.00 91.31 414 LEU A C 1
ATOM 3262 O O . LEU A 1 414 ? 3.649 19.099 -12.482 1.00 91.31 414 LEU A O 1
ATOM 3266 N N . SER A 1 415 ? 1.498 18.910 -11.835 1.00 91.81 415 SER A N 1
ATOM 3267 C CA . SER A 1 415 ? 1.319 20.339 -11.566 1.00 91.81 415 SER A CA 1
ATOM 3268 C C . SER A 1 415 ? 2.294 20.837 -10.496 1.00 91.81 415 SER A C 1
ATOM 3270 O O . SER A 1 415 ? 2.714 20.090 -9.605 1.00 91.81 415 SER A O 1
ATOM 3272 N N . THR A 1 416 ? 2.598 22.136 -10.521 1.00 90.00 416 THR A N 1
ATOM 3273 C CA . THR A 1 416 ? 3.415 22.788 -9.490 1.00 90.00 416 THR A CA 1
ATOM 3274 C C . THR A 1 416 ? 2.838 22.560 -8.089 1.00 90.00 416 THR A C 1
ATOM 3276 O O . THR A 1 416 ? 3.585 22.268 -7.156 1.00 90.00 416 THR A O 1
ATOM 3279 N N . ALA A 1 417 ? 1.513 22.638 -7.936 1.00 89.19 417 ALA A N 1
ATOM 3280 C CA . ALA A 1 417 ? 0.838 22.468 -6.653 1.00 89.19 417 ALA A CA 1
ATOM 3281 C C . ALA A 1 417 ? 0.974 21.038 -6.104 1.00 89.19 417 ALA A C 1
ATOM 3283 O O . ALA A 1 417 ? 1.381 20.850 -4.953 1.00 89.19 417 ALA A O 1
ATOM 3284 N N . LEU A 1 418 ? 0.699 20.023 -6.928 1.00 90.25 418 LEU A N 1
ATOM 3285 C CA . LEU A 1 418 ? 0.796 18.617 -6.534 1.00 90.25 418 LEU A CA 1
ATOM 3286 C C . LEU A 1 418 ? 2.258 18.186 -6.328 1.00 90.25 418 LEU A C 1
ATOM 3288 O O . LEU A 1 418 ? 2.558 17.473 -5.366 1.00 90.25 418 LEU A O 1
ATOM 3292 N N . PHE A 1 419 ? 3.179 18.676 -7.166 1.00 93.12 419 PHE A N 1
ATOM 3293 C CA . PHE A 1 419 ? 4.621 18.480 -7.005 1.00 93.12 419 PHE A CA 1
ATOM 3294 C C . PHE A 1 419 ? 5.116 19.027 -5.662 1.00 93.12 419 PHE A C 1
ATOM 3296 O O . PHE A 1 419 ? 5.780 18.303 -4.918 1.00 93.12 419 PHE A O 1
ATOM 3303 N N . VAL A 1 420 ? 4.774 20.276 -5.319 1.00 91.31 420 VAL A N 1
ATOM 3304 C CA . VAL A 1 420 ? 5.163 20.899 -4.043 1.00 91.31 420 VAL A CA 1
ATOM 3305 C C . VAL A 1 420 ? 4.536 20.154 -2.865 1.00 91.31 420 VAL A C 1
ATOM 3307 O O . VAL A 1 420 ? 5.243 19.835 -1.910 1.00 91.31 420 VAL A O 1
ATOM 3310 N N . ALA A 1 421 ? 3.250 19.798 -2.943 1.00 90.31 421 ALA A N 1
ATOM 3311 C CA . ALA A 1 421 ? 2.559 19.089 -1.868 1.00 90.31 421 ALA A CA 1
ATOM 3312 C C . ALA A 1 421 ? 3.148 17.693 -1.585 1.00 90.31 421 ALA A C 1
ATOM 3314 O O . ALA A 1 421 ? 3.291 17.319 -0.420 1.00 90.31 421 ALA A O 1
ATOM 3315 N N . LEU A 1 422 ? 3.519 16.928 -2.618 1.00 91.94 422 LEU A N 1
ATOM 3316 C CA . LEU A 1 422 ? 4.195 15.634 -2.456 1.00 91.94 422 LEU A CA 1
ATOM 3317 C C . LEU A 1 422 ? 5.642 15.800 -1.977 1.00 91.94 422 LEU A C 1
ATOM 3319 O O . LEU A 1 422 ? 6.081 15.076 -1.084 1.00 91.94 422 LEU A O 1
ATOM 3323 N N . SER A 1 423 ? 6.371 16.769 -2.533 1.00 90.38 423 SER A N 1
ATOM 3324 C CA . SER A 1 423 ? 7.765 17.047 -2.175 1.00 90.38 423 SER A CA 1
ATOM 3325 C C . SER A 1 423 ? 7.910 17.439 -0.708 1.00 90.38 423 SER A C 1
ATOM 3327 O O . SER A 1 423 ? 8.740 16.859 -0.006 1.00 90.38 423 SER A O 1
ATOM 3329 N N . ASP A 1 424 ? 7.075 18.364 -0.226 1.00 88.88 424 ASP A N 1
ATOM 3330 C CA . ASP A 1 424 ? 7.043 18.799 1.172 1.00 88.88 424 ASP A CA 1
ATOM 3331 C C . ASP A 1 424 ? 6.733 17.632 2.117 1.00 88.88 424 ASP A C 1
ATOM 3333 O O . ASP A 1 424 ? 7.508 17.299 3.020 1.00 88.88 424 ASP A O 1
ATOM 3337 N N . ARG A 1 425 ? 5.624 16.934 1.856 1.00 89.31 425 ARG A N 1
ATOM 3338 C CA . ARG A 1 425 ? 5.116 15.892 2.751 1.00 89.31 425 ARG A CA 1
ATOM 3339 C C . ARG A 1 425 ? 5.955 14.613 2.738 1.00 89.31 425 ARG A C 1
ATOM 3341 O O . ARG A 1 425 ? 5.930 13.895 3.737 1.00 89.31 425 ARG A O 1
ATOM 3348 N N . ILE A 1 426 ? 6.676 14.304 1.659 1.00 89.62 426 ILE A N 1
ATOM 3349 C CA . ILE A 1 426 ? 7.473 13.073 1.541 1.00 89.62 426 ILE A CA 1
ATOM 3350 C C . ILE A 1 426 ? 8.962 13.382 1.724 1.00 89.62 426 ILE A C 1
ATOM 3352 O O . ILE A 1 426 ? 9.523 13.040 2.766 1.00 89.62 426 ILE A O 1
ATOM 3356 N N . ALA A 1 427 ? 9.604 14.034 0.750 1.00 85.69 427 ALA A N 1
ATOM 3357 C CA . ALA A 1 427 ? 11.054 14.232 0.754 1.00 85.69 427 ALA A CA 1
ATOM 3358 C C . ALA A 1 427 ? 11.506 15.273 1.786 1.00 85.69 427 ALA A C 1
ATOM 3360 O O . ALA A 1 427 ? 12.367 14.961 2.610 1.00 85.69 427 ALA A O 1
ATOM 3361 N N . LEU A 1 428 ? 10.928 16.483 1.805 1.00 85.56 428 LEU A N 1
ATOM 3362 C CA . LEU A 1 428 ? 11.324 17.504 2.787 1.00 85.56 428 LEU A CA 1
ATOM 3363 C C . LEU A 1 428 ? 11.024 17.024 4.215 1.00 85.56 428 LEU A C 1
ATOM 3365 O O . LEU A 1 428 ? 11.862 17.182 5.105 1.00 85.56 428 LEU A O 1
ATOM 3369 N N . HIS A 1 429 ? 9.894 16.337 4.427 1.00 86.75 429 HIS A N 1
ATOM 3370 C CA . HIS A 1 429 ? 9.598 15.700 5.708 1.00 86.75 429 HIS A CA 1
ATOM 3371 C C . HIS A 1 429 ? 10.661 14.664 6.102 1.00 86.75 429 HIS A C 1
ATOM 3373 O O . HIS A 1 429 ? 11.176 14.735 7.218 1.00 86.75 429 HIS A O 1
ATOM 3379 N N . ALA A 1 430 ? 11.032 13.735 5.214 1.00 84.62 430 ALA A N 1
ATOM 3380 C CA . ALA A 1 430 ? 12.076 12.737 5.470 1.00 84.62 430 ALA A CA 1
ATOM 3381 C C . ALA A 1 430 ? 13.426 13.378 5.824 1.00 84.62 430 ALA A C 1
ATOM 3383 O O . ALA A 1 430 ? 14.081 12.979 6.791 1.00 84.62 430 ALA A O 1
ATOM 3384 N N . MET A 1 431 ? 13.804 14.417 5.079 1.00 79.06 431 MET A N 1
ATOM 3385 C CA . MET A 1 431 ? 15.028 15.186 5.286 1.00 79.06 431 MET A CA 1
ATOM 3386 C C . MET A 1 431 ? 15.020 15.931 6.627 1.00 79.06 431 MET A C 1
ATOM 3388 O O . MET A 1 431 ? 16.014 15.892 7.352 1.00 79.06 431 MET A O 1
ATOM 3392 N N . SER A 1 432 ? 13.879 16.501 7.034 1.00 82.31 432 SER A N 1
ATOM 3393 C CA . SER A 1 432 ? 13.725 17.175 8.335 1.00 82.31 432 SER A CA 1
ATOM 3394 C C . SER A 1 432 ? 13.939 16.249 9.544 1.00 82.31 432 SER A C 1
ATOM 3396 O O . SER A 1 432 ? 14.270 16.716 10.633 1.00 82.31 432 SER A O 1
ATOM 3398 N N . ARG A 1 433 ? 13.786 14.926 9.368 1.00 78.25 433 ARG A N 1
ATOM 3399 C CA . ARG A 1 433 ? 14.035 13.918 10.415 1.00 78.25 433 ARG A CA 1
ATOM 3400 C C . ARG A 1 433 ? 15.514 13.546 10.577 1.00 78.25 433 ARG A C 1
ATOM 3402 O O . ARG A 1 433 ? 15.819 12.746 11.455 1.00 78.25 433 ARG A O 1
ATOM 3409 N N . GLY A 1 434 ? 16.422 14.068 9.746 1.00 60.25 434 GLY A N 1
ATOM 3410 C CA . GLY A 1 434 ? 17.881 13.932 9.893 1.00 60.25 434 GLY A CA 1
ATOM 3411 C C . GLY A 1 434 ? 18.485 12.541 9.633 1.00 60.25 434 GLY A C 1
ATOM 3412 O O . GLY A 1 434 ? 19.699 12.432 9.500 1.00 60.25 434 GLY A O 1
ATOM 3413 N N . ASN A 1 435 ? 17.668 11.490 9.524 1.00 63.12 435 ASN A N 1
ATOM 3414 C CA . ASN A 1 435 ? 18.132 10.099 9.405 1.00 63.12 435 ASN A CA 1
ATOM 3415 C C . ASN A 1 435 ? 18.276 9.586 7.958 1.00 63.12 435 ASN A C 1
ATOM 3417 O O . ASN A 1 435 ? 18.784 8.484 7.765 1.00 63.12 435 ASN A O 1
ATOM 3421 N N . CYS A 1 436 ? 17.778 10.326 6.960 1.00 60.53 436 CYS A N 1
ATOM 3422 C CA . CYS A 1 436 ? 17.552 9.794 5.605 1.00 60.53 436 CYS A CA 1
ATOM 3423 C C . CYS A 1 436 ? 18.450 10.394 4.512 1.00 60.53 436 CYS A C 1
ATOM 3425 O O . CYS A 1 436 ? 18.387 9.930 3.381 1.00 60.53 436 CYS A O 1
ATOM 3427 N N . VAL A 1 437 ? 19.245 11.428 4.806 1.00 55.00 437 VAL A N 1
ATOM 3428 C CA . VAL A 1 437 ? 20.073 12.130 3.812 1.00 55.00 437 VAL A CA 1
ATOM 3429 C C . VAL A 1 437 ? 21.373 12.598 4.471 1.00 55.00 437 VAL A C 1
ATOM 3431 O O . VAL A 1 437 ? 21.346 13.170 5.561 1.00 55.00 437 VAL A O 1
ATOM 3434 N N . GLU A 1 438 ? 22.523 12.375 3.823 1.00 55.41 438 GLU A N 1
ATOM 3435 C CA . GLU A 1 438 ? 23.784 12.982 4.265 1.00 55.41 438 GLU A CA 1
ATOM 3436 C C . GLU A 1 438 ? 23.674 14.511 4.215 1.00 55.41 438 GLU A C 1
ATOM 3438 O O . GLU A 1 438 ? 23.326 15.069 3.177 1.00 55.41 438 GLU A O 1
ATOM 3443 N N . LYS A 1 439 ? 24.072 15.197 5.296 1.00 47.84 439 LYS A N 1
ATOM 3444 C CA . LYS A 1 439 ? 24.021 16.667 5.421 1.00 47.84 439 LYS A CA 1
ATOM 3445 C C . LYS A 1 439 ? 24.501 17.419 4.163 1.00 47.84 439 LYS A C 1
ATOM 3447 O O . LYS A 1 439 ? 23.860 18.376 3.747 1.00 47.84 439 LYS A O 1
ATOM 3452 N N . ARG A 1 440 ? 25.562 16.923 3.515 1.00 46.53 440 ARG A N 1
ATOM 3453 C CA . ARG A 1 440 ? 26.132 17.488 2.279 1.00 46.53 440 ARG A CA 1
ATOM 3454 C C . ARG A 1 440 ? 25.130 17.595 1.125 1.00 46.53 440 ARG A C 1
ATOM 3456 O O . ARG A 1 440 ? 25.188 18.561 0.377 1.00 46.53 440 ARG A O 1
ATOM 3463 N N . VAL A 1 441 ? 24.221 16.633 0.966 1.00 52.03 441 VAL A N 1
ATOM 3464 C CA . VAL A 1 441 ? 23.220 16.656 -0.116 1.00 52.03 441 VAL A CA 1
ATOM 3465 C C . VAL A 1 441 ? 22.205 17.777 0.121 1.00 52.03 441 VAL A C 1
ATOM 3467 O O . VAL A 1 441 ? 21.862 18.485 -0.820 1.00 52.03 441 VAL A O 1
ATOM 3470 N N . LEU A 1 442 ? 21.798 18.012 1.375 1.00 54.19 442 LEU A N 1
ATOM 3471 C CA . LEU A 1 442 ? 20.907 19.123 1.741 1.00 54.19 442 LEU A CA 1
ATOM 3472 C C . LEU A 1 442 ? 21.534 20.481 1.418 1.00 54.19 442 LEU A C 1
ATOM 3474 O O . LEU A 1 442 ? 20.868 21.335 0.835 1.00 54.19 442 LEU A O 1
ATOM 3478 N N . ASP A 1 443 ? 22.819 20.650 1.741 1.00 51.03 443 ASP A N 1
ATOM 3479 C CA . ASP A 1 443 ? 23.560 21.889 1.492 1.00 51.03 443 ASP A CA 1
ATOM 3480 C C . ASP A 1 443 ? 23.595 22.238 -0.018 1.00 51.03 443 ASP A C 1
ATOM 3482 O O . ASP A 1 443 ? 23.460 23.408 -0.388 1.00 51.03 443 ASP A O 1
ATOM 3486 N N . TYR A 1 444 ? 23.681 21.233 -0.906 1.00 52.97 444 TYR A N 1
ATOM 3487 C CA . TYR A 1 444 ? 23.624 21.420 -2.366 1.00 52.97 444 TYR A CA 1
ATOM 3488 C C . TYR A 1 444 ? 22.207 21.517 -2.954 1.00 52.97 444 TYR A C 1
ATOM 3490 O O . TYR A 1 444 ? 22.044 22.172 -3.980 1.00 52.97 444 TYR A O 1
ATOM 3498 N N . PHE A 1 445 ? 21.191 20.887 -2.354 1.00 53.31 445 PHE A N 1
ATOM 3499 C CA . PHE A 1 445 ? 19.829 20.847 -2.914 1.00 53.31 445 PHE A CA 1
ATOM 3500 C C . PHE A 1 445 ? 18.955 22.022 -2.449 1.00 53.31 445 PHE A C 1
ATOM 3502 O O . PHE A 1 445 ? 18.134 22.529 -3.210 1.00 53.31 445 PHE A O 1
ATOM 3509 N N . ILE A 1 446 ? 19.140 22.493 -1.210 1.00 53.81 446 ILE A N 1
ATOM 3510 C CA . ILE A 1 446 ? 18.358 23.608 -0.650 1.00 53.81 446 ILE A CA 1
ATOM 3511 C C . ILE A 1 446 ? 18.903 24.961 -1.122 1.00 53.81 446 ILE A C 1
ATOM 3513 O O . ILE A 1 446 ? 18.111 25.868 -1.371 1.00 53.81 446 ILE A O 1
ATOM 3517 N N . SER A 1 447 ? 20.220 25.105 -1.316 1.00 48.94 447 SER A N 1
ATOM 3518 C CA . SER A 1 447 ? 20.820 26.379 -1.751 1.00 48.94 447 SER A CA 1
ATOM 3519 C C . SER A 1 447 ? 20.257 26.906 -3.090 1.00 48.94 447 SER A C 1
ATOM 3521 O O . SER A 1 447 ? 19.936 28.092 -3.149 1.00 48.94 447 SER A O 1
ATOM 3523 N N . PRO A 1 448 ? 20.037 26.081 -4.140 1.00 49.50 448 PRO A N 1
ATOM 3524 C CA . PRO A 1 448 ? 19.360 26.515 -5.365 1.00 49.50 448 PRO A CA 1
ATOM 3525 C C . PRO A 1 448 ? 17.872 26.836 -5.169 1.00 49.50 448 PRO A C 1
ATOM 3527 O O . PRO A 1 448 ? 17.396 27.832 -5.707 1.00 49.50 448 PRO A O 1
ATOM 3530 N N . MET A 1 449 ? 17.137 26.038 -4.381 1.00 43.44 449 MET A N 1
ATOM 3531 C CA . MET A 1 449 ? 15.703 26.273 -4.137 1.00 43.44 449 MET A CA 1
ATOM 3532 C C . MET A 1 449 ? 15.459 27.565 -3.346 1.00 43.44 449 MET A C 1
ATOM 3534 O O . MET A 1 449 ? 14.565 28.334 -3.684 1.00 43.44 449 MET A O 1
ATOM 3538 N N . ALA A 1 450 ? 16.282 27.846 -2.332 1.00 46.62 450 ALA A N 1
ATOM 3539 C CA . ALA A 1 450 ? 16.233 29.104 -1.588 1.00 46.62 450 ALA A CA 1
ATOM 3540 C C . ALA A 1 450 ? 16.751 30.290 -2.424 1.00 46.62 450 ALA A C 1
ATOM 3542 O O . ALA A 1 450 ? 16.192 31.383 -2.357 1.00 46.62 450 ALA A O 1
ATOM 3543 N N . GLY A 1 451 ? 17.784 30.071 -3.247 1.00 40.84 451 GLY A N 1
ATOM 3544 C CA . GLY A 1 451 ? 18.357 31.084 -4.137 1.00 40.84 451 GLY A CA 1
ATOM 3545 C C . GLY A 1 451 ? 17.424 31.538 -5.266 1.00 40.84 451 GLY A C 1
ATOM 3546 O O . GLY A 1 451 ? 17.570 32.655 -5.749 1.00 40.84 451 GLY A O 1
ATOM 3547 N N . ALA A 1 452 ? 16.443 30.720 -5.660 1.00 39.88 452 ALA A N 1
ATOM 3548 C CA . ALA A 1 452 ? 15.425 31.098 -6.642 1.00 39.88 452 ALA A CA 1
ATOM 3549 C C . ALA A 1 452 ? 14.311 32.000 -6.066 1.00 39.88 452 ALA A C 1
ATOM 3551 O O . ALA A 1 452 ? 13.638 32.695 -6.824 1.00 39.88 452 ALA A O 1
ATOM 3552 N N . CYS A 1 453 ? 14.113 32.007 -4.742 1.00 36.69 453 CYS A N 1
ATOM 3553 C CA . CYS A 1 453 ? 13.023 32.736 -4.079 1.00 36.69 453 CYS A CA 1
ATOM 3554 C C . CYS A 1 453 ? 13.433 34.086 -3.466 1.00 36.69 453 CYS A C 1
ATOM 3556 O O . CYS A 1 453 ? 12.581 34.776 -2.908 1.00 36.69 453 CYS A O 1
ATOM 3558 N N . CYS A 1 454 ? 14.702 34.487 -3.580 1.00 29.69 454 CYS A N 1
ATOM 3559 C CA . CYS A 1 454 ? 15.192 35.781 -3.108 1.00 29.69 454 CYS A CA 1
ATOM 3560 C C . CYS A 1 454 ? 15.967 36.492 -4.230 1.00 29.69 454 CYS A C 1
ATOM 3562 O O . CYS A 1 454 ? 16.942 35.922 -4.724 1.00 29.69 454 CYS A O 1
ATOM 3564 N N . PRO A 1 455 ? 15.610 37.735 -4.622 1.00 32.03 455 PRO A N 1
ATOM 3565 C CA . PRO A 1 455 ? 16.468 38.523 -5.500 1.00 32.03 455 PRO A CA 1
ATOM 3566 C C . PRO A 1 455 ? 17.832 38.729 -4.830 1.00 32.03 455 PRO A C 1
ATOM 3568 O O . PRO A 1 455 ? 17.916 38.900 -3.612 1.00 32.03 455 PRO A O 1
ATOM 3571 N N . ALA A 1 456 ? 18.896 38.663 -5.631 1.00 35.19 456 ALA A N 1
ATOM 3572 C CA . ALA A 1 456 ? 20.267 38.556 -5.148 1.00 35.19 456 ALA A CA 1
ATOM 3573 C C . ALA A 1 456 ? 20.637 39.646 -4.125 1.00 35.19 456 ALA A C 1
ATOM 3575 O O . ALA A 1 456 ? 20.558 40.838 -4.415 1.00 35.19 456 ALA A O 1
ATOM 3576 N N . VAL A 1 457 ? 21.109 39.215 -2.952 1.00 33.03 457 VAL A N 1
ATOM 3577 C CA . VAL A 1 457 ? 21.815 40.064 -1.984 1.00 33.03 457 VAL A CA 1
ATOM 3578 C C . VAL A 1 457 ? 23.293 39.686 -2.030 1.00 33.03 457 VAL A C 1
ATOM 3580 O O . VAL A 1 457 ? 23.637 38.504 -1.992 1.00 33.03 457 VAL A O 1
ATOM 3583 N N . ASP A 1 458 ? 24.159 40.690 -2.160 1.00 29.53 458 ASP A N 1
ATOM 3584 C CA . ASP A 1 458 ? 25.542 40.533 -2.616 1.00 29.53 458 ASP A CA 1
ATOM 3585 C C . ASP A 1 458 ? 26.393 39.528 -1.824 1.00 29.53 458 ASP A C 1
ATOM 3587 O O . ASP A 1 458 ? 26.568 39.620 -0.604 1.00 29.53 458 ASP A O 1
ATOM 3591 N N . ALA A 1 459 ? 27.054 38.633 -2.564 1.00 34.41 459 ALA A N 1
ATOM 3592 C CA . ALA A 1 459 ? 27.921 37.566 -2.057 1.00 34.41 459 ALA A CA 1
ATOM 3593 C C . ALA A 1 459 ? 29.280 38.047 -1.485 1.00 34.41 459 ALA A C 1
ATOM 3595 O O . ALA A 1 459 ? 30.260 37.306 -1.496 1.00 34.41 459 ALA A O 1
ATOM 3596 N N . ASN A 1 460 ? 29.362 39.284 -0.980 1.00 33.00 460 ASN A N 1
ATOM 3597 C CA . ASN A 1 460 ? 30.612 39.933 -0.554 1.00 33.00 460 ASN A CA 1
ATOM 3598 C C . ASN A 1 460 ? 30.737 40.152 0.971 1.00 33.00 460 ASN A C 1
ATOM 3600 O O . ASN A 1 460 ? 31.736 40.695 1.441 1.00 33.00 460 ASN A O 1
ATOM 3604 N N . SER A 1 461 ? 29.750 39.731 1.769 1.00 32.75 461 SER A N 1
ATOM 3605 C CA . SER A 1 461 ? 29.689 40.009 3.218 1.00 32.75 461 SER A CA 1
ATOM 3606 C C . SER A 1 461 ? 30.231 38.895 4.134 1.00 32.75 461 SER A C 1
ATOM 3608 O O . SER A 1 461 ? 30.475 39.146 5.315 1.00 32.75 461 SER A O 1
ATOM 3610 N N . ILE A 1 462 ? 30.469 37.680 3.622 1.00 36.25 462 ILE A N 1
ATOM 3611 C CA . ILE A 1 462 ? 30.727 36.479 4.453 1.00 36.25 462 ILE A CA 1
ATOM 3612 C C . ILE A 1 462 ? 32.235 36.161 4.640 1.00 36.25 462 ILE A C 1
ATOM 3614 O O . ILE A 1 462 ? 32.602 35.313 5.447 1.00 36.25 462 ILE A O 1
ATOM 3618 N N . SER A 1 463 ? 33.152 36.908 4.013 1.00 32.31 463 SER A N 1
ATOM 3619 C CA . SER A 1 463 ? 34.608 36.622 4.044 1.00 32.31 463 SER A CA 1
ATOM 3620 C C . SER A 1 463 ? 35.408 37.285 5.196 1.00 32.31 463 SER A C 1
ATOM 3622 O O . SER A 1 463 ? 36.612 37.501 5.080 1.00 32.31 463 SER A O 1
ATOM 3624 N N . ARG A 1 464 ? 34.775 37.679 6.317 1.00 32.94 464 ARG A N 1
ATOM 3625 C CA . ARG A 1 464 ? 35.460 38.397 7.430 1.00 32.94 464 ARG A CA 1
ATOM 3626 C C . ARG A 1 464 ? 35.195 37.872 8.853 1.00 32.94 464 ARG A C 1
ATOM 3628 O O . ARG A 1 464 ? 35.294 38.641 9.806 1.00 32.94 464 ARG A O 1
ATOM 3635 N N . ARG A 1 465 ? 34.870 36.584 9.041 1.00 34.28 465 ARG A N 1
ATOM 3636 C CA . ARG A 1 465 ? 34.692 35.990 10.392 1.00 34.28 465 ARG A CA 1
ATOM 3637 C C . ARG A 1 465 ? 35.324 34.603 10.594 1.00 34.28 465 ARG A C 1
ATOM 3639 O O . ARG A 1 465 ? 34.706 33.728 11.183 1.00 34.28 465 ARG A O 1
ATOM 3646 N N . THR A 1 466 ? 36.583 34.437 10.187 1.00 38.19 466 THR A N 1
ATOM 3647 C CA . THR A 1 466 ? 37.466 33.341 10.650 1.00 38.19 466 THR A CA 1
ATOM 3648 C C . THR A 1 466 ? 38.920 33.825 10.735 1.00 38.19 466 THR A C 1
ATOM 3650 O O . THR A 1 466 ? 39.746 33.483 9.892 1.00 38.19 466 THR A O 1
ATOM 3653 N N . ALA A 1 467 ? 39.212 34.677 11.722 1.00 35.75 467 ALA A N 1
ATOM 3654 C CA . ALA A 1 467 ? 40.570 35.100 12.083 1.00 35.75 467 ALA A CA 1
ATOM 3655 C C . ALA A 1 467 ? 40.613 35.606 13.541 1.00 35.75 467 ALA A C 1
ATOM 3657 O O . ALA A 1 467 ? 40.747 36.804 13.786 1.00 35.75 467 ALA A O 1
ATOM 3658 N N . SER A 1 468 ? 40.430 34.686 14.493 1.00 33.06 468 SER A N 1
ATOM 3659 C CA . SER A 1 468 ? 40.796 34.794 15.914 1.00 33.06 468 SER A CA 1
ATOM 3660 C C . SER A 1 468 ? 40.756 33.409 16.553 1.00 33.06 468 SER A C 1
ATOM 3662 O O . SER A 1 468 ? 40.016 32.556 16.016 1.00 33.06 468 SER A O 1
#

Sequence (468 aa):
MKIKKKELRRREAQLPINYPHPEVADASVSVEAAIFNAEETRVEAICRRLAHNEVAVRDAVLAELPRYIRSVTQRLVGLEACVDLAALRRFIVMQSGGKGGRCGTSGGGAGGEKRVVINVLRELEAYRNREENARREQRRQAAIRRLQQERQQAARGGDNNNREDNNNNKNNNNNNNTGDKNYMAAEKEGEEELKMRDAERKSLRQIYGEWISVWCEMELVLLKLSRGLFFCLWHSDKPLVQLECAQRIARLIHVPHTNSGKILLFSCLIRVLMREWRSMDRHRADKFLALVRKMIYELACLLESLEAEARLQQQRGDDNEAGTNGGVDRSAPAGGTVASRGASPLAGRKRERNEDEGGPFHGDADVLTHDPLCRALDEACYVFQGQLLPEPTAVGLSMHVCDVLFDELCRAALSTALFVALSDRIALHAMSRGNCVEKRVLDYFISPMAGACCPAVDANSISRRTAS

Radius of gyration: 33.25 Å; chains: 1; bounding box: 84×98×100 Å

Foldseek 3Di:
DDDDPVCVVVVNDDDPPDDPDDPDDDDDADPVNVVLVVLVVVLVVLLVQLLDLDLVSNVVSLVCVLVVLAVLLVVVVVLVVPAPPVLLVVLVCVVVVVCPDCPDDDDDDPDDDDPDFDALVVVLVVVVVVVVVVVVVVVVVVVVVVVVVVVVVVVVVVPPPDDDDDDDDDDDDPDPDPDDPPVVPVVVVVVVVVVVVVVSVVVSCVSVVVSSVSVNSLLVSLLSNLLSLVSSLVSDDDPVSLLVSLLSLLLSLVSRDALSSSLSSLLSNVLSCLVCVLVDDPSSVVSVLSSLLNNLLSLLLSLQVLLVVLVVVVVVVVVVVVVPVPDDDDDDDDDDDDDDDDDDDDDDDDPPPPPPCPDVPPVLVVSCVPSRSVNSLVNNLCSQVVPQLVRPSRLVVLLSCLVNNLVSNVVSVHDPSSSVSCCCSHNVVSVVVVSRDDPVVCVVPVCVVVVVVDDDDDPPPPPPPDDD

Organism: Trypanosoma cruzi (NCBI:txid5693)

pLDDT: mean 72.42, std 24.4, range [24.42, 98.56]

Secondary structure (DSSP, 8-state):
----TTTGGGT-------PPPP----S---HHHHHHHHHHHHHHHHHHHHT-S-HHHHHHHHHHHHHHHHHHHHHHHHHHHHS-HHHHHHHHHHHTTT-----------SS--------HHHHHHHHHHHHHHHHHHHHHHHHHHHHHHHHHHHHHHH-TT-------------------SSSHHHHHHHHHHHHHHHHHHHHHHHHHHHHHHHHHHHHHHHHHHHHHHHHHHHT--SHHHHHHHHHHHHGGGG-SSSHHHHHHHHHHHHHHHHHHHTT--HHHHHHHHHHHHHHHHHHHHHHHHHHHHHHHHHHHHHHHHHHHT----------------------------------THHHHHHHTTSHHHHHHHHHHHHIIIIIITT-TT-HHHHHHHHHHHHHHHHHTT--HHHHHHHIIIIIIHHHHTSSSS-HHHHHHHHHHHHHTSS----TTSSTTS---